Protein AF-0000000066670681 (afdb_homodimer)

Organism: Nocardia brasiliensis (strain ATCC 700358 / HUJEG-1) (NCBI:txid1133849)

Radius of gyration: 23.9 Å; Cα contacts (8 Å, |Δi|>4): 1570; chains: 2; bounding box: 66×61×56 Å

Solvent-accessible surface area (backbone atoms only — not comparable to full-atom values): 30985 Å² total; per-residue (Å²): 134,79,50,45,32,35,32,24,27,36,36,61,94,77,70,45,74,44,38,32,36,19,75,78,87,51,79,39,82,44,60,73,93,74,52,87,78,48,64,54,74,46,54,29,68,67,46,55,51,50,54,43,55,74,70,64,63,56,75,62,35,58,31,48,51,66,78,43,68,35,28,40,39,28,63,30,33,63,64,26,46,31,41,38,41,50,30,48,24,56,74,76,31,55,70,56,30,53,52,36,49,50,48,24,69,70,66,72,40,80,42,70,86,33,48,73,46,73,60,53,80,76,39,85,47,40,30,44,53,48,34,83,32,53,39,27,31,67,47,80,38,56,47,47,82,93,46,90,37,32,31,51,22,38,24,52,26,37,28,26,35,40,68,39,55,58,35,49,46,67,55,31,50,70,23,42,33,28,30,30,31,29,35,55,30,32,26,55,84,52,27,60,65,33,16,72,57,27,34,5,56,39,81,23,44,39,44,37,30,34,28,12,28,34,28,18,28,24,92,75,44,56,95,45,57,56,64,31,45,30,40,36,28,52,70,85,39,77,76,36,76,39,37,45,54,71,48,78,54,52,70,29,49,44,48,15,60,62,13,54,63,17,79,43,51,42,22,29,31,42,31,41,28,44,31,48,69,32,28,19,55,55,69,74,48,69,62,47,67,73,40,35,42,37,40,37,36,60,95,38,32,49,32,39,33,46,29,38,64,53,84,121,135,79,49,44,33,34,33,24,28,36,36,61,94,78,70,45,74,45,39,31,36,19,73,80,86,52,79,38,83,44,59,69,92,73,50,85,77,45,63,55,75,47,54,29,69,68,46,54,51,50,54,43,56,74,69,64,63,57,74,62,34,58,31,50,50,66,78,42,68,35,27,38,41,29,63,30,32,63,64,27,45,31,41,38,40,50,30,48,24,57,74,75,30,56,70,57,30,54,51,36,49,50,46,25,69,69,68,72,44,81,42,68,85,33,49,74,46,72,59,53,81,76,38,85,47,41,30,46,53,48,34,84,32,53,39,28,33,65,47,79,39,57,47,47,81,92,46,91,38,34,29,52,21,38,24,53,27,37,28,26,35,40,68,40,55,61,36,48,45,66,56,31,50,69,22,42,32,29,30,30,30,29,33,54,30,31,27,56,83,52,26,60,64,34,17,70,56,28,34,5,56,38,79,24,45,38,43,37,31,35,29,12,29,36,27,17,26,24,92,75,43,57,95,46,58,56,65,30,44,29,40,34,27,51,70,86,38,77,78,35,75,37,39,45,54,71,48,77,54,52,69,29,49,44,48,15,60,63,13,54,63,15,79,42,50,42,23,29,32,42,30,41,27,45,32,48,67,32,28,18,54,55,69,75,48,68,64,47,66,72,40,35,42,36,40,37,37,61,95,39,33,48,31,38,33,48,29,39,66,53,83,122

Secondary structure (DSSP, 8-state):
---SEEEEEEETTTTEEEEEEESSS-EEEE-TTT---S----B-HHHHHHHHHHTTPPTT-B--SS--S-EEEE---HHHHHHHHHHHHHHH-HHHHHHHHHHHHHH-S--GGGSPPHHHHHS--EEE--GGGEEETT--EE--TT-S-EE-EEEEEEEE-S-BSS--HHHHHHHEEEEEEEE--EEHHHHHHHHHTTS---HHHHT-EEE-SEEEEHHHHGGGTTS-EEEEEETTEEEEEEES---SS-HHHHHHHHHTTS-B-TT-EEEEEEEEEEEHHHHT----TT-EEEEEETTTEEEEEEEE----/---SEEEEEEETTTTEEEEEEESSS-EEEE-TTT---S----B-HHHHHHHHHHTTPPTT-B--SS--S-EEEE---HHHHHHHHHHHHHHH-HHHHHHHHHHHHHH-S--GGGSPPHHHHHS--EEE--GGGEEETT--EE--TT-S-EE-EEEEEEEE-S-BSS--HHHHHHHEEEEEEEE--EEHHHHHHHHHTTS--SHHHHS-EEE-SEEEEHHHHGGGTTS-EEEEEETTEEEEEEES---SS-HHHHHHHHHTTS-B-TT-EEEEEEEEEEEHHHHT----TT-EEEEEETTTEEEEEEEE----

Structure (mmCIF, N/CA/C/O backbone):
data_AF-0000000066670681-model_v1
#
loop_
_entity.id
_entity.type
_entity.pdbx_description
1 polymer 'Fumarylacetoacetate (FAA) hydrolase'
#
loop_
_atom_site.group_PDB
_atom_site.id
_atom_site.type_symbol
_atom_site.label_atom_id
_atom_site.label_alt_id
_atom_site.label_comp_id
_atom_site.label_asym_id
_atom_site.label_entity_id
_atom_site.label_seq_id
_atom_site.pdbx_PDB_ins_code
_atom_site.Cartn_x
_atom_site.Cartn_y
_atom_site.Cartn_z
_atom_site.occupancy
_atom_site.B_iso_or_equiv
_atom_site.auth_seq_id
_atom_site.auth_comp_id
_atom_site.auth_asym_id
_atom_site.auth_atom_id
_atom_site.pdbx_PDB_model_num
ATOM 1 N N . MET A 1 1 ? -26.547 22.703 -3.227 1 74.38 1 MET A N 1
ATOM 2 C CA . MET A 1 1 ? -25.453 23.406 -2.584 1 74.38 1 MET A CA 1
ATOM 3 C C . MET A 1 1 ? -24.391 22.422 -2.084 1 74.38 1 MET A C 1
ATOM 5 O O . MET A 1 1 ? -24.734 21.344 -1.601 1 74.38 1 MET A O 1
ATOM 9 N N . ILE A 1 2 ? -23.094 22.766 -2.42 1 82.62 2 ILE A N 1
ATOM 10 C CA . ILE A 1 2 ? -21.984 21.922 -2.002 1 82.62 2 ILE A CA 1
ATOM 11 C C . ILE A 1 2 ? -21.5 22.344 -0.617 1 82.62 2 ILE A C 1
ATOM 13 O O . ILE A 1 2 ? -21.25 23.531 -0.379 1 82.62 2 ILE A O 1
ATOM 17 N N . PRO A 1 3 ? -21.562 21.406 0.288 1 89.38 3 PRO A N 1
ATOM 18 C CA . PRO A 1 3 ? -21.047 21.781 1.606 1 89.38 3 PRO A CA 1
ATOM 19 C C . PRO A 1 3 ? -19.578 22.203 1.571 1 89.38 3 PRO A C 1
ATOM 21 O O . PRO A 1 3 ? -18.828 21.719 0.723 1 89.38 3 PRO A O 1
ATOM 24 N N . HIS A 1 4 ? -19.203 22.984 2.537 1 92.5 4 HIS A N 1
ATOM 25 C CA . HIS A 1 4 ? -17.828 23.438 2.664 1 92.5 4 HIS A CA 1
ATOM 26 C C . HIS A 1 4 ? -16.984 22.406 3.43 1 92.5 4 HIS A C 1
ATOM 28 O O . HIS A 1 4 ? -15.812 22.203 3.121 1 92.5 4 HIS A O 1
ATOM 34 N N . ARG A 1 5 ? -17.609 21.812 4.48 1 95.38 5 ARG A N 1
ATOM 35 C CA . ARG A 1 5 ? -16.906 20.875 5.344 1 95.38 5 ARG A CA 1
ATOM 36 C C . ARG A 1 5 ? -17.781 19.656 5.656 1 95.38 5 ARG A C 1
ATOM 38 O O . ARG A 1 5 ? -19.016 19.75 5.621 1 95.38 5 ARG A O 1
ATOM 45 N N . ILE A 1 6 ? -17.062 18.609 5.91 1 94.38 6 ILE A N 1
ATOM 46 C CA . ILE A 1 6 ? -17.703 17.328 6.203 1 94.38 6 ILE A CA 1
ATOM 47 C C . ILE A 1 6 ? -17.078 16.719 7.465 1 94.38 6 ILE A C 1
ATOM 49 O O . ILE A 1 6 ? -15.867 16.766 7.652 1 94.38 6 ILE A O 1
ATOM 53 N N . ARG A 1 7 ? -17.906 16.172 8.352 1 95.69 7 ARG A N 1
ATOM 54 C CA . ARG A 1 7 ? -17.422 15.352 9.453 1 95.69 7 ARG A CA 1
ATOM 55 C C . ARG A 1 7 ? -18.391 14.203 9.742 1 95.69 7 ARG A C 1
ATOM 57 O O . ARG A 1 7 ? -19.547 14.227 9.312 1 95.69 7 ARG A O 1
ATOM 64 N N . ARG A 1 8 ? -17.875 13.211 10.359 1 95.19 8 ARG A N 1
ATOM 65 C CA . ARG A 1 8 ? -18.656 12.039 10.758 1 95.19 8 ARG A CA 1
ATOM 66 C C . ARG A 1 8 ? -18.453 11.734 12.242 1 95.19 8 ARG A C 1
ATOM 68 O O . ARG A 1 8 ? -17.375 11.961 12.789 1 95.19 8 ARG A O 1
ATOM 75 N N . THR A 1 9 ? -19.531 11.289 12.852 1 96.12 9 THR A N 1
ATOM 76 C CA . THR A 1 9 ? -19.453 10.961 14.273 1 96.12 9 THR A CA 1
ATOM 77 C C . THR A 1 9 ? -20.016 9.57 14.531 1 96.12 9 THR A C 1
ATOM 79 O O . THR A 1 9 ? -20.891 9.102 13.805 1 96.12 9 THR A O 1
ATOM 82 N N . LEU A 1 10 ? -19.453 8.945 15.523 1 95.69 10 LEU A N 1
ATOM 83 C CA . LEU A 1 10 ? -19.891 7.617 15.922 1 95.69 10 LEU A CA 1
ATOM 84 C C . LEU A 1 10 ? -21.172 7.703 16.75 1 95.69 10 LEU A C 1
ATOM 86 O O . LEU A 1 10 ? -21.25 8.469 17.703 1 95.69 10 LEU A O 1
ATOM 90 N N . ASN A 1 11 ? -22.172 6.988 16.312 1 94.31 11 ASN A N 1
ATOM 91 C CA . ASN A 1 11 ? -23.391 6.785 17.062 1 94.31 11 ASN A CA 1
ATOM 92 C C . ASN A 1 11 ? -23.547 5.336 17.516 1 94.31 11 ASN A C 1
ATOM 94 O O . ASN A 1 11 ? -24.172 4.527 16.828 1 94.31 11 ASN A O 1
ATOM 98 N N . ARG A 1 12 ? -23.047 4.988 18.609 1 89.56 12 ARG A N 1
ATOM 99 C CA . ARG A 1 12 ? -22.969 3.609 19.078 1 89.56 12 ARG A CA 1
ATOM 100 C C . ARG A 1 12 ? -24.328 3.113 19.547 1 89.56 12 ARG A C 1
ATOM 102 O O . ARG A 1 12 ? -24.594 1.908 19.531 1 89.56 12 ARG A O 1
ATOM 109 N N . LYS A 1 13 ? -25.156 4.02 19.984 1 90.12 13 LYS A N 1
ATOM 110 C CA . LYS A 1 13 ? -26.469 3.648 20.484 1 90.12 13 LYS A CA 1
ATOM 111 C C . LYS A 1 13 ? -27.266 2.887 19.422 1 90.12 13 LYS A C 1
ATOM 113 O O . LYS A 1 13 ? -27.984 1.942 19.734 1 90.12 13 LYS A O 1
ATOM 118 N N . VAL A 1 14 ? -27.031 3.252 18.156 1 91.06 14 VAL A N 1
ATOM 119 C CA . VAL A 1 14 ? -27.781 2.6 17.078 1 91.06 14 VAL A CA 1
ATOM 120 C C . VAL A 1 14 ? -26.812 1.947 16.094 1 91.06 14 VAL A C 1
ATOM 122 O O . VAL A 1 14 ? -27.203 1.581 14.984 1 91.06 14 VAL A O 1
ATOM 125 N N . SER A 1 15 ? -25.453 1.886 16.406 1 90.44 15 SER A N 1
ATOM 126 C CA . SER A 1 15 ? -24.406 1.24 15.609 1 90.44 15 SER A CA 1
ATOM 127 C C . SER A 1 15 ? -24.344 1.815 14.195 1 90.44 15 SER A C 1
ATOM 129 O O . SER A 1 15 ? -24.406 1.073 13.219 1 90.44 15 SER A O 1
ATOM 131 N N . ARG A 1 16 ? -24.219 3.119 14.195 1 93.94 16 ARG A N 1
ATOM 132 C CA . ARG A 1 16 ? -24.109 3.795 12.906 1 93.94 16 ARG A CA 1
ATOM 133 C C . ARG A 1 16 ? -23.094 4.934 12.961 1 93.94 16 ARG A C 1
ATOM 135 O O . ARG A 1 16 ? -22.594 5.27 14.031 1 93.94 16 ARG A O 1
ATOM 142 N N . ILE A 1 17 ? -22.734 5.457 11.859 1 94.12 17 ILE A N 1
ATOM 143 C CA . ILE A 1 17 ? -21.906 6.641 11.703 1 94.12 17 ILE A CA 1
ATOM 144 C C . ILE A 1 17 ? -22.734 7.785 11.125 1 94.12 17 ILE A C 1
ATOM 146 O O . ILE A 1 17 ? -23.312 7.66 10.039 1 94.12 17 ILE A O 1
ATOM 150 N N . ASP A 1 18 ? -22.797 8.852 11.836 1 94 18 ASP A N 1
ATOM 151 C CA . ASP A 1 18 ? -23.609 9.992 11.422 1 94 18 ASP A CA 1
ATOM 152 C C . ASP A 1 18 ? -22.781 10.977 10.594 1 94 18 ASP A C 1
ATOM 154 O O . ASP A 1 18 ? -21.625 11.234 10.906 1 94 18 ASP A O 1
ATOM 158 N N . LEU A 1 19 ? -23.406 11.508 9.617 1 93.75 19 LEU A N 1
ATOM 159 C CA . LEU A 1 19 ? -22.797 12.5 8.734 1 93.75 19 LEU A CA 1
ATOM 160 C C . LEU A 1 19 ? -23.234 13.906 9.109 1 93.75 19 LEU A C 1
ATOM 162 O O . LEU A 1 19 ? -24.422 14.141 9.367 1 93.75 19 LEU A O 1
ATOM 166 N N . HIS A 1 20 ? -22.281 14.789 9.203 1 95.12 20 HIS A N 1
ATOM 167 C CA . HIS A 1 20 ? -22.562 16.203 9.414 1 95.12 20 HIS A CA 1
ATOM 168 C C . HIS A 1 20 ? -21.938 17.062 8.312 1 95.12 20 HIS A C 1
ATOM 170 O O . HIS A 1 20 ? -20.797 16.812 7.898 1 95.12 20 HIS A O 1
ATOM 176 N N . LEU A 1 21 ? -22.703 18.016 7.859 1 94.38 21 LEU A N 1
ATOM 177 C CA . LEU A 1 21 ? -22.25 18.922 6.812 1 94.38 21 LEU A CA 1
ATOM 178 C C . LEU A 1 21 ? -22.281 20.359 7.301 1 94.38 21 LEU A C 1
ATOM 180 O O . LEU A 1 21 ? -23.109 20.734 8.133 1 94.38 21 LEU A O 1
ATOM 184 N N . ASP A 1 22 ? -21.328 21.109 6.883 1 94.56 22 ASP A N 1
ATOM 185 C CA . ASP A 1 22 ? -21.266 22.547 7.152 1 94.56 22 ASP A CA 1
ATOM 186 C C . ASP A 1 22 ? -21.25 23.344 5.855 1 94.56 22 ASP A C 1
ATOM 188 O O . ASP A 1 22 ? -20.281 23.266 5.09 1 94.56 22 ASP A O 1
ATOM 192 N N . TYR A 1 23 ? -22.297 24.172 5.656 1 92.19 23 TYR A N 1
ATOM 193 C CA . TYR A 1 23 ? -22.406 25 4.461 1 92.19 23 TYR A CA 1
ATOM 194 C C . TYR A 1 23 ? -21.922 26.422 4.742 1 92.19 23 TYR A C 1
ATOM 196 O O . TYR A 1 23 ? -22.141 27.328 3.938 1 92.19 23 TYR A O 1
ATOM 204 N N . GLY A 1 24 ? -21.328 26.594 5.891 1 90.38 24 GLY A N 1
ATOM 205 C CA . GLY A 1 24 ? -20.859 27.906 6.273 1 90.38 24 GLY A CA 1
ATOM 206 C C . GLY A 1 24 ? -21.531 28.453 7.516 1 90.38 24 GLY A C 1
ATOM 207 O O . GLY A 1 24 ? -21.078 29.453 8.086 1 90.38 24 GLY A O 1
ATOM 208 N N . ALA A 1 25 ? -22.625 27.891 7.984 1 92.19 25 ALA A N 1
ATOM 209 C CA . ALA A 1 25 ? -23.406 28.406 9.109 1 92.19 25 ALA A CA 1
ATOM 210 C C . ALA A 1 25 ? -23.422 27.422 10.273 1 92.19 25 ALA A C 1
ATOM 212 O O . ALA A 1 25 ? -24.297 27.484 11.133 1 92.19 25 ALA A O 1
ATOM 213 N N . GLY A 1 26 ? -22.531 26.484 10.148 1 93.31 26 GLY A N 1
ATOM 214 C CA . GLY A 1 26 ? -22.484 25.5 11.219 1 93.31 26 GLY A CA 1
ATOM 215 C C . GLY A 1 26 ? -22.828 24.094 10.758 1 93.31 26 GLY A C 1
ATOM 216 O O . GLY A 1 26 ? -23.281 23.906 9.625 1 93.31 26 GLY A O 1
ATOM 217 N N . TRP A 1 27 ? -22.609 23.141 11.641 1 95 27 TRP A N 1
ATOM 218 C CA . TRP A 1 27 ? -22.797 21.719 11.32 1 95 27 TRP A CA 1
ATOM 219 C C . TRP A 1 27 ? -24.281 21.359 11.312 1 95 27 TRP A C 1
ATOM 221 O O . TRP A 1 27 ? -25.016 21.719 12.242 1 95 27 TRP A O 1
ATOM 231 N N . VAL A 1 28 ? -24.766 20.625 10.305 1 93.75 28 VAL A N 1
ATOM 232 C CA . VAL A 1 28 ? -26.125 20.109 10.234 1 93.75 28 VAL A CA 1
ATOM 233 C C . VAL A 1 28 ? -26.094 18.609 9.922 1 93.75 28 VAL A C 1
ATOM 235 O O . VAL A 1 28 ? -25.281 18.156 9.117 1 93.75 28 VAL A O 1
ATOM 238 N N . PRO A 1 29 ? -26.938 17.906 10.656 1 91.94 29 PRO A N 1
ATOM 239 C CA . PRO A 1 29 ? -27 16.469 10.336 1 91.94 29 PRO A CA 1
ATOM 240 C C . PRO A 1 29 ? -27.484 16.203 8.914 1 91.94 29 PRO A C 1
ATOM 242 O O . PRO A 1 29 ? -28.328 16.938 8.391 1 91.94 29 PRO A O 1
ATOM 245 N N . ALA A 1 30 ? -26.828 15.289 8.328 1 88.06 30 ALA A N 1
ATOM 246 C CA . ALA A 1 30 ? -27.234 14.898 6.98 1 88.06 30 ALA A CA 1
ATOM 247 C C . ALA A 1 30 ? -27.531 13.406 6.91 1 88.06 30 ALA A C 1
ATOM 249 O O . ALA A 1 30 ? -26.938 12.609 7.637 1 88.06 30 ALA A O 1
ATOM 250 N N . ASP A 1 31 ? -28.547 13.047 6.223 1 73.06 31 ASP A N 1
ATOM 251 C CA . ASP A 1 31 ? -28.812 11.641 5.957 1 73.06 31 ASP A CA 1
ATOM 252 C C . ASP A 1 31 ? -27.969 11.125 4.797 1 73.06 31 ASP A C 1
ATOM 254 O O . ASP A 1 31 ? -28.016 11.672 3.691 1 73.06 31 ASP A O 1
ATOM 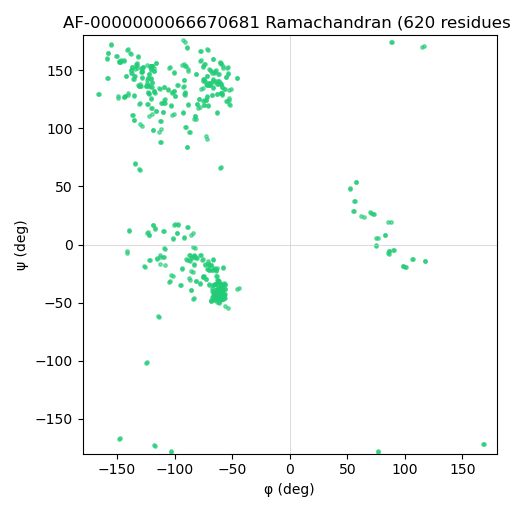258 N N . ASP A 1 32 ? -26.922 10.25 5.113 1 60.66 32 ASP A N 1
ATOM 259 C CA . ASP A 1 32 ? -25.938 9.734 4.168 1 60.66 32 ASP A CA 1
ATOM 260 C C . ASP A 1 32 ? -26.609 9.297 2.867 1 60.66 32 ASP A C 1
ATOM 262 O O . ASP A 1 32 ? -26.062 9.523 1.78 1 60.66 32 ASP A O 1
ATOM 266 N N . THR A 1 33 ? -27.812 8.703 2.982 1 56.53 33 THR A N 1
ATOM 267 C CA . THR A 1 33 ? -28.484 8.125 1.827 1 56.53 33 THR A CA 1
ATOM 268 C C . THR A 1 33 ? -28.984 9.211 0.885 1 56.53 33 THR A C 1
ATOM 270 O O . THR A 1 33 ? -29.234 8.953 -0.294 1 56.53 33 THR A O 1
ATOM 273 N N . ALA A 1 34 ? -28.984 10.422 1.417 1 47 34 ALA A N 1
ATOM 274 C CA . ALA A 1 34 ? -29.703 11.438 0.651 1 47 34 ALA A CA 1
ATOM 275 C C . ALA A 1 34 ? -28.75 12.484 0.095 1 47 34 ALA A C 1
ATOM 277 O O . ALA A 1 34 ? -29.109 13.242 -0.809 1 47 34 ALA A O 1
ATOM 278 N N . VAL A 1 35 ? -27.594 12.57 0.584 1 51.91 35 VAL A N 1
ATOM 279 C CA . VAL A 1 35 ? -26.75 13.672 0.156 1 51.91 35 VAL A CA 1
ATOM 280 C C . VAL A 1 35 ? -25.484 13.117 -0.512 1 51.91 35 VAL A C 1
ATOM 282 O O . VAL A 1 35 ? -24.75 12.336 0.091 1 51.91 35 VAL A O 1
ATOM 285 N N . ASP A 1 36 ? -25.453 13.391 -1.8 1 63.91 36 ASP A N 1
ATOM 286 C CA . ASP A 1 36 ? -24.219 13.062 -2.516 1 63.91 36 ASP A CA 1
ATOM 287 C C . ASP A 1 36 ? -23.094 14.031 -2.15 1 63.91 36 ASP A C 1
ATOM 289 O O . ASP A 1 36 ? -23.109 15.188 -2.562 1 63.91 36 ASP A O 1
ATOM 293 N N . VAL A 1 37 ? -22.312 13.719 -1.216 1 71.25 37 VAL A N 1
ATOM 294 C CA . VAL A 1 37 ? -21.234 14.617 -0.819 1 71.25 37 VAL A CA 1
ATOM 295 C C . VAL A 1 37 ? -20 14.367 -1.69 1 71.25 37 VAL A C 1
ATOM 297 O O . VAL A 1 37 ? -18.938 14.961 -1.461 1 71.25 37 VAL A O 1
ATOM 300 N N . GLY A 1 38 ? -20.203 13.562 -2.67 1 74.25 38 GLY A N 1
ATOM 301 C CA . GLY A 1 38 ? -19.125 13.336 -3.617 1 74.25 38 GLY A CA 1
ATOM 302 C C . GLY A 1 38 ? -18.016 12.438 -3.072 1 74.25 38 GLY A C 1
ATOM 303 O O . GLY A 1 38 ? -16.906 12.414 -3.604 1 74.25 38 GLY A O 1
ATOM 304 N N . LEU A 1 39 ? -18.266 11.938 -1.905 1 78.38 39 LEU A N 1
ATOM 305 C CA . LEU A 1 39 ? -17.281 11.016 -1.35 1 78.38 39 LEU A CA 1
ATOM 306 C C . LEU A 1 39 ? -17.844 9.602 -1.277 1 78.38 39 LEU A C 1
ATOM 308 O O . LEU A 1 39 ? -18.672 9.305 -0.421 1 78.38 39 LEU A O 1
ATOM 312 N N . PRO A 1 40 ? -17.453 8.82 -2.266 1 71.06 40 PRO A N 1
ATOM 313 C CA . PRO A 1 40 ? -18.016 7.469 -2.268 1 71.06 40 PRO A CA 1
ATOM 314 C C . PRO A 1 40 ? -17.562 6.645 -1.067 1 71.06 40 PRO A C 1
ATOM 316 O O . PRO A 1 40 ? -16.516 6.938 -0.469 1 71.06 40 PRO A O 1
ATOM 319 N N . ARG A 1 41 ? -18.531 5.754 -0.724 1 81.88 41 ARG A N 1
ATOM 320 C CA . ARG A 1 41 ? -18.219 4.777 0.316 1 81.88 41 ARG A CA 1
ATOM 321 C C . ARG A 1 41 ? -17.922 3.41 -0.289 1 81.88 41 ARG A C 1
ATOM 323 O O . ARG A 1 41 ? -18.797 2.805 -0.925 1 81.88 41 ARG A O 1
ATOM 330 N N . GLY A 1 42 ? -16.641 3.062 -0.145 1 88.94 42 GLY A N 1
ATOM 331 C CA . GLY A 1 42 ? -16.281 1.748 -0.646 1 88.94 42 GLY A CA 1
ATOM 332 C C . GLY A 1 42 ? -16.5 0.642 0.37 1 88.94 42 GLY A C 1
ATOM 333 O O . GLY A 1 42 ? -16.922 -0.457 0.017 1 88.94 42 GLY A O 1
ATOM 334 N N . TYR A 1 43 ? -16.375 0.958 1.644 1 94.56 43 TYR A N 1
ATOM 335 C CA . TYR A 1 43 ? -16.484 -0.035 2.707 1 94.56 43 TYR A CA 1
ATOM 336 C C . TYR A 1 43 ? -17.922 -0.136 3.215 1 94.56 43 TYR A C 1
ATOM 338 O O . TYR A 1 43 ? -18.688 0.831 3.141 1 94.56 43 TYR A O 1
ATOM 346 N N . THR A 1 44 ? -18.234 -1.287 3.758 1 92.88 44 THR A N 1
ATOM 347 C CA . THR A 1 44 ? -19.484 -1.422 4.508 1 92.88 44 THR A CA 1
ATOM 348 C C . THR A 1 44 ? -19.406 -0.645 5.82 1 92.88 44 THR A C 1
ATOM 350 O O . THR A 1 44 ? -18.328 -0.431 6.363 1 92.88 44 THR A O 1
ATOM 353 N N . GLU A 1 45 ? -20.594 -0.185 6.258 1 91.75 45 GLU A N 1
ATOM 354 C CA . GLU A 1 45 ? -20.641 0.49 7.551 1 91.75 45 GLU A CA 1
ATOM 355 C C . GLU A 1 45 ? -20.172 -0.434 8.672 1 91.75 45 GLU A C 1
ATOM 357 O O . GLU A 1 45 ? -19.516 0.01 9.609 1 91.75 45 GLU A O 1
ATOM 362 N N . GLU A 1 46 ? -20.516 -1.693 8.539 1 90.81 46 GLU A N 1
ATOM 363 C CA . GLU A 1 46 ? -20.094 -2.688 9.523 1 90.81 46 GLU A CA 1
ATOM 364 C C . GLU A 1 46 ? -18.578 -2.746 9.625 1 90.81 46 GLU A C 1
ATOM 366 O O . GLU A 1 46 ? -18.031 -2.818 10.734 1 90.81 46 GLU A O 1
ATOM 371 N N . PHE A 1 47 ? -17.938 -2.748 8.508 1 93.69 47 PHE A N 1
ATOM 372 C CA . PHE A 1 47 ? -16.484 -2.783 8.508 1 93.69 47 PHE A CA 1
ATOM 373 C C . PHE A 1 47 ? -15.914 -1.541 9.18 1 93.69 47 PHE A C 1
ATOM 375 O O . PHE A 1 47 ? -15.008 -1.64 10.016 1 93.69 47 PHE A O 1
ATOM 382 N N . GLU A 1 48 ? -16.422 -0.345 8.852 1 94.62 48 GLU A N 1
ATOM 383 C CA . GLU A 1 48 ? -15.914 0.893 9.438 1 94.62 48 GLU A CA 1
ATOM 384 C C . GLU A 1 48 ? -16.141 0.917 10.953 1 94.62 48 GLU A C 1
ATOM 386 O O . GLU A 1 48 ? -15.25 1.321 11.711 1 94.62 48 GLU A O 1
ATOM 391 N N . LEU A 1 49 ? -17.312 0.482 11.359 1 94.62 49 LEU A N 1
ATOM 392 C CA . LEU A 1 49 ? -17.625 0.458 12.781 1 94.62 49 LEU A CA 1
ATOM 393 C C . LEU A 1 49 ? -16.672 -0.459 13.539 1 94.62 49 LEU A C 1
ATOM 395 O O . LEU A 1 49 ? -16.234 -0.13 14.641 1 94.62 49 LEU A O 1
ATOM 399 N N . ALA A 1 50 ? -16.344 -1.565 12.914 1 92.25 50 ALA A N 1
ATOM 400 C CA . ALA A 1 50 ? -15.414 -2.504 13.547 1 92.25 50 ALA A CA 1
ATOM 401 C C . ALA A 1 50 ? -14.039 -1.873 13.734 1 92.25 50 ALA A C 1
ATOM 403 O O . ALA A 1 50 ? -13.375 -2.111 14.742 1 92.25 50 ALA A O 1
ATOM 404 N N . ARG A 1 51 ? -13.617 -1.132 12.789 1 94 51 ARG A N 1
ATOM 405 C CA . ARG A 1 51 ? -12.336 -0.434 12.883 1 94 51 ARG A CA 1
ATOM 406 C C . ARG A 1 51 ? -12.328 0.534 14.062 1 94 51 ARG A C 1
ATOM 408 O O . ARG A 1 51 ? -11.359 0.581 14.82 1 94 51 ARG A O 1
ATOM 415 N N . TYR A 1 52 ? -13.406 1.305 14.227 1 95.25 52 TYR A N 1
ATOM 416 C CA . TYR A 1 52 ? -13.461 2.303 15.289 1 95.25 52 TYR A CA 1
ATOM 417 C C . TYR A 1 52 ? -13.625 1.64 16.656 1 95.25 52 TYR A C 1
ATOM 419 O O . TYR A 1 52 ? -13.141 2.156 17.672 1 95.25 52 TYR A O 1
ATOM 427 N N . GLU A 1 53 ? -14.289 0.484 16.641 1 92.25 53 GLU A N 1
ATOM 428 C CA . GLU A 1 53 ? -14.375 -0.297 17.875 1 92.25 53 GLU A CA 1
ATOM 429 C C . GLU A 1 53 ? -12.992 -0.777 18.312 1 92.25 53 GLU A C 1
ATOM 431 O O . GLU A 1 53 ? -12.672 -0.74 19.5 1 92.25 53 GLU A O 1
ATOM 436 N N . GLN A 1 54 ? -12.25 -1.193 17.344 1 91.94 54 GLN A N 1
ATOM 437 C CA . GLN A 1 54 ? -10.891 -1.65 17.625 1 91.94 54 GLN A CA 1
ATOM 438 C C . GLN A 1 54 ? -10.039 -0.524 18.219 1 91.94 54 GLN A C 1
ATOM 440 O O . GLN A 1 54 ? -9.156 -0.769 19.031 1 91.94 54 GLN A O 1
ATOM 445 N N . LEU A 1 55 ? -10.297 0.713 17.844 1 93.88 55 LEU A N 1
ATOM 446 C CA . LEU A 1 55 ? -9.562 1.875 18.328 1 93.88 55 LEU A CA 1
ATOM 447 C C . LEU A 1 55 ? -10.055 2.301 19.703 1 93.88 55 LEU A C 1
ATOM 449 O O . LEU A 1 55 ? -9.445 3.146 20.359 1 93.88 55 LEU A O 1
ATOM 453 N N . GLY A 1 56 ? -11.203 1.744 20.156 1 93.31 56 GLY A N 1
ATOM 454 C CA . GLY A 1 56 ? -11.766 2.105 21.453 1 93.31 56 GLY A CA 1
ATOM 455 C C . GLY A 1 56 ? -12.336 3.512 21.469 1 93.31 56 GLY A C 1
ATOM 456 O O . GLY A 1 56 ? -12.312 4.172 22.516 1 93.31 56 GLY A O 1
ATOM 457 N N . LEU A 1 57 ? -12.773 4.027 20.344 1 95.12 57 LEU A N 1
ATOM 458 C CA . LEU A 1 57 ? -13.328 5.379 20.297 1 95.12 57 LEU A CA 1
ATOM 459 C C . LEU A 1 57 ? -14.664 5.445 21.031 1 95.12 57 LEU A C 1
ATOM 461 O O . LEU A 1 57 ? -15.484 4.527 20.922 1 95.12 57 LEU A O 1
ATOM 465 N N . PRO A 1 58 ? -14.945 6.422 21.781 1 94.75 58 PRO A N 1
ATOM 466 C CA . PRO A 1 58 ? -16.203 6.535 22.531 1 94.75 58 PRO A CA 1
ATOM 467 C C . PRO A 1 58 ? -17.375 6.977 21.656 1 94.75 58 PRO A C 1
ATOM 469 O O . PRO A 1 58 ? -17.156 7.438 20.531 1 94.75 58 PRO A O 1
ATOM 472 N N . ASP A 1 59 ? -18.516 6.816 22.203 1 96 59 ASP A N 1
ATOM 473 C CA . ASP A 1 59 ? -19.719 7.332 21.531 1 96 59 ASP A CA 1
ATOM 474 C C . ASP A 1 59 ? -19.625 8.844 21.328 1 96 59 ASP A C 1
ATOM 476 O O . ASP A 1 59 ? -19.156 9.562 22.219 1 96 59 ASP A O 1
ATOM 480 N N . GLY A 1 60 ? -20.062 9.242 20.141 1 95.94 60 GLY A N 1
ATOM 481 C CA . GLY A 1 60 ? -20.047 10.664 19.828 1 95.94 60 GLY A CA 1
ATOM 482 C C . GLY A 1 60 ? -18.719 11.148 19.297 1 95.94 60 GLY A C 1
ATOM 483 O O . GLY A 1 60 ? -18.609 12.297 18.844 1 95.94 60 GLY A O 1
ATOM 484 N N . ALA A 1 61 ? -17.719 10.297 19.328 1 96.38 61 ALA A N 1
ATOM 485 C CA . ALA A 1 61 ? -16.406 10.688 18.812 1 96.38 61 ALA A CA 1
ATOM 486 C C . ALA A 1 61 ? -16.484 11.023 17.328 1 96.38 61 ALA A C 1
ATOM 488 O O . ALA A 1 61 ? -17.203 10.367 16.578 1 96.38 61 ALA A O 1
ATOM 489 N N . THR A 1 62 ? -15.75 12.07 16.969 1 96.88 62 THR A N 1
ATOM 490 C CA . THR A 1 62 ? -15.531 12.281 15.539 1 96.88 62 THR A CA 1
ATOM 491 C C . THR A 1 62 ? -14.617 11.203 14.961 1 96.88 62 THR A C 1
ATOM 493 O O . THR A 1 62 ? -13.633 10.812 15.594 1 96.88 62 THR A O 1
ATOM 496 N N . VAL A 1 63 ? -14.953 10.703 13.797 1 96.88 63 VAL A N 1
ATOM 497 C CA . VAL A 1 63 ? -14.172 9.664 13.133 1 96.88 63 VAL A CA 1
ATOM 498 C C . VAL A 1 63 ? -13.641 10.195 11.797 1 96.88 63 VAL A C 1
ATOM 500 O O . VAL A 1 63 ? -13.648 11.406 11.555 1 96.88 63 VAL A O 1
ATOM 503 N N . LEU A 1 64 ? -13.039 9.359 10.992 1 97.06 64 LEU A N 1
ATOM 504 C CA . LEU A 1 64 ? -12.516 9.789 9.703 1 97.06 64 LEU A CA 1
ATOM 505 C C . LEU A 1 64 ? -13.633 10.359 8.828 1 97.06 64 LEU A C 1
ATOM 507 O O . LEU A 1 64 ? -14.688 9.734 8.68 1 97.06 64 LEU A O 1
ATOM 511 N N . PRO A 1 65 ? -13.445 11.523 8.25 1 95.62 65 PRO A N 1
ATOM 512 C CA . PRO A 1 65 ? -14.461 12.039 7.324 1 95.62 65 PRO A CA 1
ATOM 513 C C . PRO A 1 65 ? -14.617 11.164 6.082 1 95.62 65 PRO A C 1
ATOM 515 O O . PRO A 1 65 ? -15.664 11.195 5.43 1 95.62 65 PRO A O 1
ATOM 518 N N . VAL A 1 66 ? -13.539 10.477 5.75 1 93.62 66 VAL A N 1
ATOM 519 C CA . VAL A 1 66 ? -13.508 9.477 4.691 1 93.62 66 VAL A CA 1
ATOM 520 C C . VAL A 1 66 ? -12.586 8.328 5.094 1 93.62 66 VAL A C 1
ATOM 522 O O . VAL A 1 66 ? -11.453 8.547 5.512 1 93.62 66 VAL A O 1
ATOM 525 N N . CYS A 1 67 ? -13.094 7.133 5.039 1 94.5 67 CYS A N 1
ATOM 526 C CA . CYS A 1 67 ? -12.227 5.973 5.199 1 94.5 67 CYS A CA 1
ATOM 527 C C . CYS A 1 67 ? -11.531 5.625 3.889 1 94.5 67 CYS A C 1
ATOM 529 O O . CYS A 1 67 ? -12.172 5.145 2.951 1 94.5 67 CYS A O 1
ATOM 531 N N . PRO A 1 68 ? -10.266 5.828 3.818 1 96.69 68 PRO A N 1
ATOM 532 C CA . PRO A 1 68 ? -9.617 5.734 2.51 1 96.69 68 PRO A CA 1
ATOM 533 C C . PRO A 1 68 ? -9.523 4.297 2.002 1 96.69 68 PRO A C 1
ATOM 535 O O . PRO A 1 68 ? -9.258 3.379 2.783 1 96.69 68 PRO A O 1
ATOM 538 N N . LEU A 1 69 ? -9.648 4.086 0.683 1 96.81 69 LEU A N 1
ATOM 539 C CA . LEU A 1 69 ? -9.555 2.775 0.05 1 96.81 69 LEU A CA 1
ATOM 540 C C . LEU A 1 69 ? -8.102 2.371 -0.155 1 96.81 69 LEU A C 1
ATOM 542 O O . LEU A 1 69 ? -7.785 1.181 -0.212 1 96.81 69 LEU A O 1
ATOM 546 N N . SER A 1 70 ? -7.316 3.271 -0.362 1 97.81 70 SER A N 1
ATOM 547 C CA . SER A 1 70 ? -5.867 3.156 -0.494 1 97.81 70 SER A CA 1
ATOM 548 C C . SER A 1 70 ? -5.168 4.43 -0.03 1 97.81 70 SER A C 1
ATOM 550 O O . SER A 1 70 ? -5.82 5.441 0.232 1 97.81 70 SER A O 1
ATOM 552 N N . PHE A 1 71 ? -3.98 4.328 0.223 1 98.69 71 PHE A N 1
ATOM 553 C CA . PHE A 1 71 ? -3.184 5.473 0.656 1 98.69 71 PHE A CA 1
ATOM 554 C C . PHE A 1 71 ? -1.848 5.508 -0.075 1 98.69 71 PHE A C 1
ATOM 556 O O . PHE A 1 71 ? -1.005 4.629 0.117 1 98.69 71 PHE A O 1
ATOM 563 N N . ARG A 1 72 ? -1.718 6.453 -1.008 1 98.69 72 ARG A N 1
ATOM 564 C CA . ARG A 1 72 ? -0.474 6.742 -1.714 1 98.69 72 ARG A CA 1
ATOM 565 C C . ARG A 1 72 ? 0.182 8.008 -1.17 1 98.69 72 ARG A C 1
ATOM 567 O O . ARG A 1 72 ? -0.411 9.086 -1.21 1 98.69 72 ARG A O 1
ATOM 574 N N . ASP A 1 73 ? 1.383 7.891 -0.668 1 98.81 73 ASP A N 1
ATOM 575 C CA . ASP A 1 73 ? 2.086 9.023 -0.072 1 98.81 73 ASP A CA 1
ATOM 576 C C . ASP A 1 73 ? 3.266 9.453 -0.939 1 98.81 73 ASP A C 1
ATOM 578 O O . ASP A 1 73 ? 4.246 8.719 -1.073 1 98.81 73 ASP A O 1
ATOM 582 N N . PHE A 1 74 ? 3.189 10.656 -1.499 1 98.81 74 PHE A N 1
ATOM 583 C CA . PHE A 1 74 ? 4.199 11.172 -2.414 1 98.81 74 PHE A CA 1
ATOM 584 C C . PHE A 1 74 ? 5.297 11.906 -1.65 1 98.81 74 PHE A C 1
ATOM 586 O O . PHE A 1 74 ? 5.242 12.008 -0.424 1 98.81 74 PHE A O 1
ATOM 593 N N . MET A 1 75 ? 6.348 12.234 -2.281 1 98.38 75 MET A N 1
ATOM 594 C CA . MET A 1 75 ? 7.383 13.188 -1.884 1 98.38 75 MET A CA 1
ATOM 595 C C . MET A 1 75 ? 7.477 14.336 -2.881 1 98.38 75 MET A C 1
ATOM 597 O O . MET A 1 75 ? 8.156 14.219 -3.902 1 98.38 75 MET A O 1
ATOM 601 N N . LEU A 1 76 ? 6.82 15.445 -2.51 1 98.5 76 LEU A N 1
ATOM 602 C CA . LEU A 1 76 ? 6.691 16.484 -3.525 1 98.5 76 LEU A CA 1
ATOM 603 C C . LEU A 1 76 ? 7.578 17.672 -3.193 1 98.5 76 LEU A C 1
ATOM 605 O O . LEU A 1 76 ? 7.672 18.625 -3.979 1 98.5 76 LEU A O 1
ATOM 609 N N . TYR A 1 77 ? 8.281 17.656 -2.025 1 98.31 77 TYR A N 1
ATOM 610 C CA . TYR A 1 77 ? 9.031 18.812 -1.566 1 98.31 77 TYR A CA 1
ATOM 611 C C . TYR A 1 77 ? 10.523 18.5 -1.505 1 98.31 77 TYR A C 1
ATOM 613 O O . TYR A 1 77 ? 10.969 17.719 -0.665 1 98.31 77 TYR A O 1
ATOM 621 N N . GLU A 1 78 ? 11.312 19.156 -2.33 1 96.5 78 GLU A N 1
ATOM 622 C CA . GLU A 1 78 ? 12.758 18.969 -2.354 1 96.5 78 GLU A CA 1
ATOM 623 C C . GLU A 1 78 ? 13.391 19.359 -1.021 1 96.5 78 GLU A C 1
ATOM 625 O O . GLU A 1 78 ? 14.25 18.641 -0.498 1 96.5 78 GLU A O 1
ATOM 630 N N . THR A 1 79 ? 12.922 20.484 -0.549 1 94.88 79 THR A N 1
ATOM 631 C CA . THR A 1 79 ? 13.469 21 0.7 1 94.88 79 THR A CA 1
ATOM 632 C C . THR A 1 79 ? 13.281 19.984 1.83 1 94.88 79 THR A C 1
ATOM 634 O O . THR A 1 79 ? 14.195 19.75 2.615 1 94.88 79 THR A O 1
ATOM 637 N N . HIS A 1 80 ? 12.133 19.406 1.92 1 93.88 80 HIS A N 1
ATOM 638 C CA . HIS A 1 80 ? 11.906 18.375 2.928 1 93.88 80 HIS A CA 1
ATOM 639 C C . HIS A 1 80 ? 12.859 17.203 2.736 1 93.88 80 HIS A C 1
ATOM 641 O O . HIS A 1 80 ? 13.445 16.719 3.701 1 93.88 80 HIS A O 1
ATOM 647 N N . ALA A 1 81 ? 13 16.75 1.536 1 93.19 81 ALA A N 1
ATOM 648 C CA . ALA A 1 81 ? 13.875 15.617 1.259 1 93.19 81 ALA A CA 1
ATOM 649 C C . ALA A 1 81 ? 15.297 15.883 1.751 1 93.19 81 ALA A C 1
ATOM 651 O O . ALA A 1 81 ? 15.891 15.031 2.418 1 93.19 81 ALA A O 1
ATOM 652 N N . ILE A 1 82 ? 15.812 17.031 1.463 1 93.69 82 ILE A N 1
ATOM 653 C CA . ILE A 1 82 ? 17.172 17.406 1.815 1 93.69 82 ILE A CA 1
ATOM 654 C C . ILE A 1 82 ? 17.297 17.547 3.33 1 93.69 82 ILE A C 1
ATOM 656 O O . ILE A 1 82 ? 18.219 17 3.939 1 93.69 82 ILE A O 1
ATOM 660 N N . ASP A 1 83 ? 16.359 18.281 3.902 1 92.62 83 ASP A N 1
ATOM 661 C CA . ASP A 1 83 ? 16.422 18.531 5.336 1 92.62 83 ASP A CA 1
ATOM 662 C C . ASP A 1 83 ? 16.219 17.25 6.133 1 92.62 83 ASP A C 1
ATOM 664 O O . ASP A 1 83 ? 16.812 17.062 7.195 1 92.62 83 ASP A O 1
ATOM 668 N N . ALA A 1 84 ? 15.344 16.438 5.672 1 90.56 84 ALA A N 1
ATOM 669 C CA . ALA A 1 84 ? 15.141 15.141 6.316 1 90.56 84 ALA A CA 1
ATOM 670 C C . ALA A 1 84 ? 16.406 14.289 6.262 1 90.56 84 ALA A C 1
ATOM 672 O O . ALA A 1 84 ? 16.766 13.633 7.242 1 90.56 84 ALA A O 1
ATOM 673 N N . ALA A 1 85 ? 17.031 14.281 5.109 1 90.94 85 ALA A N 1
ATOM 674 C CA . ALA A 1 85 ? 18.297 13.539 4.969 1 90.94 85 ALA A CA 1
ATOM 675 C C . ALA A 1 85 ? 19.344 14.062 5.938 1 90.94 85 ALA A C 1
ATOM 677 O O . ALA A 1 85 ? 20.078 13.281 6.559 1 90.94 85 ALA A O 1
ATOM 678 N N . ARG A 1 86 ? 19.438 15.367 6.086 1 91.31 86 ARG A N 1
ATOM 679 C CA . ARG A 1 86 ? 20.344 16 7.039 1 91.31 86 ARG A CA 1
ATOM 680 C C . ARG A 1 86 ? 20.047 15.555 8.461 1 91.31 86 ARG A C 1
ATOM 682 O O . ARG A 1 86 ? 20.969 15.203 9.211 1 91.31 86 ARG A O 1
ATOM 689 N N . GLY A 1 87 ? 18.797 15.617 8.727 1 90.25 87 GLY A N 1
ATOM 690 C CA . GLY A 1 87 ? 18.391 15.195 10.062 1 90.25 87 GLY A CA 1
ATOM 691 C C . GLY A 1 87 ? 18.688 13.727 10.336 1 90.25 87 GLY A C 1
ATOM 692 O O . GLY A 1 87 ? 19.141 13.375 11.422 1 90.25 87 GLY A O 1
ATOM 693 N N . MET A 1 88 ? 18.406 12.938 9.375 1 89.19 88 MET A N 1
ATOM 694 C CA . MET A 1 88 ? 18.672 11.508 9.492 1 89.19 88 MET A CA 1
ATOM 695 C C . MET A 1 88 ? 20.156 11.25 9.719 1 89.19 88 MET A C 1
ATOM 697 O O . MET A 1 88 ? 20.516 10.461 10.594 1 89.19 88 MET A O 1
ATOM 701 N N . ALA A 1 89 ? 20.969 11.898 8.93 1 89.62 89 ALA A N 1
ATOM 702 C CA . ALA A 1 89 ? 22.422 11.734 9.055 1 89.62 89 ALA A CA 1
ATOM 703 C C . ALA A 1 89 ? 22.906 12.211 10.422 1 89.62 89 ALA A C 1
ATOM 705 O O . ALA A 1 89 ? 23.719 11.547 11.062 1 89.62 89 ALA A O 1
ATOM 706 N N . SER A 1 90 ? 22.422 13.312 10.797 1 89.31 90 SER A N 1
ATOM 707 C CA . SER A 1 90 ? 22.828 13.891 12.07 1 89.31 90 SER A CA 1
ATOM 708 C C . SER A 1 90 ? 22.547 12.945 13.234 1 89.31 90 SER A C 1
ATOM 710 O O . SER A 1 90 ? 23.375 12.805 14.141 1 89.31 90 SER A O 1
ATOM 712 N N . ARG A 1 91 ? 21.531 12.25 13.117 1 88.06 91 ARG A N 1
ATOM 713 C CA . ARG A 1 91 ? 21.078 11.453 14.258 1 88.06 91 ARG A CA 1
ATOM 714 C C . ARG A 1 91 ? 21.609 10.023 14.164 1 88.06 91 ARG A C 1
ATOM 716 O O . ARG A 1 91 ? 21.938 9.414 15.18 1 88.06 91 ARG A O 1
ATOM 723 N N . PHE A 1 92 ? 21.719 9.492 12.953 1 87.81 92 PHE A N 1
ATOM 724 C CA . PHE A 1 92 ? 21.906 8.047 12.852 1 87.81 92 PHE A CA 1
ATOM 725 C C . PHE A 1 92 ? 23.188 7.715 12.102 1 87.81 92 PHE A C 1
ATOM 727 O O . PHE A 1 92 ? 23.656 6.574 12.125 1 87.81 92 PHE A O 1
ATOM 734 N N . LEU A 1 93 ? 23.75 8.758 11.438 1 89.44 93 LEU A N 1
ATOM 735 C CA . LEU A 1 93 ? 24.969 8.562 10.664 1 89.44 93 LEU A CA 1
ATOM 736 C C . LEU A 1 93 ? 25.969 9.68 10.938 1 89.44 93 LEU A C 1
ATOM 738 O O . LEU A 1 93 ? 26.297 10.461 10.039 1 89.44 93 LEU A O 1
ATOM 742 N N . PRO A 1 94 ? 26.531 9.742 12.07 1 88.94 94 PRO A N 1
ATOM 743 C CA . PRO A 1 94 ? 27.359 10.883 12.484 1 88.94 94 PRO A CA 1
ATOM 744 C C . PRO A 1 94 ? 28.578 11.086 11.578 1 88.94 94 PRO A C 1
ATOM 746 O O . PRO A 1 94 ? 29 12.219 11.344 1 88.94 94 PRO A O 1
ATOM 749 N N . ALA A 1 95 ? 29.125 9.984 11.062 1 91.62 95 ALA A N 1
ATOM 750 C CA . ALA A 1 95 ? 30.266 10.117 10.156 1 91.62 95 ALA A CA 1
ATOM 751 C C . ALA A 1 95 ? 29.859 10.812 8.859 1 91.62 95 ALA A C 1
ATOM 753 O O . ALA A 1 95 ? 30.562 11.703 8.383 1 91.62 95 ALA A O 1
ATOM 754 N N . VAL A 1 96 ? 28.734 10.398 8.438 1 89.81 96 VAL A N 1
ATOM 755 C CA . VAL A 1 96 ? 28.234 11.016 7.219 1 89.81 96 VAL A CA 1
ATOM 756 C C . VAL A 1 96 ? 27.891 12.477 7.484 1 89.81 96 VAL A C 1
ATOM 758 O O . VAL A 1 96 ? 28.156 13.344 6.648 1 89.81 96 VAL A O 1
ATOM 761 N N . HIS A 1 97 ? 27.328 12.742 8.586 1 91.5 97 HIS A N 1
ATOM 762 C CA . HIS A 1 97 ? 26.938 14.102 8.945 1 91.5 97 HIS A CA 1
ATOM 763 C C . HIS A 1 97 ? 28.156 15.023 8.961 1 91.5 97 HIS A C 1
ATOM 765 O O . HIS A 1 97 ? 28.078 16.156 8.484 1 91.5 97 HIS A O 1
ATOM 771 N N . ARG A 1 98 ? 29.219 14.555 9.477 1 91.88 98 ARG A N 1
ATOM 772 C CA . ARG A 1 98 ? 30.438 15.352 9.562 1 91.88 98 ARG A CA 1
ATOM 773 C C . ARG A 1 98 ? 30.984 15.672 8.18 1 91.88 98 ARG A C 1
ATOM 775 O O . ARG A 1 98 ? 31.344 16.828 7.898 1 91.88 98 ARG A O 1
ATOM 782 N N . VAL A 1 99 ? 30.984 14.633 7.387 1 93.31 99 VAL A N 1
ATOM 783 C CA . VAL A 1 99 ? 31.469 14.805 6.023 1 93.31 99 VAL A CA 1
ATOM 784 C C . VAL A 1 99 ? 30.562 15.766 5.262 1 93.31 99 VAL A C 1
ATOM 786 O O . VAL A 1 99 ? 31.047 16.641 4.547 1 93.31 99 VAL A O 1
ATOM 789 N N . ALA A 1 100 ? 29.312 15.562 5.43 1 91.81 100 ALA A N 1
ATOM 790 C CA . ALA A 1 100 ? 28.328 16.406 4.738 1 91.81 100 ALA A CA 1
ATOM 791 C C . ALA A 1 100 ? 28.438 17.859 5.191 1 91.81 100 ALA A C 1
ATOM 793 O O . ALA A 1 100 ? 28.406 18.766 4.367 1 91.81 100 ALA A O 1
ATOM 794 N N . SER A 1 101 ? 28.594 18.016 6.445 1 91.69 101 SER A N 1
ATOM 795 C CA . SER A 1 101 ? 28.703 19.359 7 1 91.69 101 SER A CA 1
ATOM 796 C C . SER A 1 101 ? 29.953 20.062 6.477 1 91.69 101 SER A C 1
ATOM 798 O O . SER A 1 101 ? 29.906 21.25 6.125 1 91.69 101 SER A O 1
ATOM 800 N N . ALA A 1 102 ? 31.031 19.375 6.445 1 92.19 102 ALA A N 1
ATOM 801 C CA . ALA A 1 102 ? 32.281 19.922 5.902 1 92.19 102 ALA A CA 1
ATOM 802 C C . ALA A 1 102 ? 32.125 20.281 4.426 1 92.19 102 ALA A C 1
ATOM 804 O O . ALA A 1 102 ? 32.5 21.375 4.004 1 92.19 102 ALA A O 1
ATOM 805 N N . PHE A 1 103 ? 31.641 19.375 3.76 1 92.75 103 PHE A N 1
ATOM 806 C CA . PHE A 1 103 ? 31.391 19.594 2.338 1 92.75 103 PHE A CA 1
ATOM 807 C C . PHE A 1 103 ? 30.547 20.828 2.119 1 92.75 103 PHE A C 1
ATOM 809 O O . PHE A 1 103 ? 30.906 21.703 1.321 1 92.75 103 PHE A O 1
ATOM 816 N N . GLU A 1 104 ? 29.359 20.859 2.807 1 92.44 104 GLU A N 1
ATOM 817 C CA . GLU A 1 104 ? 28.406 21.953 2.604 1 92.44 104 GLU A CA 1
ATOM 818 C C . GLU A 1 104 ? 29 23.297 3.066 1 92.44 104 GLU A C 1
ATOM 820 O O . GLU A 1 104 ? 28.719 24.328 2.479 1 92.44 104 GLU A O 1
ATOM 825 N N . SER A 1 105 ? 29.797 23.25 4.102 1 92.06 105 SER A N 1
ATOM 826 C CA . SER A 1 105 ? 30.453 24.469 4.594 1 92.06 105 SER A CA 1
ATOM 827 C C . SER A 1 105 ? 31.469 25 3.588 1 92.06 105 SER A C 1
ATOM 829 O O . SER A 1 105 ? 31.594 26.203 3.402 1 92.06 105 SER A O 1
ATOM 831 N N . ILE A 1 106 ? 32.094 24.125 2.932 1 93.56 106 ILE A N 1
ATOM 832 C CA . ILE A 1 106 ? 33.156 24.484 2.029 1 93.56 106 ILE A CA 1
ATOM 833 C C . ILE A 1 106 ? 32.594 24.906 0.677 1 93.56 106 ILE A C 1
ATOM 835 O O . ILE A 1 106 ? 33 25.938 0.118 1 93.56 106 ILE A O 1
ATOM 839 N N . THR A 1 107 ? 31.734 24.188 0.21 1 93.25 107 THR A N 1
ATOM 840 C CA . THR A 1 107 ? 31.266 24.391 -1.161 1 93.25 107 THR A CA 1
ATOM 841 C C . THR A 1 107 ? 30.047 25.281 -1.198 1 93.25 107 THR A C 1
ATOM 843 O O . THR A 1 107 ? 29.672 25.781 -2.26 1 93.25 107 THR A O 1
ATOM 846 N N . ARG A 1 108 ? 29.375 25.391 -0.103 1 90.5 108 ARG A N 1
ATOM 847 C CA . ARG A 1 108 ? 28.109 26.109 0.018 1 90.5 108 ARG A CA 1
ATOM 848 C C . ARG A 1 108 ? 27.031 25.484 -0.862 1 90.5 108 ARG A C 1
ATOM 850 O O . ARG A 1 108 ? 26.172 26.203 -1.382 1 90.5 108 ARG A O 1
ATOM 857 N N . ARG A 1 109 ? 27.219 24.281 -1.125 1 91.19 109 ARG A N 1
ATOM 858 C CA . ARG A 1 109 ? 26.25 23.484 -1.888 1 91.19 109 ARG A CA 1
ATOM 859 C C . ARG A 1 109 ? 25.75 22.297 -1.07 1 91.19 109 ARG A C 1
ATOM 861 O O . ARG A 1 109 ? 26.438 21.828 -0.158 1 91.19 109 ARG A O 1
ATOM 868 N N . THR A 1 110 ? 24.516 21.938 -1.412 1 91.56 110 THR A N 1
ATOM 869 C CA . THR A 1 110 ? 23.953 20.766 -0.739 1 91.56 110 THR A CA 1
ATOM 870 C C . THR A 1 110 ? 24.812 19.531 -0.996 1 91.56 110 THR A C 1
ATOM 872 O O . THR A 1 110 ? 25.219 19.281 -2.129 1 91.56 110 THR A O 1
ATOM 875 N N . PHE A 1 111 ? 25.141 18.828 0.157 1 92 111 PHE A N 1
ATOM 876 C CA . PHE A 1 111 ? 25.812 17.531 0.022 1 92 111 PHE A CA 1
ATOM 877 C C . PHE A 1 111 ? 25.062 16.625 -0.93 1 92 111 PHE A C 1
ATOM 879 O O . PHE A 1 111 ? 23.875 16.312 -0.706 1 92 111 PHE A O 1
ATOM 886 N N . PRO A 1 112 ? 25.625 16.156 -2.018 1 89.44 112 PRO A N 1
ATOM 887 C CA . PRO A 1 112 ? 24.891 15.508 -3.107 1 89.44 112 PRO A CA 1
ATOM 888 C C . PRO A 1 112 ? 24.062 14.305 -2.635 1 89.44 112 PRO A C 1
ATOM 890 O O . PRO A 1 112 ? 22.922 14.141 -3.045 1 89.44 112 PRO A O 1
ATOM 893 N N . PRO A 1 113 ? 24.578 13.609 -1.772 1 89.5 113 PRO A N 1
ATOM 894 C CA . PRO A 1 113 ? 23.812 12.445 -1.323 1 89.5 113 PRO A CA 1
ATOM 895 C C . PRO A 1 113 ? 22.531 12.828 -0.585 1 89.5 113 PRO A C 1
ATOM 897 O O . PRO A 1 113 ? 21.672 11.977 -0.336 1 89.5 113 PRO A O 1
ATOM 900 N N . PHE A 1 114 ? 22.344 14.016 -0.201 1 92.19 114 PHE A N 1
ATOM 901 C CA . PHE A 1 114 ? 21.141 14.461 0.502 1 92.19 114 PHE A CA 1
ATOM 902 C C . PHE A 1 114 ? 20.047 14.852 -0.485 1 92.19 114 PHE A C 1
ATOM 904 O O . PHE A 1 114 ? 18.891 15.016 -0.102 1 92.19 114 PHE A O 1
ATOM 911 N N . ARG A 1 115 ? 20.438 15 -1.715 1 93.25 115 ARG A N 1
ATOM 912 C CA . ARG A 1 115 ? 19.453 15.352 -2.725 1 93.25 115 ARG A CA 1
ATOM 913 C C . ARG A 1 115 ? 18.594 14.148 -3.086 1 93.25 115 ARG A C 1
ATOM 915 O O . ARG A 1 115 ? 19.016 13.008 -2.941 1 93.25 115 ARG A O 1
ATOM 922 N N . PRO A 1 116 ? 17.344 14.43 -3.539 1 93.19 116 PRO A N 1
ATOM 923 C CA . PRO A 1 116 ? 16.5 13.312 -3.975 1 93.19 116 PRO A CA 1
ATOM 924 C C . PRO A 1 116 ? 17.141 12.492 -5.094 1 93.19 116 PRO A C 1
ATOM 926 O O . PRO A 1 116 ? 17.984 13 -5.836 1 93.19 116 PRO A O 1
ATOM 929 N N . ASN A 1 117 ? 16.75 11.266 -5.141 1 94.56 117 ASN A N 1
ATOM 930 C CA . ASN A 1 117 ? 17.172 10.391 -6.234 1 94.56 117 ASN A CA 1
ATOM 931 C C . ASN A 1 117 ? 16.828 11 -7.594 1 94.56 117 ASN A C 1
ATOM 933 O O . ASN A 1 117 ? 15.875 11.773 -7.715 1 94.56 117 ASN A O 1
ATOM 937 N N . ARG A 1 118 ? 17.625 10.641 -8.625 1 95.56 118 ARG A N 1
ATOM 938 C CA . ARG A 1 118 ? 17.453 11.18 -9.969 1 95.56 118 ARG A CA 1
ATOM 939 C C . ARG A 1 118 ? 16.031 10.93 -10.484 1 95.56 118 ARG A C 1
ATOM 941 O O . ARG A 1 118 ? 15.484 11.75 -11.219 1 95.56 118 ARG A O 1
ATOM 948 N N . LEU A 1 119 ? 15.477 9.859 -10.109 1 98 119 LEU A N 1
ATOM 949 C CA . LEU A 1 119 ? 14.133 9.539 -10.562 1 98 119 LEU A CA 1
ATOM 950 C C . LEU A 1 119 ? 13.148 10.625 -10.148 1 98 119 LEU A C 1
ATOM 952 O O . LEU A 1 119 ? 12.234 10.969 -10.906 1 98 119 LEU A O 1
ATOM 956 N N . TRP A 1 120 ? 13.328 11.148 -8.969 1 97.94 120 TRP A N 1
ATOM 957 C CA . TRP A 1 120 ? 12.438 12.164 -8.422 1 97.94 120 TRP A CA 1
ATOM 958 C C . TRP A 1 120 ? 12.414 13.406 -9.312 1 97.94 120 TRP A C 1
ATOM 960 O O . TRP A 1 120 ? 11.383 14.07 -9.445 1 97.94 120 TRP A O 1
ATOM 970 N N . TYR A 1 121 ? 13.516 13.734 -9.922 1 97.44 121 TYR A N 1
ATOM 971 C CA . TYR A 1 121 ? 13.586 14.914 -10.773 1 97.44 121 TYR A CA 1
ATOM 972 C C . TYR A 1 121 ? 12.914 14.656 -12.117 1 97.44 121 TYR A C 1
ATOM 974 O O . TYR A 1 121 ? 12.625 15.594 -12.867 1 97.44 121 TYR A O 1
ATOM 982 N N . ARG A 1 122 ? 12.633 13.375 -12.406 1 97.81 122 ARG A N 1
ATOM 983 C CA . ARG A 1 122 ? 12.055 13.023 -13.695 1 97.81 122 ARG A CA 1
ATOM 984 C C . ARG A 1 122 ? 10.555 12.773 -13.578 1 97.81 122 ARG A C 1
ATOM 986 O O . ARG A 1 122 ? 9.82 12.914 -14.562 1 97.81 122 ARG A O 1
ATOM 993 N N . GLN A 1 123 ? 10.133 12.367 -12.414 1 98.5 123 GLN A N 1
ATOM 994 C CA . GLN A 1 123 ? 8.727 12.047 -12.195 1 98.5 123 GLN A CA 1
ATOM 995 C C . GLN A 1 123 ? 8.367 12.102 -10.719 1 98.5 123 GLN A C 1
ATOM 997 O O . GLN A 1 123 ? 9.242 11.984 -9.859 1 98.5 123 GLN A O 1
ATOM 1002 N N . PRO A 1 124 ? 7.016 12.25 -10.422 1 98.56 124 PRO A N 1
ATOM 1003 C CA . PRO A 1 124 ? 6.609 12.055 -9.023 1 98.56 124 PRO A CA 1
ATOM 1004 C C . PRO A 1 124 ? 6.934 10.648 -8.516 1 98.56 124 PRO A C 1
ATOM 1006 O O . PRO A 1 124 ? 6.801 9.672 -9.25 1 98.56 124 PRO A O 1
ATOM 1009 N N . ILE A 1 125 ? 7.418 10.586 -7.254 1 98.62 125 ILE A N 1
ATOM 1010 C CA . ILE A 1 125 ? 7.629 9.281 -6.641 1 98.62 125 ILE A CA 1
ATOM 1011 C C . ILE A 1 125 ? 6.785 9.164 -5.375 1 98.62 125 ILE A C 1
ATOM 1013 O O . ILE A 1 125 ? 6.398 10.172 -4.781 1 98.62 125 ILE A O 1
ATOM 1017 N N . TYR A 1 126 ? 6.438 7.938 -5.027 1 98.81 126 TYR A N 1
ATOM 1018 C CA . TYR A 1 126 ? 5.551 7.668 -3.9 1 98.81 126 TYR A CA 1
ATOM 1019 C C . TYR A 1 126 ? 5.75 6.25 -3.381 1 98.81 126 TYR A C 1
ATOM 1021 O O . TYR A 1 126 ? 6.465 5.449 -3.992 1 98.81 126 TYR A O 1
ATOM 1029 N N . TYR A 1 127 ? 5.27 5.988 -2.246 1 98.62 127 TYR A N 1
ATOM 1030 C CA . TYR A 1 127 ? 5.043 4.617 -1.802 1 98.62 127 TYR A CA 1
ATOM 1031 C C . TYR A 1 127 ? 3.58 4.395 -1.435 1 98.62 127 TYR A C 1
ATOM 1033 O O . TYR A 1 127 ? 2.879 5.34 -1.062 1 98.62 127 TYR A O 1
ATOM 1041 N N . MET A 1 128 ? 3.1 3.182 -1.675 1 98 128 MET A N 1
ATOM 1042 C CA . MET A 1 128 ? 1.811 2.775 -1.123 1 98 128 MET A CA 1
ATOM 1043 C C . MET A 1 128 ? 1.924 2.49 0.371 1 98 128 MET A C 1
ATOM 1045 O O . MET A 1 128 ? 2.77 1.701 0.794 1 98 128 MET A O 1
ATOM 1049 N N . SER A 1 129 ? 1.185 3.215 1.136 1 97.88 129 SER A N 1
ATOM 1050 C CA . SER A 1 129 ? 1.181 2.992 2.578 1 97.88 129 SER A CA 1
ATOM 1051 C C . SER A 1 129 ? -0.069 2.236 3.018 1 97.88 129 SER A C 1
ATOM 1053 O O . SER A 1 129 ? -0.805 1.704 2.184 1 97.88 129 SER A O 1
ATOM 1055 N N . ASN A 1 130 ? -0.218 2.016 4.336 1 98.31 130 ASN A N 1
ATOM 1056 C CA . ASN A 1 130 ? -1.304 1.203 4.875 1 98.31 130 ASN A CA 1
ATOM 1057 C C . ASN A 1 130 ? -2.529 2.053 5.199 1 98.31 130 ASN A C 1
ATOM 1059 O O . ASN A 1 130 ? -2.625 2.623 6.289 1 98.31 130 ASN A O 1
ATOM 1063 N N . ALA A 1 131 ? -3.512 2.025 4.312 1 98 131 ALA A N 1
ATOM 1064 C CA . ALA A 1 131 ? -4.73 2.814 4.477 1 98 131 ALA A CA 1
ATOM 1065 C C . ALA A 1 131 ? -5.527 2.34 5.688 1 98 131 ALA A C 1
ATOM 1067 O O . ALA A 1 131 ? -6.281 3.113 6.285 1 98 131 ALA A O 1
ATOM 1068 N N . LEU A 1 132 ? -5.297 1.149 6.125 1 97.5 132 LEU A N 1
ATOM 1069 C CA . LEU A 1 132 ? -6.141 0.525 7.137 1 97.5 132 LEU A CA 1
ATOM 1070 C C . LEU A 1 132 ? -5.727 0.966 8.539 1 97.5 132 LEU A C 1
ATOM 1072 O O . LEU A 1 132 ? -6.453 0.739 9.508 1 97.5 132 LEU A O 1
ATOM 1076 N N . THR A 1 133 ? -4.613 1.646 8.617 1 97.62 133 THR A N 1
ATOM 1077 C CA . THR A 1 133 ? -4.148 2.068 9.938 1 97.62 133 THR A CA 1
ATOM 1078 C C . THR A 1 133 ? -4.285 3.58 10.094 1 97.62 133 THR A C 1
ATOM 1080 O O . THR A 1 133 ? -3.734 4.164 11.031 1 97.62 133 THR A O 1
ATOM 1083 N N . VAL A 1 134 ? -4.98 4.238 9.195 1 98.38 134 VAL A N 1
ATOM 1084 C CA . VAL A 1 134 ? -5.273 5.66 9.336 1 98.38 134 VAL A CA 1
ATOM 1085 C C . VAL A 1 134 ? -6.305 5.871 10.445 1 98.38 134 VAL A C 1
ATOM 1087 O O . VAL A 1 134 ? -7.355 5.23 10.445 1 98.38 134 VAL A O 1
ATOM 1090 N N . VAL A 1 135 ? -6.004 6.727 11.383 1 98.31 135 VAL A N 1
ATOM 1091 C CA . VAL A 1 135 ? -6.906 6.988 12.5 1 98.31 135 VAL A CA 1
ATOM 1092 C C . VAL A 1 135 ? -7.305 8.461 12.508 1 98.31 135 VAL A C 1
ATOM 1094 O O . VAL A 1 135 ? -6.598 9.305 11.961 1 98.31 135 VAL A O 1
ATOM 1097 N N . PRO A 1 136 ? -8.461 8.766 13.055 1 98.19 136 PRO A N 1
ATOM 1098 C CA . PRO A 1 136 ? -8.859 10.172 13.141 1 98.19 136 PRO A CA 1
ATOM 1099 C C . PRO A 1 136 ? -8.078 10.945 14.203 1 98.19 136 PRO A C 1
ATOM 1101 O O . PRO A 1 136 ? -7.559 10.352 15.148 1 98.19 136 PRO A O 1
ATOM 1104 N N . SER A 1 137 ? -8.008 12.25 13.984 1 98.31 137 SER A N 1
ATOM 1105 C CA . SER A 1 137 ? -7.543 13.148 15.031 1 98.31 137 SER A CA 1
ATOM 1106 C C . SER A 1 137 ? -8.195 12.82 16.375 1 98.31 137 SER A C 1
ATOM 1108 O O . SER A 1 137 ? -9.359 12.414 16.422 1 98.31 137 SER A O 1
ATOM 1110 N N . GLY A 1 138 ? -7.422 12.961 17.422 1 96.5 138 GLY A N 1
ATOM 1111 C CA . GLY A 1 138 ? -7.957 12.734 18.75 1 96.5 138 GLY A CA 1
ATOM 1112 C C . GLY A 1 138 ? -7.641 11.352 19.297 1 96.5 138 GLY A C 1
ATOM 1113 O O . GLY A 1 138 ? -7.781 11.102 20.5 1 96.5 138 GLY A O 1
ATOM 1114 N N . THR A 1 139 ? -7.277 10.383 18.406 1 96.06 139 THR A N 1
ATOM 1115 C CA . THR A 1 139 ? -6.926 9.023 18.812 1 96.06 139 THR A CA 1
ATOM 1116 C C . THR A 1 139 ? -5.621 9.016 19.609 1 96.06 139 THR A C 1
ATOM 1118 O O . THR A 1 139 ? -4.676 9.727 19.266 1 96.06 139 THR A O 1
ATOM 1121 N N . ASP A 1 140 ? -5.582 8.227 20.625 1 93.19 140 ASP A N 1
ATOM 1122 C CA . ASP A 1 140 ? -4.316 8.047 21.328 1 93.19 140 ASP A CA 1
ATOM 1123 C C . ASP A 1 140 ? -3.299 7.324 20.438 1 93.19 140 ASP A C 1
ATOM 1125 O O . ASP A 1 140 ? -3.643 6.363 19.75 1 93.19 140 ASP A O 1
ATOM 1129 N N . VAL A 1 141 ? -2.119 7.883 20.484 1 95.88 141 VAL A N 1
ATOM 1130 C CA . VAL A 1 141 ? -1.061 7.297 19.672 1 95.88 141 VAL A CA 1
ATOM 1131 C C . VAL A 1 141 ? 0.121 6.91 20.547 1 95.88 141 VAL A C 1
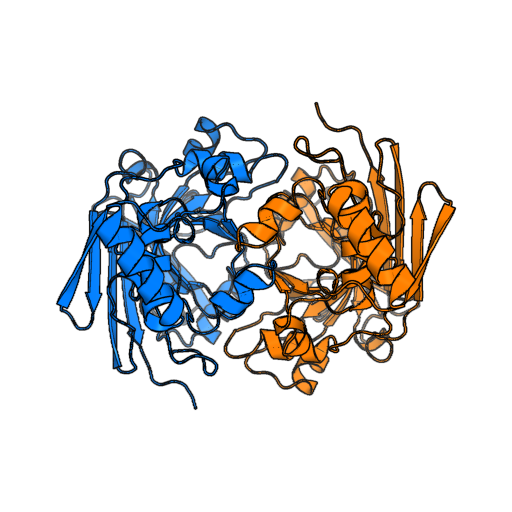ATOM 1133 O O . VAL A 1 141 ? 0.438 7.609 21.516 1 95.88 141 VAL A O 1
ATOM 1136 N N . GLN A 1 142 ? 0.755 5.836 20.25 1 94.62 142 GLN A N 1
ATOM 1137 C CA . GLN A 1 142 ? 1.953 5.379 20.953 1 94.62 142 GLN A CA 1
ATOM 1138 C C . GLN A 1 142 ? 3.078 5.07 19.969 1 94.62 142 GLN A C 1
ATOM 1140 O O . GLN A 1 142 ? 2.824 4.688 18.828 1 94.62 142 GLN A O 1
ATOM 1145 N N . CYS A 1 143 ? 4.293 5.27 20.453 1 96.19 143 CYS A N 1
ATOM 1146 C CA . CYS A 1 143 ? 5.441 4.773 19.719 1 96.19 143 CYS A CA 1
ATOM 1147 C C . CYS A 1 143 ? 5.418 3.254 19.625 1 96.19 143 CYS A C 1
ATOM 1149 O O . CYS A 1 143 ? 5.184 2.572 20.625 1 96.19 143 CYS A O 1
ATOM 1151 N N . PRO A 1 144 ? 5.586 2.764 18.391 1 97.06 144 PRO A N 1
ATOM 1152 C CA . PRO A 1 144 ? 5.598 1.301 18.344 1 97.06 144 PRO A CA 1
ATOM 1153 C C . PRO A 1 144 ? 6.727 0.688 19.172 1 97.06 144 PRO A C 1
ATOM 1155 O O . PRO A 1 144 ? 7.773 1.315 19.344 1 97.06 144 PRO A O 1
ATOM 1158 N N . SER A 1 145 ? 6.602 -0.541 19.594 1 96.81 145 SER A N 1
ATOM 1159 C CA . SER A 1 145 ? 7.5 -1.19 20.547 1 96.81 145 SER A CA 1
ATOM 1160 C C . SER A 1 145 ? 8.883 -1.404 19.938 1 96.81 145 SER A C 1
ATOM 1162 O O . SER A 1 145 ? 9.867 -1.569 20.672 1 96.81 145 SER A O 1
ATOM 1164 N N . TYR A 1 146 ? 8.977 -1.431 18.641 1 96.81 146 TYR A N 1
ATOM 1165 C CA . TYR A 1 146 ? 10.242 -1.715 17.984 1 96.81 146 TYR A CA 1
ATOM 1166 C C . TYR A 1 146 ? 11.008 -0.428 17.688 1 96.81 146 TYR A C 1
ATOM 1168 O O . TYR A 1 146 ? 12.055 -0.455 17.047 1 96.81 146 TYR A O 1
ATOM 1176 N N . SER A 1 147 ? 10.484 0.725 18.188 1 95.88 147 SER A N 1
ATOM 1177 C CA . SER A 1 147 ? 11.086 2.014 17.859 1 95.88 147 SER A CA 1
ATOM 1178 C C . SER A 1 147 ? 11.242 2.881 19.094 1 95.88 147 SER A C 1
ATOM 1180 O O . SER A 1 147 ? 10.453 2.77 20.047 1 95.88 147 SER A O 1
ATOM 1182 N N . ALA A 1 148 ? 12.266 3.766 19.062 1 93.94 148 ALA A N 1
ATOM 1183 C CA . ALA A 1 148 ? 12.461 4.816 20.047 1 93.94 148 ALA A CA 1
ATOM 1184 C C . ALA A 1 148 ? 12.523 6.191 19.391 1 93.94 148 ALA A C 1
ATOM 1186 O O . ALA A 1 148 ? 12.906 7.176 20.031 1 93.94 148 ALA A O 1
ATOM 1187 N N . ALA A 1 149 ? 12.195 6.254 18.141 1 95.5 149 ALA A N 1
ATOM 1188 C CA . ALA A 1 149 ? 12.336 7.484 17.359 1 95.5 149 ALA A CA 1
ATOM 1189 C C . ALA A 1 149 ? 11.047 7.801 16.609 1 95.5 149 ALA A C 1
ATOM 1191 O O . ALA A 1 149 ? 11.047 7.867 15.375 1 95.5 149 ALA A O 1
ATOM 1192 N N . LEU A 1 150 ? 9.977 8.062 17.406 1 97.44 150 LEU A N 1
ATOM 1193 C CA . LEU A 1 150 ? 8.688 8.406 16.812 1 97.44 150 LEU A CA 1
ATOM 1194 C C . LEU A 1 150 ? 8.695 9.836 16.281 1 97.44 150 LEU A C 1
ATOM 1196 O O . LEU A 1 150 ? 9.016 10.773 17.016 1 97.44 150 LEU A O 1
ATOM 1200 N N . ASP A 1 151 ? 8.406 9.992 15.023 1 97.94 151 ASP A N 1
ATOM 1201 C CA . ASP A 1 151 ? 8.359 11.289 14.352 1 97.94 151 ASP A CA 1
ATOM 1202 C C . ASP A 1 151 ? 6.957 11.586 13.82 1 97.94 151 ASP A C 1
ATOM 1204 O O . ASP A 1 151 ? 6.137 10.672 13.68 1 97.94 151 ASP A O 1
ATOM 1208 N N . PHE A 1 152 ? 6.602 12.867 13.711 1 98.56 152 PHE A N 1
ATOM 1209 C CA . PHE A 1 152 ? 5.402 13.32 13.016 1 98.56 152 PHE A CA 1
ATOM 1210 C C . PHE A 1 152 ? 5.758 13.914 11.656 1 98.56 152 PHE A C 1
ATOM 1212 O O . PHE A 1 152 ? 6.891 14.344 11.438 1 98.56 152 PHE A O 1
ATOM 1219 N N . GLU A 1 153 ? 4.859 13.844 10.758 1 98.75 153 GLU A N 1
ATOM 1220 C CA . GLU A 1 153 ? 5 14.453 9.438 1 98.75 153 GLU A CA 1
ATOM 1221 C C . GLU A 1 153 ? 3.717 15.164 9.023 1 98.75 153 GLU A C 1
ATOM 1223 O O . GLU A 1 153 ? 2.703 14.516 8.75 1 98.75 153 GLU A O 1
ATOM 1228 N N . LEU A 1 154 ? 3.729 16.469 8.953 1 98.88 154 LEU A N 1
ATOM 1229 C CA . LEU A 1 154 ? 2.6 17.281 8.5 1 98.88 154 LEU A CA 1
ATOM 1230 C C . LEU A 1 154 ? 2.496 17.266 6.98 1 98.88 154 LEU A C 1
ATOM 1232 O O . LEU A 1 154 ? 3.422 17.703 6.289 1 98.88 154 LEU A O 1
ATOM 1236 N N . GLU A 1 155 ? 1.397 16.766 6.496 1 98.94 155 GLU A N 1
ATOM 1237 C CA . GLU A 1 155 ? 1.184 16.656 5.055 1 98.94 155 GLU A CA 1
ATOM 1238 C C . GLU A 1 155 ? -0.206 17.156 4.668 1 98.94 155 GLU A C 1
ATOM 1240 O O . GLU A 1 155 ? -1.111 17.203 5.5 1 98.94 155 GLU A O 1
ATOM 1245 N N . LEU A 1 156 ? -0.343 17.578 3.41 1 98.88 156 LEU A N 1
ATOM 1246 C CA . LEU A 1 156 ? -1.637 17.797 2.771 1 98.88 156 LEU A CA 1
ATOM 1247 C C . LEU A 1 156 ? -2.113 16.531 2.066 1 98.88 156 LEU A C 1
ATOM 1249 O O . LEU A 1 156 ? -1.328 15.852 1.396 1 98.88 156 LEU A O 1
ATOM 1253 N N . GLY A 1 157 ? -3.355 16.141 2.312 1 98.69 157 GLY A N 1
ATOM 1254 C CA . GLY A 1 157 ? -3.967 15.016 1.63 1 98.69 157 GLY A CA 1
ATOM 1255 C C . GLY A 1 157 ? -5.184 15.398 0.812 1 98.69 157 GLY A C 1
ATOM 1256 O O . GLY A 1 157 ? -5.902 16.328 1.163 1 98.69 157 GLY A O 1
ATOM 1257 N N . VAL A 1 158 ? -5.434 14.695 -0.273 1 98.38 158 VAL A N 1
ATOM 1258 C CA . VAL A 1 158 ? -6.664 14.852 -1.045 1 98.38 158 VAL A CA 1
ATOM 1259 C C . VAL A 1 158 ? -7.328 13.484 -1.237 1 98.38 158 VAL A C 1
ATOM 1261 O O . VAL A 1 158 ? -6.652 12.453 -1.239 1 98.38 158 VAL A O 1
ATOM 1264 N N . VAL A 1 159 ? -8.633 13.492 -1.394 1 97.5 159 VAL A N 1
ATOM 1265 C CA . VAL A 1 159 ? -9.43 12.297 -1.633 1 97.5 159 VAL A CA 1
ATOM 1266 C C . VAL A 1 159 ? -10.109 12.391 -2.996 1 97.5 159 VAL A C 1
ATOM 1268 O O . VAL A 1 159 ? -10.711 13.414 -3.326 1 97.5 159 VAL A O 1
ATOM 1271 N N . LEU A 1 160 ? -9.969 11.32 -3.775 1 97.12 160 LEU A N 1
ATOM 1272 C CA . LEU A 1 160 ? -10.609 11.289 -5.086 1 97.12 160 LEU A CA 1
ATOM 1273 C C . LEU A 1 160 ? -12.109 11.062 -4.949 1 97.12 160 LEU A C 1
ATOM 1275 O O . LEU A 1 160 ? -12.547 10.258 -4.125 1 97.12 160 LEU A O 1
ATOM 1279 N N . GLY A 1 161 ? -12.875 11.781 -5.824 1 95.62 161 GLY A N 1
ATOM 1280 C CA . GLY A 1 161 ? -14.32 11.648 -5.84 1 95.62 161 GLY A CA 1
ATOM 1281 C C . GLY A 1 161 ? -14.852 11 -7.105 1 95.62 161 GLY A C 1
ATOM 1282 O O . GLY A 1 161 ? -16.031 10.695 -7.203 1 95.62 161 GLY A O 1
ATOM 1283 N N . SER A 1 162 ? -14.008 10.852 -8.062 1 94.94 162 SER A N 1
ATOM 1284 C CA . SER A 1 162 ? -14.344 10.219 -9.336 1 94.94 162 SER A CA 1
ATOM 1285 C C . SER A 1 162 ? -13.234 9.281 -9.797 1 94.94 162 SER A C 1
ATOM 1287 O O . SER A 1 162 ? -12.07 9.469 -9.445 1 94.94 162 SER A O 1
ATOM 1289 N N . PRO A 1 163 ? -13.617 8.227 -10.531 1 95.69 163 PRO A N 1
ATOM 1290 C CA . PRO A 1 163 ? -12.594 7.309 -11.047 1 95.69 163 PRO A CA 1
ATOM 1291 C C . PRO A 1 163 ? -11.703 7.949 -12.109 1 95.69 163 PRO A C 1
ATOM 1293 O O . PRO A 1 163 ? -12.133 8.875 -12.805 1 95.69 163 PRO A O 1
ATOM 1296 N N . LEU A 1 164 ? -10.477 7.52 -12.141 1 97.62 164 LEU A N 1
ATOM 1297 C CA . LEU A 1 164 ? -9.523 8.016 -13.125 1 97.62 164 LEU A CA 1
ATOM 1298 C C . LEU A 1 164 ? -8.727 6.867 -13.742 1 97.62 164 LEU A C 1
ATOM 1300 O O . LEU A 1 164 ? -8.375 5.91 -13.047 1 97.62 164 LEU A O 1
ATOM 1304 N N . ARG A 1 165 ? -8.445 6.93 -14.961 1 97.81 165 ARG A N 1
ATOM 1305 C CA . ARG A 1 165 ? -7.457 6.137 -15.695 1 97.81 165 ARG A CA 1
ATOM 1306 C C . ARG A 1 165 ? -6.867 6.93 -16.859 1 97.81 165 ARG A C 1
ATOM 1308 O O . ARG A 1 165 ? -7.609 7.473 -17.688 1 97.81 165 ARG A O 1
ATOM 1315 N N . ASP A 1 166 ? -5.547 7 -16.875 1 98.19 166 ASP A N 1
ATOM 1316 C CA . ASP A 1 166 ? -4.871 7.758 -17.922 1 98.19 166 ASP A CA 1
ATOM 1317 C C . ASP A 1 166 ? -5.422 9.18 -18.016 1 98.19 166 ASP A C 1
ATOM 1319 O O . ASP A 1 166 ? -5.793 9.641 -19.094 1 98.19 166 ASP A O 1
ATOM 1323 N N . ALA A 1 167 ? -5.508 9.797 -16.891 1 98.69 167 ALA A N 1
ATOM 1324 C CA . ALA A 1 167 ? -6.121 11.117 -16.797 1 98.69 167 ALA A CA 1
ATOM 1325 C C . ALA A 1 167 ? -5.141 12.211 -17.203 1 98.69 167 ALA A C 1
ATOM 1327 O O . ALA A 1 167 ? -3.938 12.102 -16.953 1 98.69 167 ALA A O 1
ATOM 1328 N N . THR A 1 168 ? -5.633 13.242 -17.797 1 98.69 168 THR A N 1
ATOM 1329 C CA . THR A 1 168 ? -4.891 14.492 -17.906 1 98.69 168 THR A CA 1
ATOM 1330 C C . THR A 1 168 ? -4.793 15.18 -16.547 1 98.69 168 THR A C 1
ATOM 1332 O O . THR A 1 168 ? -5.504 14.812 -15.602 1 98.69 168 THR A O 1
ATOM 1335 N N . VAL A 1 169 ? -3.941 16.156 -16.5 1 98.56 169 VAL A N 1
ATOM 1336 C CA . VAL A 1 169 ? -3.791 16.922 -15.266 1 98.56 169 VAL A CA 1
ATOM 1337 C C . VAL A 1 169 ? -5.113 17.609 -14.914 1 98.56 169 VAL A C 1
ATOM 1339 O O . VAL A 1 169 ? -5.504 17.656 -13.75 1 98.56 169 VAL A O 1
ATOM 1342 N N . ARG A 1 170 ? -5.809 18.078 -15.914 1 98.38 170 ARG A N 1
ATOM 1343 C CA . ARG A 1 170 ? -7.09 18.75 -15.703 1 98.38 170 ARG A CA 1
ATOM 1344 C C . ARG A 1 170 ? -8.133 17.781 -15.148 1 98.38 170 ARG A C 1
ATOM 1346 O O . ARG A 1 170 ? -8.859 18.125 -14.211 1 98.38 170 ARG A O 1
ATOM 1353 N N . GLU A 1 171 ? -8.234 16.609 -15.727 1 98.69 171 GLU A N 1
ATOM 1354 C CA . GLU A 1 171 ? -9.148 15.594 -15.227 1 98.69 171 GLU A CA 1
ATOM 1355 C C . GLU A 1 171 ? -8.82 15.195 -13.789 1 98.69 171 GLU A C 1
ATOM 1357 O O . GLU A 1 171 ? -9.719 14.984 -12.977 1 98.69 171 GLU A O 1
ATOM 1362 N N . ALA A 1 172 ? -7.52 15.094 -13.523 1 98.69 172 ALA A N 1
ATOM 1363 C CA . ALA A 1 172 ? -7.062 14.773 -12.18 1 98.69 172 ALA A CA 1
ATOM 1364 C C . ALA A 1 172 ? -7.516 15.828 -11.172 1 98.69 172 ALA A C 1
ATOM 1366 O O . ALA A 1 172 ? -8.023 15.5 -10.102 1 98.69 172 ALA A O 1
ATOM 1367 N N . ALA A 1 173 ? -7.367 17.062 -11.531 1 98 173 ALA A N 1
ATOM 1368 C CA . ALA A 1 173 ? -7.801 18.156 -10.656 1 98 173 ALA A CA 1
ATOM 1369 C C . ALA A 1 173 ? -9.305 18.078 -10.398 1 98 173 ALA A C 1
ATOM 1371 O O . ALA A 1 173 ? -9.75 18.234 -9.258 1 98 173 ALA A O 1
ATOM 1372 N N . ALA A 1 174 ? -10.039 17.781 -11.414 1 97.19 174 ALA A N 1
ATOM 1373 C CA . ALA A 1 174 ? -11.492 17.766 -11.336 1 97.19 174 ALA A CA 1
ATOM 1374 C C . ALA A 1 174 ? -11.977 16.594 -10.484 1 97.19 174 ALA A C 1
ATOM 1376 O O . ALA A 1 174 ? -13.102 16.609 -9.969 1 97.19 174 ALA A O 1
ATOM 1377 N N . ALA A 1 175 ? -11.164 15.57 -10.328 1 97.06 175 ALA A N 1
ATOM 1378 C CA . ALA A 1 175 ? -11.57 14.359 -9.625 1 97.06 175 ALA A CA 1
ATOM 1379 C C . ALA A 1 175 ? -11.352 14.5 -8.117 1 97.06 175 ALA A C 1
ATOM 1381 O O . ALA A 1 175 ? -11.789 13.648 -7.344 1 97.06 175 ALA A O 1
ATOM 1382 N N . ILE A 1 176 ? -10.656 15.539 -7.676 1 97.12 176 ILE A N 1
ATOM 1383 C CA . ILE A 1 176 ? -10.438 15.742 -6.25 1 97.12 176 ILE A CA 1
ATOM 1384 C C . ILE A 1 176 ? -11.734 16.203 -5.586 1 97.12 176 ILE A C 1
ATOM 1386 O O . ILE A 1 176 ? -12.32 17.203 -5.988 1 97.12 176 ILE A O 1
ATOM 1390 N N . ALA A 1 177 ? -12.156 15.461 -4.562 1 95.81 177 ALA A N 1
ATOM 1391 C CA . ALA A 1 177 ? -13.438 15.758 -3.928 1 95.81 177 ALA A CA 1
ATOM 1392 C C . ALA A 1 177 ? -13.234 16.453 -2.582 1 95.81 177 ALA A C 1
ATOM 1394 O O . ALA A 1 177 ? -14.07 17.25 -2.16 1 95.81 177 ALA A O 1
ATOM 1395 N N . ALA A 1 178 ? -12.148 16.109 -1.917 1 96.5 178 ALA A N 1
ATOM 1396 C CA . ALA A 1 178 ? -11.945 16.641 -0.568 1 96.5 178 ALA A CA 1
ATOM 1397 C C . ALA A 1 178 ? -10.461 16.828 -0.264 1 96.5 178 ALA A C 1
ATOM 1399 O O . ALA A 1 178 ? -9.609 16.234 -0.93 1 96.5 178 ALA A O 1
ATOM 1400 N N . VAL A 1 179 ? -10.203 17.688 0.683 1 97.94 179 VAL A N 1
ATOM 1401 C CA . VAL A 1 179 ? -8.859 17.984 1.175 1 97.94 179 VAL A CA 1
ATOM 1402 C C . VAL A 1 179 ? -8.805 17.781 2.686 1 97.94 179 VAL A C 1
ATOM 1404 O O . VAL A 1 179 ? -9.734 18.156 3.404 1 97.94 179 VAL A O 1
ATOM 1407 N N . VAL A 1 180 ? -7.758 17.156 3.166 1 98.5 180 VAL A N 1
ATOM 1408 C CA . VAL A 1 180 ? -7.602 16.812 4.578 1 98.5 180 VAL A CA 1
ATOM 1409 C C . VAL A 1 180 ? -6.164 17.094 5.016 1 98.5 180 VAL A C 1
ATOM 1411 O O . VAL A 1 180 ? -5.285 17.328 4.184 1 98.5 180 VAL A O 1
ATOM 1414 N N . VAL A 1 181 ? -5.961 17.141 6.332 1 98.94 181 VAL A N 1
ATOM 1415 C CA . VAL A 1 181 ? -4.621 17.141 6.91 1 98.94 181 VAL A CA 1
ATOM 1416 C C . VAL A 1 181 ? -4.195 15.703 7.219 1 98.94 181 VAL A C 1
ATOM 1418 O O . VAL A 1 181 ? -4.988 14.906 7.723 1 98.94 181 VAL A O 1
ATOM 1421 N N . ILE A 1 182 ? -2.971 15.375 6.891 1 98.94 182 ILE A N 1
ATOM 1422 C CA . ILE A 1 182 ? -2.426 14.047 7.133 1 98.94 182 ILE A CA 1
ATOM 1423 C C . ILE A 1 182 ? -1.2 14.148 8.039 1 98.94 182 ILE A C 1
ATOM 1425 O O . ILE A 1 182 ? -0.385 15.062 7.891 1 98.94 182 ILE A O 1
ATOM 1429 N N . ASN A 1 183 ? -1.123 13.312 8.992 1 98.94 183 ASN A N 1
ATOM 1430 C CA . ASN A 1 183 ? 0.096 13.055 9.75 1 98.94 183 ASN A CA 1
ATOM 1431 C C . ASN A 1 183 ? 0.634 11.656 9.477 1 98.94 183 ASN A C 1
ATOM 1433 O O . ASN A 1 183 ? 0.061 10.664 9.938 1 98.94 183 ASN A O 1
ATOM 1437 N N . ASP A 1 184 ? 1.665 11.555 8.75 1 98.69 184 ASP A N 1
ATOM 1438 C CA . ASP A 1 184 ? 2.303 10.281 8.438 1 98.69 184 ASP A CA 1
ATOM 1439 C C . ASP A 1 184 ? 3.361 9.93 9.477 1 98.69 184 ASP A C 1
ATOM 1441 O O . ASP A 1 184 ? 4.559 10.078 9.227 1 98.69 184 ASP A O 1
ATOM 1445 N N . PHE A 1 185 ? 2.928 9.328 10.586 1 98.69 185 PHE A N 1
ATOM 1446 C CA . PHE A 1 185 ? 3.857 8.977 11.648 1 98.69 185 PHE A CA 1
ATOM 1447 C C . PHE A 1 185 ? 4.984 8.102 11.117 1 98.69 185 PHE A C 1
ATOM 1449 O O . PHE A 1 185 ? 4.762 7.246 10.258 1 98.69 185 PHE A O 1
ATOM 1456 N N . SER A 1 186 ? 6.16 8.305 11.664 1 98.06 186 SER A N 1
ATOM 1457 C CA . SER A 1 186 ? 7.344 7.594 11.188 1 98.06 186 SER A CA 1
ATOM 1458 C C . SER A 1 186 ? 8.172 7.062 12.352 1 98.06 186 SER A C 1
ATOM 1460 O O . SER A 1 186 ? 8.445 7.789 13.312 1 98.06 186 SER A O 1
ATOM 1462 N N . ALA A 1 187 ? 8.484 5.801 12.305 1 97.62 187 ALA A N 1
ATOM 1463 C CA . ALA A 1 187 ? 9.531 5.223 13.156 1 97.62 187 ALA A CA 1
ATOM 1464 C C . ALA A 1 187 ? 10.898 5.344 12.492 1 97.62 187 ALA A C 1
ATOM 1466 O O . ALA A 1 187 ? 11.312 4.465 11.734 1 97.62 187 ALA A O 1
ATOM 1467 N N . ARG A 1 188 ? 11.633 6.355 12.852 1 97.12 188 ARG A N 1
ATOM 1468 C CA . ARG A 1 188 ? 12.758 6.805 12.047 1 97.12 188 ARG A CA 1
ATOM 1469 C C . ARG A 1 188 ? 13.953 5.863 12.195 1 97.12 188 ARG A C 1
ATOM 1471 O O . ARG A 1 188 ? 14.75 5.707 11.273 1 97.12 188 ARG A O 1
ATOM 1478 N N . ASP A 1 189 ? 14.117 5.191 13.289 1 95.81 189 ASP A N 1
ATOM 1479 C CA . ASP A 1 189 ? 15.281 4.352 13.547 1 95.81 189 ASP A CA 1
ATOM 1480 C C . ASP A 1 189 ? 15.18 3.023 12.797 1 95.81 189 ASP A C 1
ATOM 1482 O O . ASP A 1 189 ? 16.141 2.256 12.75 1 95.81 189 ASP A O 1
ATOM 1486 N N . VAL A 1 190 ? 14 2.748 12.195 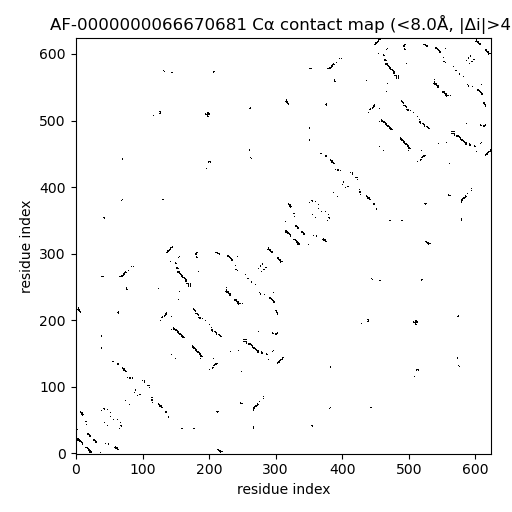1 96.69 190 VAL A N 1
ATOM 1487 C CA . VAL A 1 190 ? 13.875 1.514 11.43 1 96.69 190 VAL A CA 1
ATOM 1488 C C . VAL A 1 190 ? 13.648 1.84 9.953 1 96.69 190 VAL A C 1
ATOM 1490 O O . VAL A 1 190 ? 13.828 0.982 9.086 1 96.69 190 VAL A O 1
ATOM 1493 N N . GLN A 1 191 ? 13.359 3.041 9.68 1 97 191 GLN A N 1
ATOM 1494 C CA . GLN A 1 191 ? 12.922 3.482 8.367 1 97 191 GLN A CA 1
ATOM 1495 C C . GLN A 1 191 ? 14.047 3.352 7.336 1 97 191 GLN A C 1
ATOM 1497 O O . GLN A 1 191 ? 13.828 2.83 6.242 1 97 191 GLN A O 1
ATOM 1502 N N . LEU A 1 192 ? 15.25 3.834 7.676 1 95.19 192 LEU A N 1
ATOM 1503 C CA . LEU A 1 192 ? 16.344 3.885 6.711 1 95.19 192 LEU A CA 1
ATOM 1504 C C . LEU A 1 192 ? 16.688 2.488 6.199 1 95.19 192 LEU A C 1
ATOM 1506 O O . LEU A 1 192 ? 16.859 2.287 4.996 1 95.19 192 LEU A O 1
ATOM 1510 N N . ALA A 1 193 ? 16.797 1.517 7.117 1 96.75 193 ALA A N 1
ATOM 1511 C CA . ALA A 1 193 ? 17.109 0.146 6.719 1 96.75 193 ALA A CA 1
ATOM 1512 C C . ALA A 1 193 ? 16.047 -0.404 5.77 1 96.75 193 ALA A C 1
ATOM 1514 O O . ALA A 1 193 ? 16.375 -1.083 4.793 1 96.75 193 ALA A O 1
ATOM 1515 N N . GLU A 1 194 ? 14.805 -0.132 6.008 1 98.19 194 GLU A N 1
ATOM 1516 C CA . GLU A 1 194 ? 13.711 -0.576 5.148 1 98.19 194 GLU A CA 1
ATOM 1517 C C . GLU A 1 194 ? 13.82 0.043 3.758 1 98.19 194 GLU A C 1
ATOM 1519 O O . GLU A 1 194 ? 13.695 -0.658 2.75 1 98.19 194 GLU A O 1
ATOM 1524 N N . MET A 1 195 ? 14.07 1.32 3.744 1 97.06 195 MET A N 1
ATOM 1525 C CA . MET A 1 195 ? 14.18 2.018 2.467 1 97.06 195 MET A CA 1
ATOM 1526 C C . MET A 1 195 ? 15.375 1.509 1.672 1 97.06 195 MET A C 1
ATOM 1528 O O . MET A 1 195 ? 15.297 1.361 0.451 1 97.06 195 MET A O 1
ATOM 1532 N N . ARG A 1 196 ? 16.453 1.137 2.336 1 95.38 196 ARG A N 1
ATOM 1533 C CA . ARG A 1 196 ? 17.672 0.653 1.688 1 95.38 196 ARG A CA 1
ATOM 1534 C C . ARG A 1 196 ? 17.484 -0.758 1.143 1 95.38 196 ARG A C 1
ATOM 1536 O O . ARG A 1 196 ? 18.25 -1.214 0.296 1 95.38 196 ARG A O 1
ATOM 1543 N N . SER A 1 197 ? 16.469 -1.467 1.599 1 96.94 197 SER A N 1
ATOM 1544 C CA . SER A 1 197 ? 16.188 -2.809 1.099 1 96.94 197 SER A CA 1
ATOM 1545 C C . SER A 1 197 ? 15.672 -2.766 -0.333 1 96.94 197 SER A C 1
ATOM 1547 O O . SER A 1 197 ? 15.633 -3.791 -1.018 1 96.94 197 SER A O 1
ATOM 1549 N N . GLY A 1 198 ? 15.219 -1.608 -0.761 1 97.06 198 GLY A N 1
ATOM 1550 C CA . GLY A 1 198 ? 14.617 -1.471 -2.078 1 97.06 198 GLY A CA 1
ATOM 1551 C C . GLY A 1 198 ? 13.117 -1.703 -2.074 1 97.06 198 GLY A C 1
ATOM 1552 O O . GLY A 1 198 ? 12.453 -1.519 -3.096 1 97.06 198 GLY A O 1
ATOM 1553 N N . PHE A 1 199 ? 12.516 -2.082 -0.955 1 98.19 199 PHE A N 1
ATOM 1554 C CA . PHE A 1 199 ? 11.094 -2.4 -0.892 1 98.19 199 PHE A CA 1
ATOM 1555 C C . PHE A 1 199 ? 10.305 -1.246 -0.288 1 98.19 199 PHE A C 1
ATOM 1557 O O . PHE A 1 199 ? 9.094 -1.356 -0.077 1 98.19 199 PHE A O 1
ATOM 1564 N N . GLY A 1 200 ? 10.984 -0.102 -0.022 1 97.94 200 GLY A N 1
ATOM 1565 C CA . GLY A 1 200 ? 10.32 1.057 0.556 1 97.94 200 GLY A CA 1
ATOM 1566 C C . GLY A 1 200 ? 10.047 0.909 2.041 1 97.94 200 GLY A C 1
ATOM 1567 O O . GLY A 1 200 ? 10.477 -0.064 2.662 1 97.94 200 GLY A O 1
ATOM 1568 N N . PRO A 1 201 ? 9.391 1.961 2.615 1 98.31 201 PRO A N 1
ATOM 1569 C CA . PRO A 1 201 ? 9.031 1.867 4.031 1 98.31 201 PRO A CA 1
ATOM 1570 C C . PRO A 1 201 ? 8.023 0.754 4.312 1 98.31 201 PRO A C 1
ATOM 1572 O O . PRO A 1 201 ? 7.129 0.503 3.498 1 98.31 201 PRO A O 1
ATOM 1575 N N . GLN A 1 202 ? 8.219 0.071 5.43 1 98.62 202 GLN A N 1
ATOM 1576 C CA . GLN A 1 202 ? 7.363 -1.022 5.875 1 98.62 202 GLN A CA 1
ATOM 1577 C C . GLN A 1 202 ? 6.832 -0.765 7.281 1 98.62 202 GLN A C 1
ATOM 1579 O O . GLN A 1 202 ? 5.996 0.118 7.484 1 98.62 202 GLN A O 1
ATOM 1584 N N . LYS A 1 203 ? 7.41 -1.412 8.305 1 98.5 203 LYS A N 1
ATOM 1585 C CA . LYS A 1 203 ? 6.961 -1.246 9.688 1 98.5 203 LYS A CA 1
ATOM 1586 C C . LYS A 1 203 ? 7.16 0.191 10.164 1 98.5 203 LYS A C 1
ATOM 1588 O O . LYS A 1 203 ? 6.5 0.636 11.102 1 98.5 203 LYS A O 1
ATOM 1593 N N . SER A 1 204 ? 8.016 0.922 9.523 1 98.5 204 SER A N 1
ATOM 1594 C CA . SER A 1 204 ? 8.32 2.289 9.938 1 98.5 204 SER A CA 1
ATOM 1595 C C . SER A 1 204 ? 7.156 3.229 9.633 1 98.5 204 SER A C 1
ATOM 1597 O O . SER A 1 204 ? 7.078 4.324 10.195 1 98.5 204 SER A O 1
ATOM 1599 N N . LYS A 1 205 ? 6.309 2.854 8.727 1 98.56 205 LYS A N 1
ATOM 1600 C CA . LYS A 1 205 ? 5.258 3.762 8.281 1 98.56 205 LYS A CA 1
ATOM 1601 C C . LYS A 1 205 ? 3.883 3.115 8.406 1 98.56 205 LYS A C 1
ATOM 1603 O O . LYS A 1 205 ? 2.863 3.809 8.422 1 98.56 205 LYS A O 1
ATOM 1608 N N . HIS A 1 206 ? 3.795 1.785 8.492 1 98.25 206 HIS A N 1
ATOM 1609 C CA . HIS A 1 206 ? 2.523 1.089 8.328 1 98.25 206 HIS A CA 1
ATOM 1610 C C . HIS A 1 206 ? 1.766 0.997 9.648 1 98.25 206 HIS A C 1
ATOM 1612 O O . HIS A 1 206 ? 0.575 0.679 9.664 1 98.25 206 HIS A O 1
ATOM 1618 N N . PHE A 1 207 ? 2.359 1.351 10.75 1 97.62 207 PHE A N 1
ATOM 1619 C CA . PHE A 1 207 ? 1.775 1.133 12.07 1 97.62 207 PHE A CA 1
ATOM 1620 C C . PHE A 1 207 ? 0.697 2.17 12.359 1 97.62 207 PHE A C 1
ATOM 1622 O O . PHE A 1 207 ? -0.245 1.899 13.109 1 97.62 207 PHE A O 1
ATOM 1629 N N . ARG A 1 208 ? 0.947 3.428 11.797 1 98.06 208 ARG A N 1
ATOM 1630 C CA . ARG A 1 208 ? -0.018 4.465 12.148 1 98.06 208 ARG A CA 1
ATOM 1631 C C . ARG A 1 208 ? 0.136 5.684 11.242 1 98.06 208 ARG A C 1
ATOM 1633 O O . ARG A 1 208 ? 1.25 6.164 11.023 1 98.06 208 ARG A O 1
ATOM 1640 N N . THR A 1 209 ? -0.924 6.117 10.695 1 98.62 209 THR A N 1
ATOM 1641 C CA . THR A 1 209 ? -1.142 7.414 10.062 1 98.62 209 THR A CA 1
ATOM 1642 C C . THR A 1 209 ? -2.4 8.078 10.609 1 98.62 209 THR A C 1
ATOM 1644 O O . THR A 1 209 ? -3.26 7.414 11.195 1 98.62 209 THR A O 1
ATOM 1647 N N . SER A 1 210 ? -2.445 9.383 10.594 1 98.75 210 SER A N 1
ATOM 1648 C CA . SER A 1 210 ? -3.672 10.016 11.07 1 98.75 210 SER A CA 1
ATOM 1649 C C . SER A 1 210 ? -4.16 11.086 10.102 1 98.75 210 SER A C 1
ATOM 1651 O O . SER A 1 210 ? -3.42 11.5 9.203 1 98.75 210 SER A O 1
ATOM 1653 N N . MET A 1 211 ? -5.34 11.398 10.25 1 98.75 211 MET A N 1
ATOM 1654 C CA . MET A 1 211 ? -6.059 12.336 9.383 1 98.75 211 MET A CA 1
ATOM 1655 C C . MET A 1 211 ? -6.918 13.281 10.211 1 98.75 211 MET A C 1
ATOM 1657 O O . MET A 1 211 ? -7.402 12.922 11.289 1 98.75 211 MET A O 1
ATOM 1661 N N . SER A 1 212 ? -7.055 14.516 9.695 1 98.81 212 SER A N 1
ATOM 1662 C CA . SER A 1 212 ? -8.008 15.438 10.312 1 98.81 212 SER A CA 1
ATOM 1663 C C . SER A 1 212 ? -9.398 14.805 10.406 1 98.81 212 SER A C 1
ATOM 1665 O O . SER A 1 212 ? -9.797 14.031 9.531 1 98.81 212 SER A O 1
ATOM 1667 N N . ASP A 1 213 ? -10.117 15.148 11.438 1 96.19 213 ASP A N 1
ATOM 1668 C CA . ASP A 1 213 ? -11.438 14.555 11.633 1 96.19 213 ASP A CA 1
ATOM 1669 C C . ASP A 1 213 ? -12.492 15.273 10.805 1 96.19 213 ASP A C 1
ATOM 1671 O O . ASP A 1 213 ? -13.672 14.914 10.836 1 96.19 213 ASP A O 1
ATOM 1675 N N . ILE A 1 214 ? -12.062 16.328 10.102 1 96.81 214 ILE A N 1
ATOM 1676 C CA . ILE A 1 214 ? -12.914 17 9.125 1 96.81 214 ILE A CA 1
ATOM 1677 C C . ILE A 1 214 ? -12.266 16.938 7.746 1 96.81 214 ILE A C 1
ATOM 1679 O O . ILE A 1 214 ? -11.047 16.766 7.629 1 96.81 214 ILE A O 1
ATOM 1683 N N . ALA A 1 215 ? -13.055 16.984 6.73 1 96.69 215 ALA A N 1
ATOM 1684 C CA . ALA A 1 215 ? -12.594 17.203 5.359 1 96.69 215 ALA A CA 1
ATOM 1685 C C . ALA A 1 215 ? -13.211 18.469 4.77 1 96.69 215 ALA A C 1
ATOM 1687 O O . ALA A 1 215 ? -14.375 18.781 5.027 1 96.69 215 ALA A O 1
ATOM 1688 N N . VAL A 1 216 ? -12.422 19.188 4.062 1 96.69 216 VAL A N 1
ATOM 1689 C CA . VAL A 1 216 ? -12.93 20.344 3.328 1 96.69 216 VAL A CA 1
ATOM 1690 C C . VAL A 1 216 ? -13.18 19.953 1.872 1 96.69 216 VAL A C 1
ATOM 1692 O O . VAL A 1 216 ? -12.383 19.234 1.27 1 96.69 216 VAL A O 1
ATOM 1695 N N . THR A 1 217 ? -14.289 20.406 1.382 1 94.31 217 THR A N 1
ATOM 1696 C CA . THR A 1 217 ? -14.602 20.125 -0.015 1 94.31 217 THR A CA 1
ATOM 1697 C C . THR A 1 217 ? -13.625 20.828 -0.941 1 94.31 217 THR A C 1
ATOM 1699 O O . THR A 1 217 ? -13.234 21.969 -0.688 1 94.31 217 THR A O 1
ATOM 1702 N N . ALA A 1 218 ? -13.273 20.141 -1.988 1 92.44 218 ALA A N 1
ATOM 1703 C CA . ALA A 1 218 ? -12.227 20.625 -2.889 1 92.44 218 ALA A CA 1
ATOM 1704 C C . ALA A 1 218 ? -12.57 22 -3.438 1 92.44 218 ALA A C 1
ATOM 1706 O O . ALA A 1 218 ? -11.695 22.859 -3.561 1 92.44 218 ALA A O 1
ATOM 1707 N N . SER A 1 219 ? -13.719 22.25 -3.811 1 89.44 219 SER A N 1
ATOM 1708 C CA . SER A 1 219 ? -14.133 23.516 -4.426 1 89.44 219 SER A CA 1
ATOM 1709 C C . SER A 1 219 ? -13.844 24.688 -3.512 1 89.44 219 SER A C 1
ATOM 1711 O O . SER A 1 219 ? -13.742 25.828 -3.975 1 89.44 219 SER A O 1
ATOM 1713 N N . THR A 1 220 ? -13.664 24.422 -2.262 1 90.12 220 THR A N 1
ATOM 1714 C CA . THR A 1 220 ? -13.469 25.5 -1.287 1 90.12 220 THR A CA 1
ATOM 1715 C C . THR A 1 220 ? -12 25.906 -1.229 1 90.12 220 THR A C 1
ATOM 1717 O O . THR A 1 220 ? -11.688 27.047 -0.857 1 90.12 220 THR A O 1
ATOM 1720 N N . VAL A 1 221 ? -11.148 24.969 -1.651 1 94.12 221 VAL A N 1
ATOM 1721 C CA . VAL A 1 221 ? -9.766 25.281 -1.284 1 94.12 221 VAL A CA 1
ATOM 1722 C C . VAL A 1 221 ? -8.828 24.891 -2.422 1 94.12 221 VAL A C 1
ATOM 1724 O O . VAL A 1 221 ? -7.652 25.25 -2.424 1 94.12 221 VAL A O 1
ATOM 1727 N N . LEU A 1 222 ? -9.297 24.25 -3.436 1 92.81 222 LEU A N 1
ATOM 1728 C CA . LEU A 1 222 ? -8.422 23.656 -4.434 1 92.81 222 LEU A CA 1
ATOM 1729 C C . LEU A 1 222 ? -7.613 24.719 -5.164 1 92.81 222 LEU A C 1
ATOM 1731 O O . LEU A 1 222 ? -6.457 24.5 -5.527 1 92.81 222 LEU A O 1
ATOM 1735 N N . ASP A 1 223 ? -8.18 25.891 -5.371 1 92.94 223 ASP A N 1
ATOM 1736 C CA . ASP A 1 223 ? -7.512 26.969 -6.09 1 92.94 223 ASP A CA 1
ATOM 1737 C C . ASP A 1 223 ? -6.328 27.516 -5.293 1 92.94 223 ASP A C 1
ATOM 1739 O O . ASP A 1 223 ? -5.461 28.188 -5.844 1 92.94 223 ASP A O 1
ATOM 1743 N N . ARG A 1 224 ? -6.289 27.234 -3.998 1 94.56 224 ARG A N 1
ATOM 1744 C CA . ARG A 1 224 ? -5.234 27.734 -3.125 1 94.56 224 ARG A CA 1
ATOM 1745 C C . ARG A 1 224 ? -4.441 26.594 -2.504 1 94.56 224 ARG A C 1
ATOM 1747 O O . ARG A 1 224 ? -3.689 26.797 -1.549 1 94.56 224 ARG A O 1
ATOM 1754 N N . ILE A 1 225 ? -4.574 25.484 -3.055 1 95.69 225 ILE A N 1
ATOM 1755 C CA . ILE A 1 225 ? -4.055 24.297 -2.396 1 95.69 225 ILE A CA 1
ATOM 1756 C C . ILE A 1 225 ? -2.535 24.375 -2.287 1 95.69 225 ILE A C 1
ATOM 1758 O O . ILE A 1 225 ? -1.935 23.781 -1.397 1 95.69 225 ILE A O 1
ATOM 1762 N N . ASP A 1 226 ? -1.859 25.188 -3.129 1 95.38 226 ASP A N 1
ATOM 1763 C CA . ASP A 1 226 ? -0.406 25.328 -3.119 1 95.38 226 ASP A CA 1
ATOM 1764 C C . ASP A 1 226 ? 0.027 26.594 -2.383 1 95.38 226 ASP A C 1
ATOM 1766 O O . ASP A 1 226 ? 1.177 27.016 -2.498 1 95.38 226 ASP A O 1
ATOM 1770 N N . GLU A 1 227 ? -0.798 27.203 -1.59 1 96.62 227 GLU A N 1
ATOM 1771 C CA . GLU A 1 227 ? -0.451 28.438 -0.909 1 96.62 227 GLU A CA 1
ATOM 1772 C C . GLU A 1 227 ? -0.97 28.453 0.526 1 96.62 227 GLU A C 1
ATOM 1774 O O . GLU A 1 227 ? -0.993 29.5 1.179 1 96.62 227 GLU A O 1
ATOM 1779 N N . LEU A 1 228 ? -1.37 27.406 0.967 1 98.19 228 LEU A N 1
ATOM 1780 C CA . LEU A 1 228 ? -1.92 27.328 2.316 1 98.19 228 LEU A CA 1
ATOM 1781 C C . LEU A 1 228 ? -0.811 27.391 3.361 1 98.19 228 LEU A C 1
ATOM 1783 O O . LEU A 1 228 ? 0.265 26.812 3.166 1 98.19 228 LEU A O 1
ATOM 1787 N N . THR A 1 229 ? -1.091 28.062 4.449 1 98.5 229 THR A N 1
ATOM 1788 C CA . THR A 1 229 ? -0.16 28.125 5.57 1 98.5 229 THR A CA 1
ATOM 1789 C C . THR A 1 229 ? -0.437 26.984 6.555 1 98.5 229 THR A C 1
ATOM 1791 O O . THR A 1 229 ? -1.552 26.469 6.609 1 98.5 229 THR A O 1
ATOM 1794 N N . ALA A 1 230 ? 0.599 26.594 7.281 1 98.75 230 ALA A N 1
ATOM 1795 C CA . ALA A 1 230 ? 0.506 25.469 8.203 1 98.75 230 ALA A CA 1
ATOM 1796 C C . ALA A 1 230 ? 1.389 25.688 9.43 1 98.75 230 ALA A C 1
ATOM 1798 O O . ALA A 1 230 ? 2.316 26.5 9.398 1 98.75 230 ALA A O 1
ATOM 1799 N N . SER A 1 231 ? 1.082 24.984 10.5 1 98.75 231 SER A N 1
ATOM 1800 C CA . SER A 1 231 ? 1.856 25.109 11.734 1 98.75 231 SER A CA 1
ATOM 1801 C C . SER A 1 231 ? 1.902 23.797 12.5 1 98.75 231 SER A C 1
ATOM 1803 O O . SER A 1 231 ? 1.054 22.922 12.297 1 98.75 231 SER A O 1
ATOM 1805 N N . VAL A 1 232 ? 2.893 23.625 13.328 1 98.62 232 VAL A N 1
ATOM 1806 C CA . VAL A 1 232 ? 3.098 22.5 14.234 1 98.62 232 VAL A CA 1
ATOM 1807 C C . VAL A 1 232 ? 3.191 23.016 15.672 1 98.62 232 VAL A C 1
ATOM 1809 O O . VAL A 1 232 ? 3.963 23.922 15.961 1 98.62 232 VAL A O 1
ATOM 1812 N N . GLN A 1 233 ? 2.457 22.422 16.531 1 98.56 233 GLN A N 1
ATOM 1813 C CA . GLN A 1 233 ? 2.574 22.703 17.953 1 98.56 233 GLN A CA 1
ATOM 1814 C C . GLN A 1 233 ? 2.865 21.422 18.734 1 98.56 233 GLN A C 1
ATOM 1816 O O . GLN A 1 233 ? 2.293 20.359 18.438 1 98.56 233 GLN A O 1
ATOM 1821 N N . VAL A 1 234 ? 3.758 21.469 19.656 1 98.06 234 VAL A N 1
ATOM 1822 C CA . VAL A 1 234 ? 4.051 20.422 20.625 1 98.06 234 VAL A CA 1
ATOM 1823 C C . VAL A 1 234 ? 3.924 20.969 22.047 1 98.06 234 VAL A C 1
ATOM 1825 O O . VAL A 1 234 ? 4.566 21.969 22.391 1 98.06 234 VAL A O 1
ATOM 1828 N N . ASN A 1 235 ? 3.053 20.391 22.828 1 97.69 235 ASN A N 1
ATOM 1829 C CA . ASN A 1 235 ? 2.787 20.828 24.188 1 97.69 235 ASN A CA 1
ATOM 1830 C C . ASN A 1 235 ? 2.385 22.297 24.234 1 97.69 235 ASN A C 1
ATOM 1832 O O . ASN A 1 235 ? 2.881 23.062 25.062 1 97.69 235 ASN A O 1
ATOM 1836 N N . GLY A 1 236 ? 1.663 22.641 23.266 1 97.5 236 GLY A N 1
ATOM 1837 C CA . GLY A 1 236 ? 1.078 23.969 23.25 1 97.5 236 GLY A CA 1
ATOM 1838 C C . GLY A 1 236 ? 2 25.031 22.656 1 97.5 236 GLY A C 1
ATOM 1839 O O . GLY A 1 236 ? 1.602 26.172 22.484 1 97.5 236 GLY A O 1
ATOM 1840 N N . LYS A 1 237 ? 3.199 24.703 22.344 1 97.62 237 LYS A N 1
ATOM 1841 C CA . LYS A 1 237 ? 4.164 25.641 21.781 1 97.62 237 LYS A CA 1
ATOM 1842 C C . LYS A 1 237 ? 4.301 25.438 20.266 1 97.62 237 LYS A C 1
ATOM 1844 O O . LYS A 1 237 ? 4.5 24.312 19.797 1 97.62 237 LYS A O 1
ATOM 1849 N N . THR A 1 238 ? 4.199 26.562 19.547 1 98.06 238 THR A N 1
ATOM 1850 C CA . THR A 1 238 ? 4.445 26.5 18.109 1 98.06 238 THR A CA 1
ATOM 1851 C C . THR A 1 238 ? 5.926 26.281 17.828 1 98.06 238 THR A C 1
ATOM 1853 O O . THR A 1 238 ? 6.766 27.109 18.188 1 98.06 238 THR A O 1
ATOM 1856 N N . VAL A 1 239 ? 6.215 25.203 17.172 1 97.38 239 VAL A N 1
ATOM 1857 C CA . VAL A 1 239 ? 7.621 24.891 16.953 1 97.38 239 VAL A CA 1
ATOM 1858 C C . VAL A 1 239 ? 7.965 25.062 15.477 1 97.38 239 VAL A C 1
ATOM 1860 O O . VAL A 1 239 ? 9.141 25.062 15.102 1 97.38 239 VAL A O 1
ATOM 1863 N N . ALA A 1 240 ? 6.973 25.234 14.617 1 97.69 240 ALA A N 1
ATOM 1864 C CA . ALA A 1 240 ? 7.223 25.453 13.195 1 97.69 240 ALA A CA 1
ATOM 1865 C C . ALA A 1 240 ? 6.031 26.141 12.531 1 97.69 240 ALA A C 1
ATOM 1867 O O . ALA A 1 240 ? 4.883 25.922 12.93 1 97.69 240 ALA A O 1
ATOM 1868 N N . ARG A 1 241 ? 6.285 26.984 11.625 1 98.31 241 ARG A N 1
ATOM 1869 C CA . ARG A 1 241 ? 5.348 27.531 10.656 1 98.31 241 ARG A CA 1
ATOM 1870 C C . ARG A 1 241 ? 5.816 27.281 9.227 1 98.31 241 ARG A C 1
ATOM 1872 O O . ARG A 1 241 ? 7.008 27.391 8.93 1 98.31 241 ARG A O 1
ATOM 1879 N N . THR A 1 242 ? 4.938 26.766 8.43 1 98.12 242 THR A N 1
ATOM 1880 C CA . THR A 1 242 ? 5.297 26.422 7.059 1 98.12 242 THR A CA 1
ATOM 1881 C C . THR A 1 242 ? 4.102 26.609 6.125 1 98.12 242 THR A C 1
ATOM 1883 O O . THR A 1 242 ? 3.164 27.344 6.445 1 98.12 242 THR A O 1
ATOM 1886 N N . SER A 1 243 ? 4.207 26.062 4.891 1 98.31 243 SER A N 1
ATOM 1887 C CA . SER A 1 243 ? 3.148 26.203 3.893 1 98.31 243 SER A CA 1
ATOM 1888 C C . SER A 1 243 ? 3.186 25.062 2.881 1 98.31 243 SER A C 1
ATOM 1890 O O . SER A 1 243 ? 4.117 24.25 2.881 1 98.31 243 SER A O 1
ATOM 1892 N N . THR A 1 244 ? 2.162 25.047 2.051 1 98.31 244 THR A N 1
ATOM 1893 C CA . THR A 1 244 ? 2.074 24.031 1.007 1 98.31 244 THR A CA 1
ATOM 1894 C C . THR A 1 244 ? 2.777 24.5 -0.264 1 98.31 244 THR A C 1
ATOM 1896 O O . THR A 1 244 ? 2.639 23.875 -1.32 1 98.31 244 THR A O 1
ATOM 1899 N N . ARG A 1 245 ? 3.553 25.516 -0.134 1 97.38 245 ARG A N 1
ATOM 1900 C CA . ARG A 1 245 ? 4.234 26.047 -1.307 1 97.38 245 ARG A CA 1
ATOM 1901 C C . ARG A 1 245 ? 5.422 25.172 -1.699 1 97.38 245 ARG A C 1
ATOM 1903 O O . ARG A 1 245 ? 5.895 24.359 -0.9 1 97.38 245 ARG A O 1
ATOM 1910 N N . THR A 1 246 ? 5.906 25.219 -2.916 1 96.94 246 THR A N 1
ATOM 1911 C CA . THR A 1 246 ? 7.18 24.75 -3.453 1 96.94 246 THR A CA 1
ATOM 1912 C C . THR A 1 246 ? 7.109 23.281 -3.834 1 96.94 246 THR A C 1
ATOM 1914 O O . THR A 1 246 ? 8.125 22.578 -3.822 1 96.94 246 THR A O 1
ATOM 1917 N N . MET A 1 247 ? 5.891 22.781 -4.02 1 97.56 247 MET A N 1
ATOM 1918 C CA . MET A 1 247 ? 5.793 21.438 -4.605 1 97.56 247 MET A CA 1
ATOM 1919 C C . MET A 1 247 ? 6.461 21.391 -5.973 1 97.56 247 MET A C 1
ATOM 1921 O O . MET A 1 247 ? 6.203 22.25 -6.824 1 97.56 247 MET A O 1
ATOM 1925 N N . ARG A 1 248 ? 7.328 20.453 -6.18 1 97.62 248 ARG A N 1
ATOM 1926 C CA . ARG A 1 248 ? 7.918 20.281 -7.504 1 97.62 248 ARG A CA 1
ATOM 1927 C C . ARG A 1 248 ? 6.855 19.922 -8.531 1 97.62 248 ARG A C 1
ATOM 1929 O O . ARG A 1 248 ? 6.883 20.406 -9.664 1 97.62 248 ARG A O 1
ATOM 1936 N N . TYR A 1 249 ? 6.031 18.938 -8.195 1 98.44 249 TYR A N 1
ATOM 1937 C CA . TYR A 1 249 ? 4.859 18.531 -8.961 1 98.44 249 TYR A CA 1
ATOM 1938 C C . TYR A 1 249 ? 3.574 18.922 -8.242 1 98.44 249 TYR A C 1
ATOM 1940 O O . TYR A 1 249 ? 3.457 18.734 -7.027 1 98.44 249 TYR A O 1
ATOM 1948 N N . SER A 1 250 ? 2.637 19.469 -9.031 1 98.12 250 SER A N 1
ATOM 1949 C CA . SER A 1 250 ? 1.342 19.75 -8.414 1 98.12 250 SER A CA 1
ATOM 1950 C C . SER A 1 250 ? 0.631 18.453 -8.031 1 98.12 250 SER A C 1
ATOM 1952 O O . SER A 1 250 ? 0.953 17.391 -8.547 1 98.12 250 SER A O 1
ATOM 1954 N N . VAL A 1 251 ? -0.3 18.641 -7.125 1 98.5 251 VAL A N 1
ATOM 1955 C CA . VAL A 1 251 ? -1.079 17.469 -6.699 1 98.5 251 VAL A CA 1
ATOM 1956 C C . VAL A 1 251 ? -1.772 16.844 -7.906 1 98.5 251 VAL A C 1
ATOM 1958 O O . VAL A 1 251 ? -1.683 15.633 -8.117 1 98.5 251 VAL A O 1
ATOM 1961 N N . PRO A 1 252 ? -2.406 17.609 -8.797 1 98.62 252 PRO A N 1
ATOM 1962 C CA . PRO A 1 252 ? -3.02 17.016 -9.992 1 98.62 252 PRO A CA 1
ATOM 1963 C C . PRO A 1 252 ? -2.004 16.312 -10.883 1 98.62 252 PRO A C 1
ATOM 1965 O O . PRO A 1 252 ? -2.311 15.273 -11.477 1 98.62 252 PRO A O 1
ATOM 1968 N N . GLU A 1 253 ? -0.78 16.844 -11.031 1 98.81 253 GLU A N 1
ATOM 1969 C CA . GLU A 1 253 ? 0.263 16.172 -11.805 1 98.81 253 GLU A CA 1
ATOM 1970 C C . GLU A 1 253 ? 0.604 14.812 -11.211 1 98.81 253 GLU A C 1
ATOM 1972 O O . GLU A 1 253 ? 0.787 13.836 -11.938 1 98.81 253 GLU A O 1
ATOM 1977 N N . ALA A 1 254 ? 0.712 14.781 -9.906 1 98.88 254 ALA A N 1
ATOM 1978 C CA . ALA A 1 254 ? 1.004 13.531 -9.211 1 98.88 254 ALA A CA 1
ATOM 1979 C C . ALA A 1 254 ? -0.1 12.5 -9.445 1 98.88 254 ALA A C 1
ATOM 1981 O O . ALA A 1 254 ? 0.18 11.328 -9.711 1 98.88 254 ALA A O 1
ATOM 1982 N N . ILE A 1 255 ? -1.323 12.961 -9.391 1 98.88 255 ILE A N 1
ATOM 1983 C CA . ILE A 1 255 ? -2.471 12.086 -9.586 1 98.88 255 ILE A CA 1
ATOM 1984 C C . ILE A 1 255 ? -2.498 11.578 -11.023 1 98.88 255 ILE A C 1
ATOM 1986 O O . ILE A 1 255 ? -2.75 10.398 -11.273 1 98.88 255 ILE A O 1
ATOM 1990 N N . ALA A 1 256 ? -2.277 12.469 -11.93 1 98.88 256 ALA A N 1
ATOM 1991 C CA . ALA A 1 256 ? -2.215 12.062 -13.336 1 98.88 256 ALA A CA 1
ATOM 1992 C C . ALA A 1 256 ? -1.145 11 -13.555 1 98.88 256 ALA A C 1
ATOM 1994 O O . ALA A 1 256 ? -1.381 10.008 -14.242 1 98.88 256 ALA A O 1
ATOM 1995 N N . HIS A 1 257 ? 0.003 11.195 -12.969 1 98.88 257 HIS A N 1
ATOM 1996 C CA . HIS A 1 257 ? 1.078 10.211 -13.047 1 98.88 257 HIS A CA 1
ATOM 1997 C C . HIS A 1 257 ? 0.629 8.859 -12.508 1 98.88 257 HIS A C 1
ATOM 1999 O O . HIS A 1 257 ? 0.844 7.824 -13.148 1 98.88 257 HIS A O 1
ATOM 2005 N N . ALA A 1 258 ? -0.002 8.867 -11.383 1 98.81 258 ALA A N 1
ATOM 2006 C CA . ALA A 1 258 ? -0.463 7.629 -10.758 1 98.81 258 ALA A CA 1
ATOM 2007 C C . ALA A 1 258 ? -1.49 6.922 -11.633 1 98.81 258 ALA A C 1
ATOM 2009 O O . ALA A 1 258 ? -1.555 5.688 -11.656 1 98.81 258 ALA A O 1
ATOM 2010 N N . SER A 1 259 ? -2.246 7.637 -12.375 1 98.75 259 SER A N 1
ATOM 2011 C CA . SER A 1 259 ? -3.377 7.094 -13.117 1 98.75 259 SER A CA 1
ATOM 2012 C C . SER A 1 259 ? -2.924 6.48 -14.438 1 98.75 259 SER A C 1
ATOM 2014 O O . SER A 1 259 ? -3.711 5.828 -15.125 1 98.75 259 SER A O 1
ATOM 2016 N N . ARG A 1 260 ? -1.674 6.707 -14.812 1 98.31 260 ARG A N 1
ATOM 2017 C CA . ARG A 1 260 ? -1.188 6.172 -16.078 1 98.31 260 ARG A CA 1
ATOM 2018 C C . ARG A 1 260 ? -1.214 4.648 -16.078 1 98.31 260 ARG A C 1
ATOM 2020 O O . ARG A 1 260 ? -0.466 4.012 -15.328 1 98.31 260 ARG A O 1
ATOM 2027 N N . ASP A 1 261 ? -2.102 4.035 -16.953 1 97.5 261 ASP A N 1
ATOM 2028 C CA . ASP A 1 261 ? -2.314 2.598 -17.094 1 97.5 261 ASP A CA 1
ATOM 2029 C C . ASP A 1 261 ? -2.686 1.959 -15.758 1 97.5 261 ASP A C 1
ATOM 2031 O O . ASP A 1 261 ? -2.355 0.798 -15.508 1 97.5 261 ASP A O 1
ATOM 2035 N N . GLU A 1 262 ? -3.283 2.664 -14.938 1 97.88 262 GLU A N 1
ATOM 2036 C CA . GLU A 1 262 ? -3.691 2.24 -13.602 1 97.88 262 GLU A CA 1
ATOM 2037 C C . GLU A 1 262 ? -5.047 2.834 -13.227 1 97.88 262 GLU A C 1
ATOM 2039 O O . GLU A 1 262 ? -5.25 4.043 -13.328 1 97.88 262 GLU A O 1
ATOM 2044 N N . GLN A 1 263 ? -5.965 1.997 -12.812 1 97.19 263 GLN A N 1
ATOM 2045 C CA . GLN A 1 263 ? -7.285 2.469 -12.422 1 97.19 263 GLN A CA 1
ATOM 2046 C C . GLN A 1 263 ? -7.27 3.031 -11 1 97.19 263 GLN A C 1
ATOM 2048 O O . GLN A 1 263 ? -6.879 2.342 -10.055 1 97.19 263 GLN A O 1
ATOM 2053 N N . LEU A 1 264 ? -7.629 4.246 -10.883 1 97.62 264 LEU A N 1
ATOM 2054 C CA . LEU A 1 264 ? -7.863 4.855 -9.586 1 97.62 264 LEU A CA 1
ATOM 2055 C C . LEU A 1 264 ? -9.359 4.926 -9.281 1 97.62 264 LEU A C 1
ATOM 2057 O O . LEU A 1 264 ? -10.172 5.102 -10.188 1 97.62 264 LEU A O 1
ATOM 2061 N N . PHE A 1 265 ? -9.727 4.824 -8.016 1 96.38 265 PHE A N 1
ATOM 2062 C CA . PHE A 1 265 ? -11.125 4.773 -7.613 1 96.38 265 PHE A CA 1
ATOM 2063 C C . PHE A 1 265 ? -11.453 5.918 -6.668 1 96.38 265 PHE A C 1
ATOM 2065 O O . PHE A 1 265 ? -10.578 6.441 -5.98 1 96.38 265 PHE A O 1
ATOM 2072 N N . PRO A 1 266 ? -12.781 6.336 -6.664 1 95.62 266 PRO A N 1
ATOM 2073 C CA . PRO A 1 266 ? -13.203 7.27 -5.621 1 95.62 266 PRO A CA 1
ATOM 2074 C C . PRO A 1 266 ? -12.953 6.738 -4.211 1 95.62 266 PRO A C 1
ATOM 2076 O O . PRO A 1 266 ? -13.211 5.562 -3.938 1 95.62 266 PRO A O 1
ATOM 2079 N N . GLY A 1 267 ? -12.391 7.598 -3.383 1 95.75 267 GLY A N 1
ATOM 2080 C CA . GLY A 1 267 ? -12.094 7.18 -2.021 1 95.75 267 GLY A CA 1
ATOM 2081 C C . GLY A 1 267 ? -10.609 6.957 -1.776 1 95.75 267 GLY A C 1
ATOM 2082 O O . GLY A 1 267 ? -10.188 6.773 -0.634 1 95.75 267 GLY A O 1
ATOM 2083 N N . GLU A 1 268 ? -9.836 6.914 -2.842 1 97.38 268 GLU A N 1
ATOM 2084 C CA . GLU A 1 268 ? -8.398 6.773 -2.66 1 97.38 268 GLU A CA 1
ATOM 2085 C C . GLU A 1 268 ? -7.781 8.055 -2.113 1 97.38 268 GLU A C 1
ATOM 2087 O O . GLU A 1 268 ? -8.172 9.156 -2.512 1 97.38 268 GLU A O 1
ATOM 2092 N N . LEU A 1 269 ? -6.887 7.887 -1.164 1 98.31 269 LEU A N 1
ATOM 2093 C CA . LEU A 1 269 ? -6.199 8.984 -0.488 1 98.31 269 LEU A CA 1
ATOM 2094 C C . LEU A 1 269 ? -4.809 9.195 -1.076 1 98.31 269 LEU A C 1
ATOM 2096 O O . LEU A 1 269 ? -4.035 8.25 -1.216 1 98.31 269 LEU A O 1
ATOM 2100 N N . ILE A 1 270 ? -4.488 10.445 -1.464 1 98.75 270 ILE A N 1
ATOM 2101 C CA . ILE A 1 270 ? -3.193 10.867 -1.983 1 98.75 270 ILE A CA 1
ATOM 2102 C C . ILE A 1 270 ? -2.615 11.961 -1.093 1 98.75 270 ILE A C 1
ATOM 2104 O O . ILE A 1 270 ? -3.275 12.969 -0.828 1 98.75 270 ILE A O 1
ATOM 2108 N N . ALA A 1 271 ? -1.436 11.758 -0.625 1 98.88 271 ALA A N 1
ATOM 2109 C CA . ALA A 1 271 ? -0.801 12.773 0.215 1 98.88 271 ALA A CA 1
ATOM 2110 C C . ALA A 1 271 ? 0.452 13.328 -0.452 1 98.88 271 ALA A C 1
ATOM 2112 O O . ALA A 1 271 ? 1.104 12.641 -1.24 1 98.88 271 ALA A O 1
ATOM 2113 N N . THR A 1 272 ? 0.845 14.523 -0.096 1 98.69 272 THR A N 1
ATOM 2114 C CA . THR A 1 272 ? 1.905 15.273 -0.753 1 98.69 272 THR A CA 1
ATOM 2115 C C . THR A 1 272 ? 3.275 14.852 -0.232 1 98.69 272 THR A C 1
ATOM 2117 O O . THR A 1 272 ? 4.297 15.117 -0.868 1 98.69 272 THR A O 1
ATOM 2120 N N . GLY A 1 273 ? 3.291 14.219 0.849 1 98.56 273 GLY A N 1
ATOM 2121 C CA . GLY A 1 273 ? 4.523 14.156 1.621 1 98.56 273 GLY A CA 1
ATOM 2122 C C . GLY A 1 273 ? 4.676 15.312 2.592 1 98.56 273 GLY A C 1
ATOM 2123 O O . GLY A 1 273 ? 3.871 16.25 2.586 1 98.56 273 GLY A O 1
ATOM 2124 N N . THR A 1 274 ? 5.641 15.242 3.334 1 98.69 274 THR A N 1
ATOM 2125 C CA . THR A 1 274 ? 5.836 16.172 4.445 1 98.69 274 THR A CA 1
ATOM 2126 C C . THR A 1 274 ? 6.109 17.578 3.93 1 98.69 274 THR A C 1
ATOM 2128 O O . THR A 1 274 ? 6.965 17.781 3.066 1 98.69 274 THR A O 1
ATOM 2131 N N . LEU A 1 275 ? 5.336 18.531 4.453 1 98.69 275 LEU A N 1
ATOM 2132 C CA . LEU A 1 275 ? 5.633 19.938 4.184 1 98.69 275 LEU A CA 1
ATOM 2133 C C . LEU A 1 275 ? 7.008 20.312 4.727 1 98.69 275 LEU A C 1
ATOM 2135 O O . LEU A 1 275 ? 7.426 19.812 5.773 1 98.69 275 LEU A O 1
ATOM 2139 N N . PRO A 1 276 ? 7.715 21.266 3.998 1 97.38 276 PRO A N 1
ATOM 2140 C CA . PRO A 1 276 ? 9.016 21.688 4.516 1 97.38 276 PRO A CA 1
ATOM 2141 C C . PRO A 1 276 ? 8.945 22.203 5.953 1 97.38 276 PRO A C 1
ATOM 2143 O O . PRO A 1 276 ? 8.148 23.094 6.258 1 97.38 276 PRO A O 1
ATOM 2146 N N . GLY A 1 277 ? 9.711 21.609 6.793 1 96.56 277 GLY A N 1
ATOM 2147 C CA . GLY A 1 277 ? 9.695 22 8.195 1 96.56 277 GLY A CA 1
ATOM 2148 C C . GLY A 1 277 ? 8.57 21.344 8.984 1 96.56 277 GLY A C 1
ATOM 2149 O O . GLY A 1 277 ? 8.352 21.688 10.148 1 96.56 277 GLY A O 1
ATOM 2150 N N . GLY A 1 278 ? 7.914 20.438 8.367 1 97.75 278 GLY A N 1
ATOM 2151 C CA . GLY A 1 278 ? 6.727 19.859 8.969 1 97.75 278 GLY A CA 1
ATOM 2152 C C . GLY A 1 278 ? 6.992 18.547 9.672 1 97.75 278 GLY A C 1
ATOM 2153 O O . GLY A 1 278 ? 6.066 17.766 9.914 1 97.75 278 GLY A O 1
ATOM 2154 N N . SER A 1 279 ? 8.227 18.203 10 1 98 279 SER A N 1
ATOM 2155 C CA . SER A 1 279 ? 8.523 16.953 10.695 1 98 279 SER A CA 1
ATOM 2156 C C . SER A 1 279 ? 9.477 17.188 11.859 1 98 279 SER A C 1
ATOM 2158 O O . SER A 1 279 ? 10.234 18.156 11.875 1 98 279 SER A O 1
ATOM 2160 N N . GLY A 1 280 ? 9.391 16.297 12.852 1 96.25 280 GLY A N 1
ATOM 2161 C CA . GLY A 1 280 ? 10.32 16.328 13.961 1 96.25 280 GLY A CA 1
ATOM 2162 C C . GLY A 1 280 ? 11.766 16.141 13.547 1 96.25 280 GLY A C 1
ATOM 2163 O O . GLY A 1 280 ? 12.672 16.781 14.094 1 96.25 280 GLY A O 1
ATOM 2164 N N . MET A 1 281 ? 11.992 15.273 12.602 1 93.69 281 MET A N 1
ATOM 2165 C CA . MET A 1 281 ? 13.328 15 12.086 1 93.69 281 MET A CA 1
ATOM 2166 C C . MET A 1 281 ? 13.992 16.281 11.586 1 93.69 281 MET A C 1
ATOM 2168 O O . MET A 1 281 ? 15.188 16.5 11.828 1 93.69 281 MET A O 1
ATOM 2172 N N . GLU A 1 282 ? 13.273 17.094 10.906 1 93.06 282 GLU A N 1
ATOM 2173 C CA . GLU A 1 282 ? 13.797 18.344 10.383 1 93.06 282 GLU A CA 1
ATOM 2174 C C . GLU A 1 282 ? 14.055 19.344 11.508 1 93.06 282 GLU A C 1
ATOM 2176 O O . GLU A 1 282 ? 15 20.141 11.43 1 93.06 282 GLU A O 1
ATOM 2181 N N . LEU A 1 283 ? 13.227 19.281 12.5 1 93.38 283 LEU A N 1
ATOM 2182 C CA . LEU A 1 283 ? 13.25 20.281 13.57 1 93.38 283 LEU A CA 1
ATOM 2183 C C . LEU A 1 283 ? 14.195 19.844 14.688 1 93.38 283 LEU A C 1
ATOM 2185 O O . LEU A 1 283 ? 14.555 20.656 15.547 1 93.38 283 LEU A O 1
ATOM 2189 N N . GLY A 1 284 ? 14.625 18.594 14.672 1 89.25 284 GLY A N 1
ATOM 2190 C CA . GLY A 1 284 ? 15.414 18.062 15.773 1 89.25 284 GLY A CA 1
ATOM 2191 C C . GLY A 1 284 ? 14.602 17.812 17.031 1 89.25 284 GLY A C 1
ATOM 2192 O O . GLY A 1 284 ? 15.094 17.984 18.141 1 89.25 284 GLY A O 1
ATOM 2193 N N . GLN A 1 285 ? 13.352 17.578 16.859 1 87.44 285 GLN A N 1
ATOM 2194 C CA . GLN A 1 285 ? 12.43 17.391 17.969 1 87.44 285 GLN A CA 1
ATOM 2195 C C . GLN A 1 285 ? 11.594 16.125 17.781 1 87.44 285 GLN A C 1
ATOM 2197 O O . GLN A 1 285 ? 10.539 16.156 17.156 1 87.44 285 GLN A O 1
ATOM 2202 N N . TRP A 1 286 ? 11.984 15.023 18.562 1 87.69 286 TRP A N 1
ATOM 2203 C CA . TRP A 1 286 ? 11.211 13.789 18.484 1 87.69 286 TRP A CA 1
ATOM 2204 C C . TRP A 1 286 ? 10.07 13.812 19.5 1 87.69 286 TRP A C 1
ATOM 2206 O O . TRP A 1 286 ? 10.18 14.438 20.562 1 87.69 286 TRP A O 1
ATOM 2216 N N . LEU A 1 287 ? 9.062 13.094 19.094 1 96.62 287 LEU A N 1
ATOM 2217 C CA . LEU A 1 287 ? 7.941 12.961 20.016 1 96.62 287 LEU A CA 1
ATOM 2218 C C . LEU A 1 287 ? 8.297 12.023 21.172 1 96.62 287 LEU A C 1
ATOM 2220 O O . LEU A 1 287 ? 8.969 11.016 20.969 1 96.62 287 LEU A O 1
ATOM 2224 N N . ARG A 1 288 ? 7.848 12.375 22.391 1 95 288 ARG A N 1
ATOM 2225 C CA . ARG A 1 288 ? 8.039 11.578 23.594 1 95 288 ARG A CA 1
ATOM 2226 C C . ARG A 1 288 ? 6.703 11.258 24.266 1 95 288 ARG A C 1
ATOM 2228 O O . ARG A 1 288 ? 5.723 11.992 24.078 1 95 288 ARG A O 1
ATOM 2235 N N . PRO A 1 289 ? 6.82 10.086 25.016 1 95.56 289 PRO A N 1
ATOM 2236 C CA . PRO A 1 289 ? 5.609 9.828 25.797 1 95.56 289 PRO A CA 1
ATOM 2237 C C . PRO A 1 289 ? 5.195 11.023 26.641 1 95.56 289 PRO A C 1
ATOM 2239 O O . PRO A 1 289 ? 6.043 11.648 27.297 1 95.56 289 PRO A O 1
ATOM 2242 N N . GLY A 1 290 ? 3.871 11.352 26.578 1 96.06 290 GLY A N 1
ATOM 2243 C CA . GLY A 1 290 ? 3.35 12.477 27.344 1 96.06 290 GLY A CA 1
ATOM 2244 C C . GLY A 1 290 ? 3.16 13.719 26.5 1 96.06 290 GLY A C 1
ATOM 2245 O O . GLY A 1 290 ? 2.445 14.641 26.906 1 96.06 290 GLY A O 1
ATOM 2246 N N . ASP A 1 291 ? 3.812 13.789 25.344 1 97.69 291 ASP A N 1
ATOM 2247 C CA . ASP A 1 291 ? 3.695 14.953 24.469 1 97.69 291 ASP A CA 1
ATOM 2248 C C . ASP A 1 291 ? 2.277 15.086 23.922 1 97.69 291 ASP A C 1
ATOM 2250 O O . ASP A 1 291 ? 1.561 14.094 23.797 1 97.69 291 ASP A O 1
ATOM 2254 N N . ARG A 1 292 ? 1.867 16.312 23.719 1 98.12 292 ARG A N 1
ATOM 2255 C CA . ARG A 1 292 ? 0.678 16.641 22.938 1 98.12 292 ARG A CA 1
ATOM 2256 C C . ARG A 1 292 ? 1.057 17.281 21.594 1 98.12 292 ARG A C 1
ATOM 2258 O O . ARG A 1 292 ? 1.781 18.266 21.562 1 98.12 292 ARG A O 1
ATOM 2265 N N . LEU A 1 293 ? 0.613 16.656 20.547 1 98.62 293 LEU A N 1
ATOM 2266 C CA . LEU A 1 293 ? 0.923 17.094 19.188 1 98.62 293 LEU A CA 1
ATOM 2267 C C . LEU A 1 293 ? -0.288 17.766 18.547 1 98.62 293 LEU A C 1
ATOM 2269 O O . LEU A 1 293 ? -1.411 17.281 18.672 1 98.62 293 LEU A O 1
ATOM 2273 N N . ARG A 1 294 ? -0.103 18.891 17.922 1 98.75 294 ARG A N 1
ATOM 2274 C CA . ARG A 1 294 ? -1.123 19.547 17.109 1 98.75 294 ARG A CA 1
ATOM 2275 C C . ARG A 1 294 ? -0.56 19.953 15.75 1 98.75 294 ARG A C 1
ATOM 2277 O O . ARG A 1 294 ? 0.444 20.656 15.68 1 98.75 294 ARG A O 1
ATOM 2284 N N . LEU A 1 295 ? -1.082 19.5 14.672 1 98.88 295 LEU A N 1
ATOM 2285 C CA . LEU A 1 295 ? -0.769 19.859 13.297 1 98.88 295 LEU A CA 1
ATOM 2286 C C . LEU A 1 295 ? -1.941 20.578 12.641 1 98.88 295 LEU A C 1
ATOM 2288 O O . LEU A 1 295 ? -3.086 20.125 12.734 1 98.88 295 LEU A O 1
ATOM 2292 N N . GLU A 1 296 ? -1.651 21.656 11.969 1 98.88 296 GLU A N 1
ATOM 2293 C CA . GLU A 1 296 ? -2.74 22.438 11.383 1 98.88 296 GLU A CA 1
ATOM 2294 C C . GLU A 1 296 ? -2.369 22.953 10 1 98.88 296 GLU A C 1
ATOM 2296 O O . GLU A 1 296 ? -1.246 23.422 9.789 1 98.88 296 GLU A O 1
ATOM 2301 N N . ILE A 1 297 ? -3.178 22.766 9.055 1 98.81 297 ILE A N 1
ATOM 2302 C CA . ILE A 1 297 ? -3.152 23.5 7.797 1 98.81 297 ILE A CA 1
ATOM 2303 C C . ILE A 1 297 ? -4.348 24.453 7.727 1 98.81 297 ILE A C 1
ATOM 2305 O O . ILE A 1 297 ? -5.5 24.016 7.805 1 98.81 297 ILE A O 1
ATOM 2309 N N . ASP A 1 298 ? -4.074 25.734 7.516 1 97.44 298 ASP A N 1
ATOM 2310 C CA . ASP A 1 298 ? -5.125 26.75 7.488 1 97.44 298 ASP A CA 1
ATOM 2311 C C . ASP A 1 298 ? -6.156 26.438 6.406 1 97.44 298 ASP A C 1
ATOM 2313 O O . ASP A 1 298 ? -5.801 26.062 5.289 1 97.44 298 ASP A O 1
ATOM 2317 N N . GLU A 1 299 ? -7.469 26.594 6.793 1 95.88 299 GLU A N 1
ATOM 2318 C CA . GLU A 1 299 ? -8.617 26.438 5.902 1 95.88 299 GLU A CA 1
ATOM 2319 C C . GLU A 1 299 ? -8.875 24.953 5.602 1 95.88 299 GLU A C 1
ATOM 2321 O O . GLU A 1 299 ? -9.828 24.625 4.887 1 95.88 299 GLU A O 1
ATOM 2326 N N . VAL A 1 300 ? -8.07 24.062 6.152 1 97.94 300 VAL A N 1
ATOM 2327 C CA . VAL A 1 300 ? -8.266 22.641 5.863 1 97.94 300 VAL A CA 1
ATOM 2328 C C . VAL A 1 300 ? -8.688 21.906 7.133 1 97.94 300 VAL A C 1
ATOM 2330 O O . VAL A 1 300 ? -9.758 21.297 7.184 1 97.94 300 VAL A O 1
ATOM 2333 N N . GLY A 1 301 ? -7.754 21.953 8.133 1 98.12 301 GLY A N 1
ATOM 2334 C CA . GLY A 1 301 ? -8.133 21.25 9.352 1 98.12 301 GLY A CA 1
ATOM 2335 C C . GLY A 1 301 ? -6.98 21.078 10.32 1 98.12 301 GLY A C 1
ATOM 2336 O O . GLY A 1 301 ? -5.945 21.734 10.188 1 98.12 301 GLY A O 1
ATOM 2337 N N . VAL A 1 302 ? -7.297 20.266 11.367 1 98.56 302 VAL A N 1
ATOM 2338 C CA . VAL A 1 302 ? -6.352 20.078 12.461 1 98.56 302 VAL A CA 1
ATOM 2339 C C . VAL A 1 302 ? -6.262 18.594 12.812 1 98.56 302 VAL A C 1
ATOM 2341 O O . VAL A 1 302 ? -7.238 17.859 12.656 1 98.56 302 VAL A O 1
ATOM 2344 N N . ILE A 1 303 ? -5.086 18.156 13.188 1 98.81 303 ILE A N 1
ATOM 2345 C CA . ILE A 1 303 ? -4.863 16.875 13.836 1 98.81 303 ILE A CA 1
ATOM 2346 C C . ILE A 1 303 ? -4.293 17.094 15.234 1 98.81 303 ILE A C 1
ATOM 2348 O O . ILE A 1 303 ? -3.352 17.859 15.414 1 98.81 303 ILE A O 1
ATOM 2352 N N . GLU A 1 304 ? -4.848 16.438 16.172 1 98.5 304 GLU A N 1
ATOM 2353 C CA . GLU A 1 304 ? -4.352 16.453 17.547 1 98.5 304 GLU A CA 1
ATOM 2354 C C . GLU A 1 304 ? -4.207 15.047 18.109 1 98.5 304 GLU A C 1
ATOM 2356 O O . GLU A 1 304 ? -5.062 14.188 17.875 1 98.5 304 GLU A O 1
ATOM 2361 N N . HIS A 1 305 ? -3.088 14.836 18.797 1 98.19 305 HIS A N 1
ATOM 2362 C CA . HIS A 1 305 ? -2.879 13.547 19.453 1 98.19 305 HIS A CA 1
ATOM 2363 C C . HIS A 1 305 ? -2.182 13.719 20.797 1 98.19 305 HIS A C 1
ATOM 2365 O O . HIS A 1 305 ? -1.37 14.633 20.969 1 98.19 305 HIS A O 1
ATOM 2371 N N . HIS A 1 306 ? -2.551 12.891 21.734 1 97.62 306 HIS A N 1
ATOM 2372 C CA . HIS A 1 306 ? -1.725 12.609 22.891 1 97.62 306 HIS A CA 1
ATOM 2373 C C . HIS A 1 306 ? -0.818 11.406 22.641 1 97.62 306 HIS A C 1
ATOM 2375 O O . HIS A 1 306 ? -1.279 10.359 22.188 1 97.62 306 HIS A O 1
ATOM 2381 N N . ILE A 1 307 ? 0.462 11.57 22.906 1 97.44 307 ILE A N 1
ATOM 2382 C CA . ILE A 1 307 ? 1.424 10.492 22.719 1 97.44 307 ILE A CA 1
ATOM 2383 C C . ILE A 1 307 ? 1.585 9.719 24.031 1 97.44 307 ILE A C 1
ATOM 2385 O O . ILE A 1 307 ? 2.061 10.266 25.031 1 97.44 307 ILE A O 1
ATOM 2389 N N . GLY A 1 308 ? 1.167 8.508 24 1 94.19 308 GLY A N 1
ATOM 2390 C CA . GLY A 1 308 ? 1.2 7.695 25.203 1 94.19 308 GLY A CA 1
ATOM 2391 C C . GLY A 1 308 ? 2.473 6.883 25.328 1 94.19 308 GLY A C 1
ATOM 2392 O O . GLY A 1 308 ? 3.363 6.965 24.484 1 94.19 308 GLY A O 1
ATOM 2393 N N . GLU A 1 309 ? 2.566 6.172 26.516 1 83.81 309 GLU A N 1
ATOM 2394 C CA . GLU A 1 309 ? 3.684 5.262 26.75 1 83.81 309 GLU A CA 1
ATOM 2395 C C . GLU A 1 309 ? 3.576 4.016 25.875 1 83.81 309 GLU A C 1
ATOM 2397 O O . GLU A 1 309 ? 2.471 3.574 25.547 1 83.81 309 GLU A O 1
ATOM 2402 N N . ALA A 1 310 ? 4.809 3.689 25.391 1 68.69 310 ALA A N 1
ATOM 2403 C CA . ALA A 1 310 ? 4.801 2.418 24.672 1 68.69 310 ALA A CA 1
ATOM 2404 C C . ALA A 1 310 ? 4.195 1.309 25.516 1 68.69 310 ALA A C 1
ATOM 2406 O O . ALA A 1 310 ? 4.348 1.307 26.75 1 68.69 310 ALA A O 1
ATOM 2407 N N . ASN A 1 311 ? 3.145 0.578 25.047 1 56.34 311 ASN A N 1
ATOM 2408 C CA . ASN A 1 311 ? 2.594 -0.537 25.812 1 56.34 311 ASN A CA 1
ATOM 2409 C C . ASN A 1 311 ? 3.645 -1.613 26.078 1 56.34 311 ASN A C 1
ATOM 2411 O O . ASN A 1 311 ? 4.203 -2.18 25.125 1 56.34 311 ASN A O 1
ATOM 2415 N N . HIS A 1 312 ? 4.699 -1.391 26.859 1 46.12 312 HIS A N 1
ATOM 2416 C CA . HIS A 1 312 ? 5.602 -2.484 27.203 1 46.12 312 HIS A CA 1
ATOM 2417 C C . HIS A 1 312 ? 4.871 -3.574 27.984 1 46.12 312 HIS A C 1
ATOM 2419 O O . HIS A 1 312 ? 3.904 -3.293 28.688 1 46.12 312 HIS A O 1
ATOM 2425 N N . MET B 1 1 ? -20.062 -27.812 8.141 1 73.75 1 MET B N 1
ATOM 2426 C CA . MET B 1 1 ? -19.016 -28.281 7.234 1 73.75 1 MET B CA 1
ATOM 2427 C C . MET B 1 1 ? -18.328 -27.109 6.543 1 73.75 1 MET B C 1
ATOM 2429 O O . MET B 1 1 ? -18.969 -26.125 6.195 1 73.75 1 MET B O 1
ATOM 2433 N N . ILE B 1 2 ? -16.953 -27.172 6.559 1 82.19 2 ILE B N 1
ATOM 2434 C CA . ILE B 1 2 ? -16.141 -26.141 5.93 1 82.19 2 ILE B CA 1
ATOM 2435 C C . ILE B 1 2 ? -15.906 -26.484 4.461 1 82.19 2 ILE B C 1
ATOM 2437 O O . ILE B 1 2 ? -15.477 -27.594 4.141 1 82.19 2 ILE B O 1
ATOM 2441 N N . PRO B 1 3 ? -16.359 -25.594 3.611 1 88.88 3 PRO B N 1
ATOM 2442 C CA . PRO B 1 3 ? -16.094 -25.891 2.203 1 88.88 3 PRO B CA 1
ATOM 2443 C C . PRO B 1 3 ? -14.594 -26 1.9 1 88.88 3 PRO B C 1
ATOM 2445 O O . PRO B 1 3 ? -13.773 -25.375 2.572 1 88.88 3 PRO B O 1
ATOM 2448 N N . HIS B 1 4 ? -14.312 -26.719 0.86 1 92.38 4 HIS B N 1
ATOM 2449 C CA . HIS B 1 4 ? -12.93 -26.891 0.413 1 92.38 4 HIS B CA 1
ATOM 2450 C C . HIS B 1 4 ? -12.508 -25.734 -0.499 1 92.38 4 HIS B C 1
ATOM 2452 O O . HIS B 1 4 ? -11.352 -25.312 -0.471 1 92.38 4 HIS B O 1
ATOM 2458 N N . ARG B 1 5 ? -13.461 -25.297 -1.364 1 95.31 5 ARG B N 1
ATOM 2459 C CA . ARG B 1 5 ? -13.172 -24.266 -2.344 1 95.31 5 ARG B CA 1
ATOM 2460 C C . ARG B 1 5 ? -14.312 -23.25 -2.418 1 95.31 5 ARG B C 1
ATOM 2462 O O . ARG B 1 5 ? -15.461 -23.578 -2.111 1 95.31 5 ARG B O 1
ATOM 2469 N N . ILE B 1 6 ? -13.891 -22.078 -2.801 1 94.25 6 ILE B N 1
ATOM 2470 C CA . ILE B 1 6 ? -14.82 -20.953 -2.91 1 94.25 6 ILE B CA 1
ATOM 2471 C C . ILE B 1 6 ? -14.641 -20.266 -4.266 1 94.25 6 ILE B C 1
ATOM 2473 O O . ILE B 1 6 ? -13.516 -20.078 -4.727 1 94.25 6 ILE B O 1
ATOM 2477 N N . ARG B 1 7 ? -15.742 -19.922 -4.922 1 95.62 7 ARG B N 1
ATOM 2478 C CA . ARG B 1 7 ? -15.688 -19.047 -6.086 1 95.62 7 ARG B CA 1
ATOM 2479 C C . ARG B 1 7 ? -16.906 -18.109 -6.125 1 95.62 7 ARG B C 1
ATOM 2481 O O . ARG B 1 7 ? -17.891 -18.359 -5.445 1 95.62 7 ARG B O 1
ATOM 2488 N N . ARG B 1 8 ? -16.75 -17.062 -6.824 1 95.12 8 ARG B N 1
ATOM 2489 C CA . ARG B 1 8 ? -17.812 -16.078 -7.016 1 95.12 8 ARG B CA 1
ATOM 2490 C C . ARG B 1 8 ? -18.031 -15.773 -8.492 1 95.12 8 ARG B C 1
ATOM 2492 O O . ARG B 1 8 ? -17.078 -15.789 -9.273 1 95.12 8 ARG B O 1
ATOM 2499 N N . THR B 1 9 ? -19.266 -15.578 -8.844 1 96.06 9 THR B N 1
ATOM 2500 C CA . THR B 1 9 ? -19.578 -15.281 -10.234 1 96.06 9 THR B CA 1
ATOM 2501 C C . THR B 1 9 ? -20.438 -14.031 -10.336 1 96.06 9 THR B C 1
ATOM 2503 O O . THR B 1 9 ? -21.203 -13.719 -9.414 1 96.06 9 THR B O 1
ATOM 2506 N N . LEU B 1 10 ? -20.25 -13.344 -11.414 1 95.69 10 LEU B N 1
ATOM 2507 C CA . LEU B 1 10 ? -21.031 -12.141 -11.688 1 95.69 10 LEU B CA 1
ATOM 2508 C C . LEU B 1 10 ? -22.422 -12.492 -12.211 1 95.69 10 LEU B C 1
ATOM 2510 O O . LEU B 1 10 ? -22.547 -13.273 -13.156 1 95.69 10 LEU B O 1
ATOM 2514 N N . ASN B 1 11 ? -23.406 -11.984 -11.555 1 94.38 11 ASN B N 1
ATOM 2515 C CA . ASN B 1 11 ? -24.781 -12.04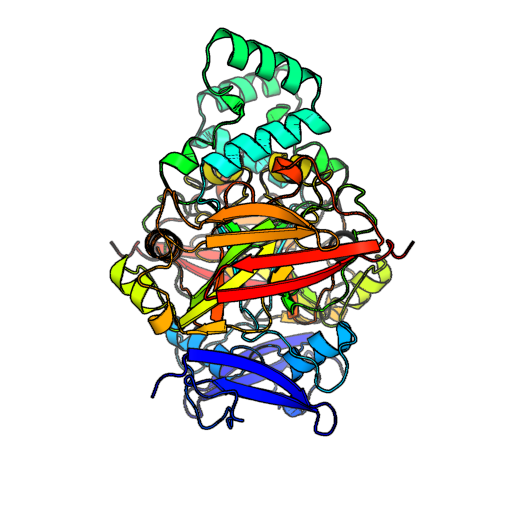7 -12.016 1 94.38 11 ASN B CA 1
ATOM 2516 C C . ASN B 1 11 ? -25.312 -10.664 -12.391 1 94.38 11 ASN B C 1
ATOM 2518 O O . ASN B 1 11 ? -25.922 -9.984 -11.57 1 94.38 11 ASN B O 1
ATOM 2522 N N . ARG B 1 12 ? -25.141 -10.258 -13.57 1 89.88 12 ARG B N 1
ATOM 2523 C CA . ARG B 1 12 ? -25.438 -8.906 -14.023 1 89.88 12 ARG B CA 1
ATOM 2524 C C . ARG B 1 12 ? -26.938 -8.703 -14.172 1 89.88 12 ARG B C 1
ATOM 2526 O O . ARG B 1 12 ? -27.438 -7.574 -14.086 1 89.88 12 ARG B O 1
ATOM 2533 N N . LYS B 1 13 ? -27.641 -9.773 -14.43 1 90.44 13 LYS B N 1
ATOM 2534 C CA . LYS B 1 13 ? -29.078 -9.688 -14.617 1 90.44 13 LYS B CA 1
ATOM 2535 C C . LYS B 1 13 ? -29.75 -9.07 -13.391 1 90.44 13 LYS B C 1
ATOM 2537 O O . LYS B 1 13 ? -30.703 -8.297 -13.523 1 90.44 13 LYS B O 1
ATOM 2542 N N . VAL B 1 14 ? -29.188 -9.344 -12.203 1 91.38 14 VAL B N 1
ATOM 2543 C CA . VAL B 1 14 ? -29.797 -8.82 -10.984 1 91.38 14 VAL B CA 1
ATOM 2544 C C . VAL B 1 14 ? -28.781 -7.965 -10.227 1 91.38 14 VAL B C 1
ATOM 2546 O O . VAL B 1 14 ? -28.984 -7.648 -9.055 1 91.38 14 VAL B O 1
ATOM 2549 N N . SER B 1 15 ? -27.562 -7.652 -10.828 1 90.56 15 SER B N 1
ATOM 2550 C CA . SER B 1 15 ? -26.516 -6.793 -10.281 1 90.56 15 SER B CA 1
ATOM 2551 C C . SER B 1 15 ? -26.031 -7.305 -8.922 1 90.56 15 SER B C 1
ATOM 2553 O O . SER B 1 15 ? -26.016 -6.559 -7.941 1 90.56 15 SER B O 1
ATOM 2555 N N . ARG B 1 16 ? -25.656 -8.539 -8.969 1 94 16 ARG B N 1
ATOM 2556 C CA . ARG B 1 16 ? -25.141 -9.141 -7.746 1 94 16 ARG B CA 1
ATOM 2557 C C . ARG B 1 16 ? -23.969 -10.07 -8.039 1 94 16 ARG B C 1
ATOM 2559 O O . ARG B 1 16 ? -23.656 -10.336 -9.203 1 94 16 ARG B O 1
ATOM 2566 N N . ILE B 1 17 ? -23.266 -10.477 -7.051 1 94.06 17 ILE B N 1
ATOM 2567 C CA . ILE B 1 17 ? -22.203 -11.469 -7.105 1 94.06 17 ILE B CA 1
ATOM 2568 C C . ILE B 1 17 ? -22.641 -12.734 -6.379 1 94.06 17 ILE B C 1
ATOM 2570 O O . ILE B 1 17 ? -22.969 -12.695 -5.195 1 94.06 17 ILE B O 1
ATOM 2574 N N . ASP B 1 18 ? -22.641 -13.805 -7.074 1 93.94 18 ASP B N 1
ATOM 2575 C CA . ASP B 1 18 ? -23.094 -15.078 -6.508 1 93.94 18 ASP B CA 1
ATOM 2576 C C . ASP B 1 18 ? -21.922 -15.852 -5.91 1 93.94 18 ASP B C 1
ATOM 2578 O O . ASP B 1 18 ? -20.828 -15.883 -6.477 1 93.94 18 ASP B O 1
ATOM 2582 N N . LEU B 1 19 ? -22.188 -16.469 -4.816 1 93.62 19 LEU B N 1
ATOM 2583 C CA . LEU B 1 19 ? -21.219 -17.281 -4.117 1 93.62 19 LEU B CA 1
ATOM 2584 C C . LEU B 1 19 ? -21.438 -18.766 -4.402 1 93.62 19 LEU B C 1
ATOM 2586 O O . LEU B 1 19 ? -22.578 -19.234 -4.398 1 93.62 19 LEU B O 1
ATOM 2590 N N . HIS B 1 20 ? -20.375 -19.438 -4.723 1 95 20 HIS B N 1
ATOM 2591 C CA . HIS B 1 20 ? -20.406 -20.891 -4.895 1 95 20 HIS B CA 1
ATOM 2592 C C . HIS B 1 20 ? -19.391 -21.578 -3.982 1 95 20 HIS B C 1
ATOM 2594 O O . HIS B 1 20 ? -18.266 -21.094 -3.822 1 95 20 HIS B O 1
ATOM 2600 N N . LEU B 1 21 ? -19.828 -22.641 -3.398 1 94.19 21 LEU B N 1
ATOM 2601 C CA . LEU B 1 21 ? -18.984 -23.422 -2.502 1 94.19 21 LEU B CA 1
ATOM 2602 C C . LEU B 1 21 ? -18.844 -24.859 -3.006 1 94.19 21 LEU B C 1
ATOM 2604 O O . LEU B 1 21 ? -19.766 -25.406 -3.621 1 94.19 21 LEU B O 1
ATOM 2608 N N . ASP B 1 22 ? -17.688 -25.391 -2.85 1 94.5 22 ASP B N 1
ATOM 2609 C CA . ASP B 1 22 ? -17.422 -26.797 -3.152 1 94.5 22 ASP B CA 1
ATOM 2610 C C . ASP B 1 22 ? -16.953 -27.547 -1.908 1 94.5 22 ASP B C 1
ATOM 2612 O O . ASP B 1 22 ? -15.875 -27.266 -1.377 1 94.5 22 ASP B O 1
ATOM 2616 N N . TYR B 1 23 ? -17.766 -28.547 -1.496 1 92 23 TYR B N 1
ATOM 2617 C CA . TYR B 1 23 ? -17.438 -29.344 -0.323 1 92 23 TYR B CA 1
ATOM 2618 C C . TYR B 1 23 ? -16.766 -30.656 -0.727 1 92 23 TYR B C 1
ATOM 2620 O O . TYR B 1 23 ? -16.641 -31.562 0.091 1 92 23 TYR B O 1
ATOM 2628 N N . GLY B 1 24 ? -16.422 -30.734 -1.979 1 90.31 24 GLY B N 1
ATOM 2629 C CA . GLY B 1 24 ? -15.797 -31.938 -2.484 1 90.31 24 GLY B CA 1
ATOM 2630 C C . GLY B 1 24 ? -16.625 -32.625 -3.553 1 90.31 24 GLY B C 1
ATOM 2631 O O . GLY B 1 24 ? -16.125 -33.562 -4.223 1 90.31 24 GLY B O 1
ATOM 2632 N N . ALA B 1 25 ? -17.891 -32.312 -3.754 1 92.12 25 ALA B N 1
ATOM 2633 C CA . ALA B 1 25 ? -18.781 -33 -4.68 1 92.12 25 ALA B CA 1
ATOM 2634 C C . ALA B 1 25 ? -19.25 -32.062 -5.789 1 92.12 25 ALA B C 1
ATOM 2636 O O . ALA B 1 25 ? -20.266 -32.312 -6.438 1 92.12 25 ALA B O 1
ATOM 2637 N N . GLY B 1 26 ? -18.547 -30.969 -5.859 1 93.31 26 GLY B N 1
ATOM 2638 C CA . GLY B 1 26 ? -18.922 -30.016 -6.891 1 93.31 26 GLY B CA 1
ATOM 2639 C C . GLY B 1 26 ? -19.438 -28.703 -6.328 1 93.31 26 GLY B C 1
ATOM 2640 O O . GLY B 1 26 ? -19.641 -28.578 -5.117 1 93.31 26 GLY B O 1
ATOM 2641 N N . TRP B 1 27 ? -19.594 -27.734 -7.223 1 94.94 27 TRP B N 1
ATOM 2642 C CA . TRP B 1 27 ? -19.984 -26.375 -6.832 1 94.94 27 TRP B CA 1
ATOM 2643 C C . TRP B 1 27 ? -21.453 -26.312 -6.484 1 94.94 27 TRP B C 1
ATOM 2645 O O . TRP B 1 27 ? -22.297 -26.828 -7.227 1 94.94 27 TRP B O 1
ATOM 2655 N N . VAL B 1 28 ? -21.844 -25.656 -5.375 1 93.5 28 VAL B N 1
ATOM 2656 C CA . VAL B 1 28 ? -23.234 -25.422 -4.98 1 93.5 28 VAL B CA 1
ATOM 2657 C C . VAL B 1 28 ? -23.422 -23.938 -4.648 1 93.5 28 VAL B C 1
ATOM 2659 O O . VAL B 1 28 ? -22.547 -23.312 -4.031 1 93.5 28 VAL B O 1
ATOM 2662 N N . PRO B 1 29 ? -24.547 -23.438 -5.125 1 91.5 29 PRO B N 1
ATOM 2663 C CA . PRO B 1 29 ? -24.812 -22.047 -4.766 1 91.5 29 PRO B CA 1
ATOM 2664 C C . PRO B 1 29 ? -24.984 -21.844 -3.26 1 91.5 29 PRO B C 1
ATOM 2666 O O . PRO B 1 29 ? -25.516 -22.719 -2.57 1 91.5 29 PRO B O 1
ATOM 2669 N N . ALA B 1 30 ? -24.391 -20.797 -2.838 1 87.5 30 ALA B N 1
ATOM 2670 C CA . ALA B 1 30 ? -24.531 -20.469 -1.424 1 87.5 30 ALA B CA 1
ATOM 2671 C C . ALA B 1 30 ? -25.094 -19.062 -1.248 1 87.5 30 ALA B C 1
ATOM 2673 O O . ALA B 1 30 ? -24.859 -18.188 -2.09 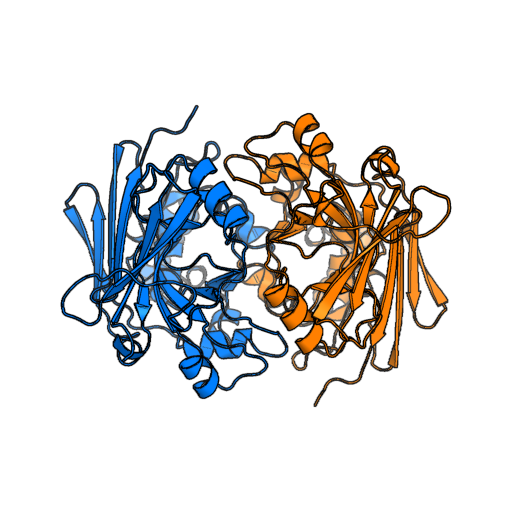1 87.5 30 ALA B O 1
ATOM 2674 N N . ASP B 1 31 ? -25.938 -18.875 -0.304 1 71.44 31 ASP B N 1
ATOM 2675 C CA . ASP B 1 31 ? -26.391 -17.547 0.061 1 71.44 31 ASP B CA 1
ATOM 2676 C C . ASP B 1 31 ? -25.422 -16.859 1.012 1 71.44 31 ASP B C 1
ATOM 2678 O O . ASP B 1 31 ? -25.156 -17.359 2.107 1 71.44 31 ASP B O 1
ATOM 2682 N N . ASP B 1 32 ? -24.672 -15.812 0.472 1 60.78 32 ASP B N 1
ATOM 2683 C CA . ASP B 1 32 ? -23.609 -15.094 1.165 1 60.78 32 ASP B CA 1
ATOM 2684 C C . ASP B 1 32 ? -24.031 -14.727 2.586 1 60.78 32 ASP B C 1
ATOM 2686 O O . ASP B 1 32 ? -23.219 -14.773 3.512 1 60.78 32 ASP B O 1
ATOM 2690 N N . THR B 1 33 ? -25.297 -14.344 2.748 1 55.88 33 THR B N 1
ATOM 2691 C CA . THR B 1 33 ? -25.781 -13.898 4.051 1 55.88 33 THR B CA 1
ATOM 2692 C C . THR B 1 33 ? -25.875 -15.07 5.027 1 55.88 33 THR B C 1
ATOM 2694 O O . THR B 1 33 ? -25.891 -14.867 6.242 1 55.88 33 THR B O 1
ATOM 2697 N N . ALA B 1 34 ? -25.828 -16.219 4.457 1 45.69 34 ALA B N 1
ATOM 2698 C CA . ALA B 1 34 ? -26.172 -17.375 5.289 1 45.69 34 ALA B CA 1
ATOM 2699 C C . ALA B 1 34 ? -24.922 -18.203 5.613 1 45.69 34 ALA B C 1
ATOM 2701 O O . ALA B 1 34 ? -24.938 -19 6.547 1 45.69 34 ALA B O 1
ATOM 2702 N N . VAL B 1 35 ? -23.875 -18.031 4.887 1 48.53 35 VAL B N 1
ATOM 2703 C CA . VAL B 1 35 ? -22.734 -18.922 5.113 1 48.53 35 VAL B CA 1
ATOM 2704 C C . VAL B 1 35 ? -21.5 -18.109 5.461 1 48.53 35 VAL B C 1
ATOM 2706 O O . VAL B 1 35 ? -21.109 -17.219 4.699 1 48.53 35 VAL B O 1
ATOM 2709 N N . ASP B 1 36 ? -21.141 -18.266 6.703 1 62.06 36 ASP B N 1
ATOM 2710 C CA . ASP B 1 36 ? -19.859 -17.688 7.121 1 62.06 36 ASP B CA 1
ATOM 2711 C C . ASP B 1 36 ? -18.688 -18.469 6.531 1 62.06 36 ASP B C 1
ATOM 2713 O O . ASP B 1 36 ? -18.391 -19.578 6.973 1 62.06 36 ASP B O 1
ATOM 2717 N N . VAL B 1 37 ? -18.234 -18.094 5.418 1 68.31 37 VAL B N 1
ATOM 2718 C CA . VAL B 1 37 ? -17.125 -18.844 4.812 1 68.31 37 VAL B CA 1
ATOM 2719 C C . VAL B 1 37 ? -15.805 -18.344 5.379 1 68.31 37 VAL B C 1
ATOM 2721 O O . VAL B 1 37 ? -14.734 -18.719 4.895 1 68.31 37 VAL B O 1
ATOM 2724 N N . GLY B 1 38 ? -15.938 -17.547 6.395 1 72.44 38 GLY B N 1
ATOM 2725 C CA . GLY B 1 38 ? -14.727 -17.078 7.062 1 72.44 38 GLY B CA 1
ATOM 2726 C C . GLY B 1 38 ? -14 -15.992 6.301 1 72.44 38 GLY B C 1
ATOM 2727 O O . GLY B 1 38 ? -12.828 -15.727 6.562 1 72.44 38 GLY B O 1
ATOM 2728 N N . LEU B 1 39 ? -14.609 -15.57 5.246 1 78 39 LEU B N 1
ATOM 2729 C CA . LEU B 1 39 ? -14 -14.484 4.492 1 78 39 LEU B CA 1
ATOM 2730 C C . LEU B 1 39 ? -14.859 -13.227 4.562 1 78 39 LEU B C 1
ATOM 2732 O O . LEU B 1 39 ? -15.875 -13.125 3.877 1 78 39 LEU B O 1
ATOM 2736 N N . PRO B 1 40 ? -14.477 -12.375 5.48 1 70.69 40 PRO B N 1
ATOM 2737 C CA . PRO B 1 40 ? -15.305 -11.164 5.613 1 70.69 40 PRO B CA 1
ATOM 2738 C C . PRO B 1 40 ? -15.273 -10.289 4.367 1 70.69 40 PRO B C 1
ATOM 2740 O O . PRO B 1 40 ? -14.344 -10.375 3.564 1 70.69 40 PRO B O 1
ATOM 2743 N N . ARG B 1 41 ? -16.469 -9.633 4.266 1 81.69 41 ARG B N 1
ATOM 2744 C CA . ARG B 1 41 ? -16.594 -8.641 3.203 1 81.69 41 ARG B CA 1
ATOM 2745 C C . ARG B 1 41 ? -16.422 -7.227 3.758 1 81.69 41 ARG B C 1
ATOM 2747 O O . ARG B 1 41 ? -17.203 -6.785 4.598 1 81.69 41 ARG B O 1
ATOM 2754 N N . GLY B 1 42 ? -15.297 -6.645 3.312 1 88.69 42 GLY B N 1
ATOM 2755 C CA . GLY B 1 42 ? -15.078 -5.277 3.748 1 88.69 42 GLY B CA 1
ATOM 2756 C C . GLY B 1 42 ? -15.719 -4.25 2.834 1 88.69 42 GLY B C 1
ATOM 2757 O O . GLY B 1 42 ? -16.25 -3.238 3.303 1 88.69 42 GLY B O 1
ATOM 2758 N N . TYR B 1 43 ? -15.852 -4.57 1.562 1 94.5 43 TYR B N 1
ATOM 2759 C CA . TYR B 1 43 ? -16.375 -3.639 0.574 1 94.5 43 TYR B CA 1
ATOM 2760 C C . TYR B 1 43 ? -17.891 -3.83 0.396 1 94.5 43 TYR B C 1
ATOM 2762 O O . TYR B 1 43 ? -18.406 -4.93 0.607 1 94.5 43 TYR B O 1
ATOM 2770 N N . THR B 1 44 ? -18.531 -2.77 -0.029 1 92.88 44 THR B N 1
ATOM 2771 C CA . THR B 1 44 ? -19.922 -2.898 -0.48 1 92.88 44 THR B CA 1
ATOM 2772 C C . THR B 1 44 ? -19.984 -3.676 -1.791 1 92.88 44 THR B C 1
ATOM 2774 O O . THR B 1 44 ? -19.031 -3.682 -2.568 1 92.88 44 THR B O 1
ATOM 2777 N N . GLU B 1 45 ? -21.125 -4.379 -1.966 1 91.81 45 GLU B N 1
ATOM 2778 C CA . GLU B 1 45 ? -21.328 -5.078 -3.23 1 91.81 45 GLU B CA 1
ATOM 2779 C C . GLU B 1 45 ? -21.297 -4.109 -4.41 1 91.81 45 GLU B C 1
ATOM 2781 O O . GLU B 1 45 ? -20.797 -4.438 -5.48 1 91.81 45 GLU B O 1
ATOM 2786 N N . GLU B 1 46 ? -21.859 -2.934 -4.168 1 90.94 46 GLU B N 1
ATOM 2787 C CA . GLU B 1 46 ? -21.875 -1.901 -5.199 1 90.94 46 GLU B CA 1
ATOM 2788 C C . GLU B 1 46 ? -20.453 -1.548 -5.645 1 90.94 46 GLU B C 1
ATOM 2790 O O . GLU B 1 46 ? -20.188 -1.403 -6.84 1 90.94 46 GLU B O 1
ATOM 2795 N N . PHE B 1 47 ? -19.609 -1.398 -4.699 1 93.88 47 PHE B N 1
ATOM 2796 C CA . PHE B 1 47 ? -18.219 -1.073 -5.02 1 93.88 47 PHE B CA 1
ATOM 2797 C C . PHE B 1 47 ? -17.578 -2.193 -5.824 1 93.88 47 PHE B C 1
ATOM 2799 O O . PHE B 1 47 ? -16.922 -1.938 -6.836 1 93.88 47 PHE B O 1
ATOM 2806 N N . GLU B 1 48 ? -17.75 -3.449 -5.41 1 94.62 48 GLU B N 1
ATOM 2807 C CA . GLU B 1 48 ? -17.141 -4.578 -6.121 1 94.62 48 GLU B CA 1
ATOM 2808 C C . GLU B 1 48 ? -17.688 -4.684 -7.543 1 94.62 48 GLU B C 1
ATOM 2810 O O . GLU B 1 48 ? -16.938 -4.922 -8.484 1 94.62 48 GLU B O 1
ATOM 2815 N N . LEU B 1 49 ? -18.984 -4.508 -7.672 1 94.69 49 LEU B N 1
ATOM 2816 C CA . LEU B 1 49 ? -19.609 -4.586 -8.992 1 94.69 49 LEU B CA 1
ATOM 2817 C C . LEU B 1 49 ? -19.047 -3.514 -9.922 1 94.69 49 LEU B C 1
ATOM 2819 O O . LEU B 1 49 ? -18.797 -3.775 -11.102 1 94.69 49 LEU B O 1
ATOM 2823 N N . ALA B 1 50 ? -18.812 -2.352 -9.375 1 92.5 50 ALA B N 1
ATOM 2824 C CA . ALA B 1 50 ? -18.266 -1.262 -10.172 1 92.5 50 ALA B CA 1
ATOM 2825 C C . ALA B 1 50 ? -16.859 -1.609 -10.672 1 92.5 50 ALA B C 1
ATOM 2827 O O . ALA B 1 50 ? -16.5 -1.27 -11.805 1 92.5 50 ALA B O 1
ATOM 2828 N N . ARG B 1 51 ? -16.109 -2.236 -9.867 1 94 51 ARG B N 1
ATOM 2829 C CA . ARG B 1 51 ? -14.766 -2.666 -10.25 1 94 51 ARG B CA 1
ATOM 2830 C C . ARG B 1 51 ? -14.82 -3.643 -11.422 1 94 51 ARG B C 1
ATOM 2832 O O . ARG B 1 51 ? -14.055 -3.514 -12.383 1 94 51 ARG B O 1
ATOM 2839 N N . TYR B 1 52 ? -15.727 -4.609 -11.359 1 95.31 52 TYR B N 1
ATOM 2840 C CA . TYR B 1 52 ? -15.812 -5.625 -12.406 1 95.31 52 TYR B CA 1
ATOM 2841 C C . TYR B 1 52 ? -16.406 -5.043 -13.68 1 95.31 52 TYR B C 1
ATOM 2843 O O . TYR B 1 52 ? -16.062 -5.477 -14.781 1 95.31 52 TYR B O 1
ATOM 2851 N N . GLU B 1 53 ? -17.266 -4.051 -13.5 1 92.38 53 GLU B N 1
ATOM 2852 C CA . GLU B 1 53 ? -17.781 -3.334 -14.664 1 92.38 53 GLU B CA 1
ATOM 2853 C C . GLU B 1 53 ? -16.656 -2.6 -15.391 1 92.38 53 GLU B C 1
ATOM 2855 O O . GLU B 1 53 ? -16.609 -2.602 -16.625 1 92.38 53 GLU B O 1
ATOM 2860 N N . GLN B 1 54 ? -15.812 -2.008 -14.602 1 91.94 54 GLN B N 1
ATOM 2861 C CA . GLN B 1 54 ? -14.68 -1.295 -15.172 1 91.94 54 GLN B CA 1
ATOM 2862 C C . GLN B 1 54 ? -13.766 -2.242 -15.953 1 91.94 54 GLN B C 1
ATOM 2864 O O . GLN B 1 54 ? -13.156 -1.846 -16.953 1 91.94 54 GLN B O 1
ATOM 2869 N N . LEU B 1 55 ? -13.688 -3.496 -15.57 1 93.88 55 LEU B N 1
ATOM 2870 C CA . LEU B 1 55 ? -12.859 -4.496 -16.234 1 93.88 55 LEU B CA 1
ATOM 2871 C C . LEU B 1 55 ? -13.547 -5.051 -17.469 1 93.88 55 LEU B C 1
ATOM 2873 O O . LEU B 1 55 ? -12.938 -5.773 -18.25 1 93.88 55 LEU B O 1
ATOM 2877 N N . GLY B 1 56 ? -14.852 -4.746 -17.641 1 93.31 56 GLY B N 1
ATOM 2878 C CA . GLY B 1 56 ? -15.609 -5.25 -18.766 1 93.31 56 GLY B CA 1
ATOM 2879 C C . GLY B 1 56 ? -15.875 -6.742 -18.703 1 93.31 56 GLY B C 1
ATOM 2880 O O . GLY B 1 56 ? -15.953 -7.41 -19.734 1 93.31 56 GLY B O 1
ATOM 2881 N N . LEU B 1 57 ? -15.945 -7.309 -17.516 1 95.19 57 LEU B N 1
ATOM 2882 C CA . LEU B 1 57 ? -16.188 -8.742 -17.375 1 95.19 57 LEU B CA 1
ATOM 2883 C C . LEU B 1 57 ? -17.609 -9.094 -17.781 1 95.19 57 LEU B C 1
ATOM 2885 O O . LEU B 1 57 ? -18.547 -8.359 -17.469 1 95.19 57 LEU B O 1
ATOM 2889 N N . PRO B 1 58 ? -17.844 -10.117 -18.484 1 94.81 58 PRO B N 1
ATOM 2890 C CA . PRO B 1 58 ? -19.188 -10.5 -18.938 1 94.81 58 PRO B CA 1
ATOM 2891 C C . PRO B 1 58 ? -20.016 -11.148 -17.828 1 94.81 58 PRO B C 1
ATOM 2893 O O . PRO B 1 58 ? -19.484 -11.531 -16.797 1 94.81 58 PRO B O 1
ATOM 2896 N N . ASP B 1 59 ? -21.281 -11.242 -18.094 1 96.06 59 ASP B N 1
ATOM 2897 C CA . ASP B 1 59 ? -22.172 -11.969 -17.188 1 96.06 59 ASP B CA 1
ATOM 2898 C C . ASP B 1 59 ? -21.734 -13.422 -17.047 1 96.06 59 ASP B C 1
ATOM 2900 O O . ASP B 1 59 ? -21.344 -14.062 -18.031 1 96.06 59 ASP B O 1
ATOM 2904 N N . GLY B 1 60 ? -21.797 -13.875 -15.797 1 95.94 60 GLY B N 1
ATOM 2905 C CA . GLY B 1 60 ? -21.438 -15.258 -15.523 1 95.94 60 GLY B CA 1
ATOM 2906 C C . GLY B 1 60 ? -19.938 -15.453 -15.297 1 95.94 60 GLY B C 1
ATOM 2907 O O . GLY B 1 60 ? -19.516 -16.547 -14.914 1 95.94 60 GLY B O 1
ATOM 2908 N N . ALA B 1 61 ? -19.172 -14.422 -15.539 1 96.38 61 ALA B N 1
ATOM 2909 C CA . ALA B 1 61 ? -17.734 -14.539 -15.336 1 96.38 61 ALA B CA 1
ATOM 2910 C C . ALA B 1 61 ? -17.406 -14.836 -13.883 1 96.38 61 ALA B C 1
ATOM 2912 O O . ALA B 1 61 ? -18.062 -14.328 -12.969 1 96.38 61 ALA B O 1
ATOM 2913 N N . THR B 1 62 ? -16.406 -15.703 -13.711 1 96.88 62 THR B N 1
ATOM 2914 C CA . THR B 1 62 ? -15.844 -15.828 -12.367 1 96.88 62 THR B CA 1
ATOM 2915 C C . THR B 1 62 ? -15.062 -14.57 -11.992 1 96.88 62 THR B C 1
ATOM 2917 O O . THR B 1 62 ? -14.336 -14.016 -12.82 1 96.88 62 THR B O 1
ATOM 2920 N N . VAL B 1 63 ? -15.234 -14.102 -10.781 1 96.81 63 VAL B N 1
ATOM 2921 C CA . VAL B 1 63 ? -14.547 -12.914 -10.281 1 96.81 63 VAL B CA 1
ATOM 2922 C C . VAL B 1 63 ? -13.641 -13.289 -9.117 1 96.81 63 VAL B C 1
ATOM 2924 O O . VAL B 1 63 ? -13.352 -14.469 -8.898 1 96.81 63 VAL B O 1
ATOM 2927 N N . LEU B 1 64 ? -13.047 -12.328 -8.453 1 96.94 64 LEU B N 1
ATOM 2928 C CA . LEU B 1 64 ? -12.18 -12.625 -7.316 1 96.94 64 LEU B CA 1
ATOM 2929 C C . LEU B 1 64 ? -12.93 -13.383 -6.23 1 96.94 64 LEU B C 1
ATOM 2931 O O . LEU B 1 64 ? -14.031 -12.984 -5.836 1 96.94 64 LEU B O 1
ATOM 2935 N N . PRO B 1 65 ? -12.398 -14.477 -5.742 1 95.5 65 PRO B N 1
ATOM 2936 C CA . PRO B 1 65 ? -13.055 -15.164 -4.629 1 95.5 65 PRO B CA 1
ATOM 2937 C C . PRO B 1 65 ? -13.102 -14.312 -3.359 1 95.5 65 PRO B C 1
ATOM 2939 O O . PRO B 1 65 ? -13.945 -14.547 -2.49 1 95.5 65 PRO B O 1
ATOM 2942 N N . VAL B 1 66 ? -12.133 -13.414 -3.256 1 93.5 66 VAL B N 1
ATOM 2943 C CA . VAL B 1 66 ? -12.07 -12.406 -2.207 1 93.5 66 VAL B CA 1
ATOM 2944 C C . VAL B 1 66 ? -11.508 -11.102 -2.775 1 93.5 66 VAL B C 1
ATOM 2946 O O . VAL B 1 66 ? -10.477 -11.109 -3.441 1 93.5 66 VAL B O 1
ATOM 2949 N N . CYS B 1 67 ? -12.219 -10.039 -2.582 1 94.31 67 CYS B N 1
ATOM 2950 C CA . CYS B 1 67 ? -11.656 -8.727 -2.904 1 94.31 67 CYS B CA 1
ATOM 2951 C C . CYS B 1 67 ? -10.773 -8.219 -1.771 1 94.31 67 CYS B C 1
ATOM 2953 O O . CYS B 1 67 ? -11.273 -7.863 -0.703 1 94.31 67 CYS B O 1
ATOM 2955 N N . PRO B 1 68 ? -9.516 -8.164 -1.996 1 96.56 68 PRO B N 1
ATOM 2956 C CA . PRO B 1 68 ? -8.625 -7.91 -0.864 1 96.56 68 PRO B CA 1
ATOM 2957 C C . PRO B 1 68 ? -8.703 -6.473 -0.357 1 96.56 68 PRO B C 1
ATOM 2959 O O . PRO B 1 68 ? -8.828 -5.539 -1.153 1 96.56 68 PRO B O 1
ATOM 2962 N N . LEU B 1 69 ? -8.562 -6.254 0.963 1 96.69 69 LEU B N 1
ATOM 2963 C CA . LEU B 1 69 ? -8.594 -4.938 1.592 1 96.69 69 LEU B CA 1
ATOM 2964 C C . LEU B 1 69 ? -7.242 -4.246 1.474 1 96.69 69 LEU B C 1
ATOM 2966 O O . LEU B 1 69 ? -7.168 -3.016 1.498 1 96.69 69 LEU B O 1
ATOM 2970 N N . SER B 1 70 ? -6.27 -4.965 1.47 1 97.75 70 SER B N 1
ATOM 2971 C CA . SER B 1 70 ? -4.883 -4.562 1.282 1 97.75 70 SER B CA 1
ATOM 2972 C C . SER B 1 70 ? -4.062 -5.684 0.646 1 97.75 70 SER B C 1
ATOM 2974 O O . SER B 1 70 ? -4.539 -6.809 0.513 1 97.75 70 SER B O 1
ATOM 2976 N N . PHE B 1 71 ? -3.006 -5.352 0.138 1 98.69 71 PHE B N 1
ATOM 2977 C CA . PHE B 1 71 ? -2.113 -6.324 -0.484 1 98.69 71 PHE B CA 1
ATOM 2978 C C . PHE B 1 71 ? -0.668 -6.074 -0.068 1 98.69 71 PHE B C 1
ATOM 2980 O O . PHE B 1 71 ? -0.083 -5.047 -0.422 1 98.69 71 PHE B O 1
ATOM 2987 N N . ARG B 1 72 ? -0.155 -6.953 0.79 1 98.69 72 ARG B N 1
ATOM 2988 C CA . ARG B 1 72 ? 1.246 -6.973 1.199 1 98.69 72 ARG B CA 1
ATOM 2989 C C . ARG B 1 72 ? 2.006 -8.094 0.499 1 98.69 72 ARG B C 1
ATOM 2991 O O . ARG B 1 72 ? 1.674 -9.273 0.656 1 98.69 72 ARG B O 1
ATOM 2998 N N . ASP B 1 73 ? 3.02 -7.754 -0.267 1 98.81 73 ASP B N 1
ATOM 2999 C CA . ASP B 1 73 ? 3.783 -8.734 -1.03 1 98.81 73 ASP B CA 1
ATOM 3000 C C . ASP B 1 73 ? 5.188 -8.906 -0.458 1 98.81 73 ASP B C 1
ATOM 3002 O O . ASP B 1 73 ? 6.004 -7.98 -0.522 1 98.81 73 ASP B O 1
ATOM 3006 N N . PHE B 1 74 ? 5.477 -10.086 0.067 1 98.81 74 PHE B N 1
ATOM 3007 C CA . PHE B 1 74 ? 6.746 -10.375 0.723 1 98.81 74 PHE B CA 1
ATOM 3008 C C . PHE B 1 74 ? 7.773 -10.883 -0.282 1 98.81 74 PHE B C 1
ATOM 3010 O O . PHE B 1 74 ? 7.477 -11.008 -1.473 1 98.81 74 PHE B O 1
ATOM 3017 N N . MET B 1 75 ? 8.977 -10.992 0.096 1 98.38 75 MET B N 1
ATOM 3018 C CA . MET B 1 75 ? 10.062 -11.727 -0.54 1 98.38 75 MET B CA 1
ATOM 3019 C C . MET B 1 75 ? 10.602 -12.812 0.387 1 98.38 75 MET B C 1
ATOM 3021 O O . MET B 1 75 ? 11.461 -12.539 1.234 1 98.38 75 MET B O 1
ATOM 3025 N N . LEU B 1 76 ? 10.125 -14.031 0.142 1 98.5 76 LEU B N 1
ATOM 3026 C CA . LEU B 1 76 ? 10.438 -15.047 1.136 1 98.5 76 LEU B CA 1
ATOM 3027 C C . LEU B 1 76 ? 11.445 -16.047 0.589 1 98.5 76 LEU B C 1
ATOM 3029 O O . LEU B 1 76 ? 11.906 -16.938 1.314 1 98.5 76 LEU B O 1
ATOM 3033 N N . TYR B 1 77 ? 11.844 -15.914 -0.7 1 98.25 77 TYR B N 1
ATOM 3034 C CA . TYR B 1 77 ? 12.688 -16.906 -1.342 1 98.25 77 TYR B CA 1
ATOM 3035 C C . TYR B 1 77 ? 14.039 -16.312 -1.729 1 98.25 77 TYR B C 1
ATOM 3037 O O . TYR B 1 77 ? 14.117 -15.477 -2.633 1 98.25 77 TYR B O 1
ATOM 3045 N N . GLU B 1 78 ? 15.102 -16.781 -1.123 1 96.44 78 GLU B N 1
ATOM 3046 C CA . GLU B 1 78 ? 16.453 -16.297 -1.418 1 96.44 78 GLU B CA 1
ATOM 3047 C C . GLU B 1 78 ? 16.828 -16.594 -2.867 1 96.44 78 GLU B C 1
ATOM 3049 O O . GLU B 1 78 ? 17.391 -15.727 -3.551 1 96.44 78 GLU B O 1
ATOM 3054 N N . THR B 1 79 ? 16.5 -17.797 -3.246 1 94.75 79 THR B N 1
ATOM 3055 C CA . THR B 1 79 ? 16.859 -18.219 -4.598 1 94.75 79 THR B CA 1
ATOM 3056 C C . THR B 1 79 ? 16.219 -17.297 -5.633 1 94.75 79 THR B C 1
ATOM 3058 O O . THR B 1 79 ? 16.875 -16.891 -6.602 1 94.75 79 THR B O 1
ATOM 3061 N N . HIS B 1 80 ? 14.984 -16.953 -5.453 1 93.81 80 HIS B N 1
ATOM 3062 C CA . HIS B 1 80 ? 14.344 -16.016 -6.359 1 93.81 80 HIS B CA 1
ATOM 3063 C C . HIS B 1 80 ? 15.055 -14.672 -6.359 1 93.81 80 HIS B C 1
ATOM 3065 O O . HIS B 1 80 ? 15.305 -14.094 -7.422 1 93.81 80 HIS B O 1
ATOM 3071 N N . ALA B 1 81 ? 15.383 -14.18 -5.211 1 93 81 ALA B N 1
ATOM 3072 C CA . ALA B 1 81 ? 16.047 -12.883 -5.109 1 93 81 ALA B CA 1
ATOM 3073 C C . ALA B 1 81 ? 17.344 -12.867 -5.91 1 93 81 ALA B C 1
ATOM 3075 O O . ALA B 1 81 ? 17.594 -11.938 -6.676 1 93 81 ALA B O 1
ATOM 3076 N N . ILE B 1 82 ? 18.141 -13.891 -5.773 1 93.56 82 ILE B N 1
ATOM 3077 C CA . ILE B 1 82 ? 19.438 -13.992 -6.43 1 93.56 82 ILE B CA 1
ATOM 3078 C C . ILE B 1 82 ? 19.234 -14.141 -7.938 1 93.56 82 ILE B C 1
ATOM 3080 O O . ILE B 1 82 ? 19.859 -13.43 -8.727 1 93.56 82 ILE B O 1
ATOM 3084 N N . ASP B 1 83 ? 18.359 -15.055 -8.305 1 92.5 83 ASP B N 1
ATOM 3085 C CA . ASP B 1 83 ? 18.156 -15.328 -9.719 1 92.5 83 ASP B CA 1
ATOM 3086 C C . ASP B 1 83 ? 17.516 -14.133 -10.422 1 92.5 83 ASP B C 1
ATOM 3088 O O . ASP B 1 83 ? 17.828 -13.859 -11.586 1 92.5 83 ASP B O 1
ATOM 3092 N N . ALA B 1 84 ? 16.625 -13.484 -9.75 1 90.44 84 ALA B N 1
ATOM 3093 C CA . ALA B 1 84 ? 16.031 -12.273 -10.312 1 90.44 84 ALA B CA 1
ATOM 3094 C C . ALA B 1 84 ? 17.078 -11.188 -10.516 1 90.44 84 ALA B C 1
ATOM 3096 O O . ALA B 1 84 ? 17.078 -10.492 -11.539 1 90.44 84 ALA B O 1
ATOM 3097 N N . ALA B 1 85 ? 17.938 -11.031 -9.539 1 90.88 85 ALA B N 1
ATOM 3098 C CA . ALA B 1 85 ? 19.016 -10.055 -9.664 1 90.88 85 ALA B CA 1
ATOM 3099 C C . ALA B 1 85 ? 19.906 -10.375 -10.852 1 90.88 85 ALA B C 1
ATOM 3101 O O . ALA B 1 85 ? 20.312 -9.477 -11.602 1 90.88 85 ALA B O 1
ATOM 3102 N N . ARG B 1 86 ? 20.234 -11.641 -11.055 1 91.19 86 ARG B N 1
ATOM 3103 C CA . ARG B 1 86 ? 21.016 -12.094 -12.203 1 91.19 86 ARG B CA 1
ATOM 3104 C C . ARG B 1 86 ? 20.312 -11.75 -13.516 1 91.19 86 ARG B C 1
ATOM 3106 O O . ARG B 1 86 ? 20.938 -11.227 -14.438 1 91.19 86 ARG B O 1
ATOM 3113 N N . GLY B 1 87 ? 19.078 -12.055 -13.492 1 90.19 87 GLY B N 1
ATOM 3114 C CA . GLY B 1 87 ? 18.312 -11.75 -14.688 1 90.19 87 GLY B CA 1
ATOM 3115 C C . GLY B 1 87 ? 18.234 -10.266 -14.984 1 90.19 87 GLY B C 1
ATOM 3116 O O . GLY B 1 87 ? 18.344 -9.852 -16.141 1 90.19 87 GLY B O 1
ATOM 3117 N N . MET B 1 88 ? 18.016 -9.539 -13.961 1 88.88 88 MET B N 1
ATOM 3118 C CA . MET B 1 88 ? 17.953 -8.086 -14.102 1 88.88 88 MET B CA 1
ATOM 3119 C C . MET B 1 88 ? 19.266 -7.535 -14.648 1 88.88 88 MET B C 1
ATOM 3121 O O . MET B 1 88 ? 19.266 -6.711 -15.562 1 88.88 88 MET B O 1
ATOM 3125 N N . ALA B 1 89 ? 20.359 -7.988 -14.07 1 89.62 89 ALA B N 1
ATOM 3126 C CA . ALA B 1 89 ? 21.672 -7.539 -14.516 1 89.62 89 ALA B CA 1
ATOM 3127 C C . ALA B 1 89 ? 21.922 -7.938 -15.961 1 89.62 89 ALA B C 1
ATOM 3129 O O . ALA B 1 89 ? 22.422 -7.133 -16.75 1 89.62 89 ALA B O 1
ATOM 3130 N N . SER B 1 90 ? 21.594 -9.117 -16.25 1 89.19 90 SER B N 1
ATOM 3131 C CA . SER B 1 90 ? 21.828 -9.633 -17.609 1 89.19 90 SER B CA 1
ATOM 3132 C C . SER B 1 90 ? 21.109 -8.781 -18.641 1 89.19 90 SER B C 1
ATOM 3134 O O . SER B 1 90 ? 21.656 -8.5 -19.703 1 89.19 90 SER B O 1
ATOM 3136 N N . ARG B 1 91 ? 20.016 -8.297 -18.297 1 88 91 ARG B N 1
ATOM 3137 C CA . ARG B 1 91 ? 19.188 -7.629 -19.281 1 88 91 ARG B CA 1
ATOM 3138 C C . ARG B 1 91 ? 19.422 -6.125 -19.281 1 88 91 ARG B C 1
ATOM 3140 O O . ARG B 1 91 ? 19.406 -5.48 -20.328 1 88 91 ARG B O 1
ATOM 3147 N N . PHE B 1 92 ? 19.688 -5.555 -18.094 1 87.88 92 PHE B N 1
ATOM 3148 C CA . PHE B 1 92 ? 19.609 -4.102 -18.016 1 87.88 92 PHE B CA 1
ATOM 3149 C C . PHE B 1 92 ? 20.938 -3.504 -17.562 1 87.88 92 PHE B C 1
ATOM 3151 O O . PHE B 1 92 ? 21.141 -2.293 -17.656 1 87.88 92 PHE B O 1
ATOM 3158 N N . LEU B 1 93 ? 21.812 -4.395 -17.062 1 89.69 93 LEU B N 1
ATOM 3159 C CA . LEU B 1 93 ? 23.125 -3.947 -16.578 1 89.69 93 LEU B CA 1
ATOM 3160 C C . LEU B 1 93 ? 24.234 -4.855 -17.078 1 89.69 93 LEU B C 1
ATOM 3162 O O . LEU B 1 93 ? 24.906 -5.531 -16.297 1 89.69 93 LEU B O 1
ATOM 3166 N N . PRO B 1 94 ? 24.531 -4.82 -18.328 1 89.06 94 PRO B N 1
ATOM 3167 C CA . PRO B 1 94 ? 25.453 -5.777 -18.938 1 89.06 94 PRO B CA 1
ATOM 3168 C C . PRO B 1 94 ? 26.844 -5.715 -18.328 1 89.06 94 PRO B C 1
ATOM 3170 O O . PRO B 1 94 ? 27.531 -6.742 -18.234 1 89.06 94 PRO B O 1
ATOM 3173 N N . ALA B 1 95 ? 27.266 -4.5 -17.922 1 91.69 95 ALA B N 1
ATOM 3174 C CA . ALA B 1 95 ? 28.578 -4.383 -17.297 1 91.69 95 ALA B CA 1
ATOM 3175 C C . ALA B 1 95 ? 28.609 -5.113 -15.961 1 91.69 95 ALA B C 1
ATOM 3177 O O . ALA B 1 95 ? 29.562 -5.84 -15.672 1 91.69 95 ALA B O 1
ATOM 3178 N N . VAL B 1 96 ? 27.578 -4.93 -15.289 1 89.69 96 VAL B N 1
ATOM 3179 C CA . VAL B 1 96 ? 27.484 -5.609 -14 1 89.69 96 VAL B CA 1
ATOM 3180 C C . VAL B 1 96 ? 27.406 -7.117 -14.211 1 89.69 96 VAL B C 1
ATOM 3182 O O . VAL B 1 96 ? 28.031 -7.895 -13.484 1 89.69 96 VAL B O 1
ATOM 3185 N N . HIS B 1 97 ? 26.656 -7.523 -15.172 1 91.31 97 HIS B N 1
ATOM 3186 C CA . HIS B 1 97 ? 26.484 -8.945 -15.461 1 91.31 97 HIS B CA 1
ATOM 3187 C C . HIS B 1 97 ? 27.812 -9.602 -15.773 1 91.31 97 HIS B C 1
ATOM 3189 O O . HIS B 1 97 ? 28.094 -10.719 -15.32 1 91.31 97 HIS B O 1
ATOM 3195 N N . ARG B 1 98 ? 28.656 -8.938 -16.516 1 91.88 98 ARG B N 1
ATOM 3196 C CA . ARG B 1 98 ? 29.953 -9.477 -16.891 1 91.88 98 ARG B CA 1
ATOM 3197 C C . ARG B 1 98 ? 30.859 -9.656 -15.672 1 91.88 98 ARG B C 1
ATOM 3199 O O . ARG B 1 98 ? 31.484 -10.695 -15.508 1 91.88 98 ARG B O 1
ATOM 3206 N N . VAL B 1 99 ? 30.781 -8.617 -14.867 1 93.06 99 VAL B N 1
ATOM 3207 C CA . VAL B 1 99 ? 31.594 -8.656 -13.656 1 93.06 99 VAL B CA 1
ATOM 3208 C C . VAL B 1 99 ? 31.078 -9.758 -12.734 1 93.06 99 VAL B C 1
ATOM 3210 O O . VAL B 1 99 ? 31.875 -10.516 -12.164 1 93.06 99 VAL B O 1
ATOM 3213 N N . ALA B 1 100 ? 29.828 -9.82 -12.602 1 91.56 100 ALA B N 1
ATOM 3214 C CA . ALA B 1 100 ? 29.219 -10.82 -11.727 1 91.56 100 ALA B CA 1
ATOM 3215 C C . ALA B 1 100 ? 29.5 -12.234 -12.219 1 91.56 100 ALA B C 1
ATOM 3217 O O . ALA B 1 100 ? 29.828 -13.117 -11.43 1 91.56 100 ALA B O 1
ATOM 3218 N N . SER B 1 101 ? 29.391 -12.391 -13.484 1 91.75 101 SER B N 1
ATOM 3219 C CA . SER B 1 101 ? 29.641 -13.703 -14.07 1 91.75 101 SER B CA 1
ATOM 3220 C C . SER B 1 101 ? 31.094 -14.125 -13.859 1 91.75 101 SER B C 1
ATOM 3222 O O . SER B 1 101 ? 31.359 -15.281 -13.523 1 91.75 101 SER B O 1
ATOM 3224 N N . ALA B 1 102 ? 32 -13.242 -14.055 1 92.06 102 ALA B N 1
ATOM 3225 C CA . ALA B 1 102 ? 33.406 -13.523 -13.812 1 92.06 102 ALA B CA 1
ATOM 3226 C C . ALA B 1 102 ? 33.656 -13.867 -12.352 1 92.06 102 ALA B C 1
ATOM 3228 O O . ALA B 1 102 ? 34.344 -14.859 -12.047 1 92.06 102 ALA B O 1
ATOM 3229 N N . PHE B 1 103 ? 33.156 -13.07 -11.578 1 92.69 103 PHE B N 1
ATOM 3230 C CA . PHE B 1 103 ? 33.312 -13.297 -10.141 1 92.69 103 PHE B CA 1
ATOM 3231 C C . PHE B 1 103 ? 32.781 -14.68 -9.766 1 92.69 103 PHE B C 1
ATOM 3233 O O . PHE B 1 103 ? 33.469 -15.438 -9.086 1 92.69 103 PHE B O 1
ATOM 3240 N N . GLU B 1 104 ? 31.516 -14.953 -10.172 1 92.25 104 GLU B N 1
ATOM 3241 C CA . GLU B 1 104 ? 30.875 -16.203 -9.781 1 92.25 104 GLU B CA 1
ATOM 3242 C C . GLU B 1 104 ? 31.594 -17.406 -10.383 1 92.25 104 GLU B C 1
ATOM 3244 O O . GLU B 1 104 ? 31.656 -18.469 -9.766 1 92.25 104 GLU B O 1
ATOM 3249 N N . SER B 1 105 ? 32.125 -17.234 -11.578 1 92.12 105 SER B N 1
ATOM 3250 C CA . SER B 1 105 ? 32.875 -18.297 -12.227 1 92.12 105 SER B CA 1
ATOM 3251 C C . SER B 1 105 ? 34.156 -18.594 -11.484 1 92.12 105 SER B C 1
ATOM 3253 O O . SER B 1 105 ? 34.562 -19.75 -11.359 1 92.12 105 SER B O 1
ATOM 3255 N N . ILE B 1 106 ? 34.719 -17.609 -10.961 1 93.5 106 ILE B N 1
ATOM 3256 C CA . ILE B 1 106 ? 36.031 -17.719 -10.336 1 93.5 106 ILE B CA 1
ATOM 3257 C C . ILE B 1 106 ? 35.875 -18.219 -8.898 1 93.5 106 ILE B C 1
ATOM 3259 O O . ILE B 1 106 ? 36.594 -19.125 -8.469 1 93.5 106 ILE B O 1
ATOM 3263 N N . THR B 1 107 ? 35.031 -17.672 -8.227 1 93 107 THR B N 1
ATOM 3264 C CA . THR B 1 107 ? 34.938 -17.922 -6.793 1 93 107 THR B CA 1
ATOM 3265 C C . THR B 1 107 ? 33.938 -19.047 -6.5 1 93 107 THR B C 1
ATOM 3267 O O . THR B 1 107 ? 33.906 -19.594 -5.391 1 93 107 THR B O 1
ATOM 3270 N N . ARG B 1 108 ? 33.062 -19.297 -7.41 1 90.5 108 ARG B N 1
ATOM 3271 C CA . ARG B 1 108 ? 32 -20.266 -7.262 1 90.5 108 ARG B CA 1
ATOM 3272 C C . ARG B 1 108 ? 31.031 -19.844 -6.152 1 90.5 108 ARG B C 1
ATOM 3274 O O . ARG B 1 108 ? 30.469 -20.688 -5.465 1 90.5 108 ARG B O 1
ATOM 3281 N N . ARG B 1 109 ? 31.016 -18.609 -5.902 1 91.19 109 ARG B N 1
ATOM 3282 C CA . ARG B 1 109 ? 30.125 -18.016 -4.934 1 91.19 109 ARG B CA 1
ATOM 3283 C C . ARG B 1 109 ? 29.219 -16.969 -5.594 1 91.19 109 ARG B C 1
ATOM 3285 O O . ARG B 1 109 ? 29.578 -16.391 -6.625 1 91.19 109 ARG B O 1
ATOM 3292 N N . THR B 1 110 ? 28.047 -16.859 -4.988 1 91.62 110 THR B N 1
ATOM 3293 C CA . THR B 1 110 ? 27.125 -15.844 -5.5 1 91.62 110 THR B CA 1
ATOM 3294 C C . THR B 1 110 ? 27.75 -14.461 -5.414 1 91.62 110 THR B C 1
ATOM 3296 O O . THR B 1 110 ? 28.344 -14.102 -4.395 1 91.62 110 THR B O 1
ATOM 3299 N N . PHE B 1 111 ? 27.672 -13.719 -6.594 1 91.88 111 PHE B N 1
ATOM 3300 C CA . PHE B 1 111 ? 28.094 -12.32 -6.586 1 91.88 111 PHE B CA 1
ATOM 3301 C C . PHE B 1 111 ? 27.391 -11.555 -5.473 1 91.88 111 PHE B C 1
ATOM 3303 O O . PHE B 1 111 ? 26.156 -11.5 -5.422 1 91.88 111 PHE B O 1
ATOM 3310 N N . PRO B 1 112 ? 28.078 -10.953 -4.531 1 89.5 112 PRO B N 1
ATOM 3311 C CA . PRO B 1 112 ? 27.484 -10.438 -3.293 1 89.5 112 PRO B CA 1
ATOM 3312 C C . PRO B 1 112 ? 26.359 -9.445 -3.547 1 89.5 112 PRO B C 1
ATOM 3314 O O . P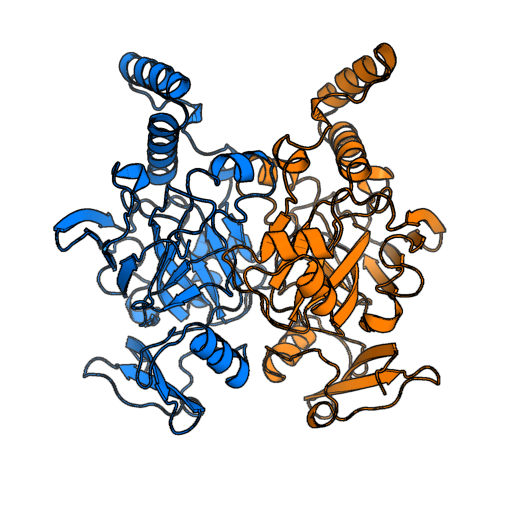RO B 1 112 ? 25.312 -9.5 -2.887 1 89.5 112 PRO B O 1
ATOM 3317 N N . PRO B 1 113 ? 26.516 -8.672 -4.492 1 89.44 113 PRO B N 1
ATOM 3318 C CA . PRO B 1 113 ? 25.453 -7.703 -4.73 1 89.44 113 PRO B CA 1
ATOM 3319 C C . PRO B 1 113 ? 24.141 -8.367 -5.172 1 89.44 113 PRO B C 1
ATOM 3321 O O . PRO B 1 113 ? 23.094 -7.711 -5.199 1 89.44 113 PRO B O 1
ATOM 3324 N N . PHE B 1 114 ? 24.125 -9.578 -5.523 1 92.19 114 PHE B N 1
ATOM 3325 C CA . PHE B 1 114 ? 22.906 -10.281 -5.949 1 92.19 114 PHE B CA 1
ATOM 3326 C C . PHE B 1 114 ? 22.172 -10.867 -4.754 1 92.19 114 PHE B C 1
ATOM 3328 O O . PHE B 1 114 ? 21.016 -11.273 -4.875 1 92.19 114 PHE B O 1
ATOM 3335 N N . ARG B 1 115 ? 22.859 -10.891 -3.654 1 93.31 115 ARG B N 1
ATOM 3336 C CA . ARG B 1 115 ? 22.219 -11.422 -2.455 1 93.31 115 ARG B CA 1
ATOM 3337 C C . ARG B 1 115 ? 21.219 -10.414 -1.882 1 93.31 115 ARG B C 1
ATOM 3339 O O . ARG B 1 115 ? 21.359 -9.203 -2.1 1 93.31 115 ARG B O 1
ATOM 3346 N N . PRO B 1 116 ? 20.203 -10.93 -1.166 1 93.25 116 PRO B N 1
ATOM 3347 C CA . PRO B 1 116 ? 19.266 -10.008 -0.521 1 93.25 116 PRO B CA 1
ATOM 3348 C C . PRO B 1 116 ? 19.953 -9.047 0.442 1 93.25 116 PRO B C 1
ATOM 3350 O O . PRO B 1 116 ? 21.031 -9.344 0.962 1 93.25 116 PRO B O 1
ATOM 3353 N N . ASN B 1 117 ? 19.344 -7.91 0.583 1 94.62 117 ASN B N 1
ATOM 3354 C CA . ASN B 1 117 ? 19.812 -6.941 1.572 1 94.62 117 ASN B CA 1
ATOM 3355 C C . ASN B 1 117 ? 19.922 -7.566 2.959 1 94.62 117 ASN B C 1
ATOM 3357 O O . ASN B 1 117 ? 19.203 -8.516 3.279 1 94.62 117 ASN B O 1
ATOM 3361 N N . ARG B 1 118 ? 20.828 -7.02 3.787 1 95.56 118 ARG B N 1
ATOM 3362 C CA . ARG B 1 118 ? 21.078 -7.547 5.125 1 95.56 118 ARG B CA 1
ATOM 3363 C C . ARG B 1 118 ? 19.797 -7.578 5.949 1 95.56 118 ARG B C 1
ATOM 3365 O O . ARG B 1 118 ? 19.609 -8.469 6.777 1 95.56 118 ARG B O 1
ATOM 3372 N N . LEU B 1 119 ? 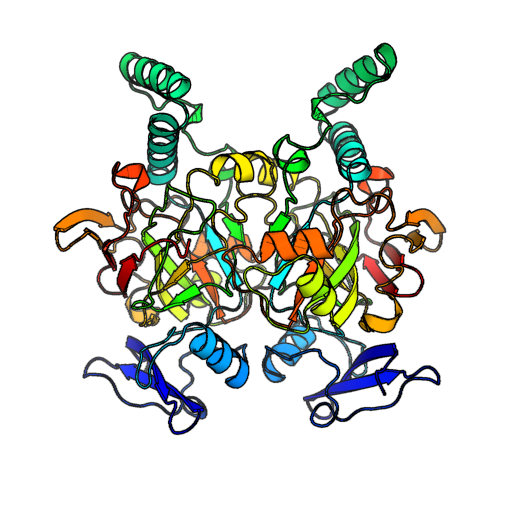18.984 -6.652 5.742 1 97.94 119 LEU B N 1
ATOM 3373 C CA . LEU B 1 119 ? 17.734 -6.602 6.496 1 97.94 119 LEU B CA 1
ATOM 3374 C C . LEU B 1 119 ? 16.922 -7.871 6.293 1 97.94 119 LEU B C 1
ATOM 3376 O O . LEU B 1 119 ? 16.297 -8.375 7.23 1 97.94 119 LEU B O 1
ATOM 3380 N N . TRP B 1 120 ? 16.922 -8.375 5.094 1 97.94 120 TRP B N 1
ATOM 3381 C CA . TRP B 1 120 ? 16.156 -9.562 4.746 1 97.94 120 TRP B CA 1
ATOM 3382 C C . TRP B 1 120 ? 16.578 -10.758 5.586 1 97.94 120 TRP B C 1
ATOM 3384 O O . TRP B 1 120 ? 15.766 -11.617 5.926 1 97.94 120 TRP B O 1
ATOM 3394 N N . TYR B 1 121 ? 17.844 -10.844 5.914 1 97.44 121 TYR B N 1
ATOM 3395 C CA . TYR B 1 121 ? 18.328 -11.961 6.703 1 97.44 121 TYR B CA 1
ATOM 3396 C C . TYR B 1 121 ? 17.938 -11.812 8.172 1 97.44 121 TYR B C 1
ATOM 3398 O O . TYR B 1 121 ? 18.031 -12.773 8.938 1 97.44 121 TYR B O 1
ATOM 3406 N N . ARG B 1 122 ? 17.469 -10.609 8.539 1 97.81 122 ARG B N 1
ATOM 3407 C CA . ARG B 1 122 ? 17.141 -10.359 9.938 1 97.81 122 ARG B CA 1
ATOM 3408 C C . ARG B 1 122 ? 15.633 -10.406 10.172 1 97.81 122 ARG B C 1
ATOM 3410 O O . ARG B 1 122 ? 15.18 -10.656 11.289 1 97.81 122 ARG B O 1
ATOM 3417 N N . GLN B 1 123 ? 14.898 -10.125 9.133 1 98.5 123 GLN B N 1
ATOM 3418 C CA . GLN B 1 123 ? 13.445 -10.102 9.242 1 98.5 123 GLN B CA 1
ATOM 3419 C C . GLN B 1 123 ? 12.789 -10.266 7.879 1 98.5 123 GLN B C 1
ATOM 3421 O O . GLN B 1 123 ? 13.406 -9.984 6.848 1 98.5 123 GLN B O 1
ATOM 3426 N N . PRO B 1 124 ? 11.453 -10.688 7.883 1 98.56 124 PRO B N 1
ATOM 3427 C CA . PRO B 1 124 ? 10.719 -10.602 6.621 1 98.56 124 PRO B CA 1
ATOM 3428 C C . PRO B 1 124 ? 10.633 -9.18 6.082 1 98.56 124 PRO B C 1
ATOM 3430 O O . PRO B 1 124 ? 10.469 -8.227 6.855 1 98.56 124 PRO B O 1
ATOM 3433 N N . ILE B 1 125 ? 10.797 -9.047 4.746 1 98.62 125 ILE B N 1
ATOM 3434 C CA . ILE B 1 125 ? 10.602 -7.734 4.133 1 98.62 125 ILE B CA 1
ATOM 3435 C C . ILE B 1 125 ? 9.492 -7.812 3.09 1 98.62 125 ILE B C 1
ATOM 3437 O O . ILE B 1 125 ? 9.188 -8.891 2.574 1 98.62 125 ILE B O 1
ATOM 3441 N N . TYR B 1 126 ? 8.836 -6.695 2.854 1 98.81 126 TYR B N 1
ATOM 3442 C CA . TYR B 1 126 ? 7.684 -6.629 1.961 1 98.81 126 TYR B CA 1
ATOM 3443 C C . TYR B 1 126 ? 7.473 -5.211 1.445 1 98.81 126 TYR B C 1
ATOM 3445 O O . TYR B 1 126 ? 8.133 -4.273 1.904 1 98.81 126 TYR B O 1
ATOM 3453 N N . TYR B 1 127 ? 6.715 -5.066 0.448 1 98.62 127 TYR B N 1
ATOM 3454 C CA . TYR B 1 127 ? 6.129 -3.777 0.1 1 98.62 127 TYR B CA 1
ATOM 3455 C C . TYR B 1 127 ? 4.609 -3.859 0.073 1 98.62 127 TYR B C 1
ATOM 3457 O O . TYR B 1 127 ? 4.043 -4.93 -0.157 1 98.62 127 TYR B O 1
ATOM 3465 N N . MET B 1 128 ? 3.957 -2.764 0.441 1 98.06 128 MET B N 1
ATOM 3466 C CA . MET B 1 128 ? 2.523 -2.637 0.202 1 98.06 128 MET B CA 1
ATOM 3467 C C . MET B 1 128 ? 2.238 -2.373 -1.272 1 98.06 128 MET B C 1
ATOM 3469 O O . MET B 1 128 ? 2.795 -1.443 -1.859 1 98.06 128 MET B O 1
ATOM 3473 N N . SER B 1 129 ? 1.505 -3.244 -1.867 1 97.94 129 SER B N 1
ATOM 3474 C CA . SER B 1 129 ? 1.132 -3.064 -3.268 1 97.94 129 SER B CA 1
ATOM 3475 C C . SER B 1 129 ? -0.311 -2.586 -3.396 1 97.94 129 SER B C 1
ATOM 3477 O O . SER B 1 129 ? -0.934 -2.201 -2.406 1 97.94 129 SER B O 1
ATOM 3479 N N . ASN B 1 130 ? -0.785 -2.418 -4.645 1 98.31 130 ASN B N 1
ATOM 3480 C CA . ASN B 1 130 ? -2.105 -1.853 -4.906 1 98.31 130 ASN B CA 1
ATOM 3481 C C . ASN B 1 130 ? -3.176 -2.938 -4.969 1 98.31 130 ASN B C 1
ATOM 3483 O O . ASN B 1 130 ? -3.381 -3.555 -6.016 1 98.31 130 ASN B O 1
ATOM 3487 N N . ALA B 1 131 ? -3.926 -3.088 -3.889 1 98 131 ALA B N 1
ATOM 3488 C CA . ALA B 1 131 ? -4.965 -4.109 -3.797 1 98 131 ALA B CA 1
ATOM 3489 C C . ALA B 1 131 ? -6.094 -3.832 -4.785 1 98 131 ALA B C 1
ATOM 3491 O O . ALA B 1 131 ? -6.789 -4.754 -5.219 1 98 131 ALA B O 1
ATOM 3492 N N . LEU B 1 132 ? -6.215 -2.627 -5.23 1 97.56 132 LEU B N 1
ATOM 3493 C CA . LEU B 1 132 ? -7.371 -2.207 -6.016 1 97.56 132 LEU B CA 1
ATOM 3494 C C . LEU B 1 132 ? -7.199 -2.588 -7.48 1 97.56 132 LEU B C 1
ATOM 3496 O O . LEU B 1 132 ? -8.156 -2.535 -8.258 1 97.56 132 LEU B O 1
ATOM 3500 N N . THR B 1 133 ? -6.016 -3.027 -7.832 1 97.69 133 THR B N 1
ATOM 3501 C CA . THR B 1 133 ? -5.785 -3.379 -9.227 1 97.69 133 THR B CA 1
ATOM 3502 C C . THR B 1 133 ? -5.648 -4.891 -9.391 1 97.69 133 THR B C 1
ATOM 3504 O O . THR B 1 133 ? -5.215 -5.371 -10.438 1 97.69 133 THR B O 1
ATOM 3507 N N . VAL B 1 134 ? -5.977 -5.656 -8.375 1 98.38 134 VAL B N 1
ATOM 3508 C CA . VAL B 1 134 ? -6 -7.113 -8.484 1 98.38 134 VAL B CA 1
ATOM 3509 C C . VAL B 1 134 ? -7.191 -7.551 -9.328 1 98.38 134 VAL B C 1
ATOM 3511 O O . VAL B 1 134 ? -8.328 -7.137 -9.086 1 98.38 134 VAL B O 1
ATOM 3514 N N . VAL B 1 135 ? -6.941 -8.352 -10.336 1 98.31 135 VAL B N 1
ATOM 3515 C CA . VAL B 1 135 ? -8 -8.805 -11.227 1 98.31 135 VAL B CA 1
ATOM 3516 C C . VAL B 1 135 ? -8.094 -10.328 -11.18 1 98.31 135 VAL B C 1
ATOM 3518 O O . VAL B 1 135 ? -7.121 -11.008 -10.82 1 98.31 135 VAL B O 1
ATOM 3521 N N . PRO B 1 136 ? -9.25 -10.875 -11.469 1 98.19 136 PRO B N 1
ATOM 3522 C CA . PRO B 1 136 ? -9.367 -12.336 -11.492 1 98.19 136 PRO B CA 1
ATOM 3523 C C . PRO B 1 136 ? -8.711 -12.961 -12.719 1 98.19 136 PRO B C 1
ATOM 3525 O O . PRO B 1 136 ? -8.547 -12.297 -13.742 1 98.19 136 PRO B O 1
ATOM 3528 N N . SER B 1 137 ? -8.336 -14.219 -12.555 1 98.31 137 SER B N 1
ATOM 3529 C CA . SER B 1 137 ? -7.945 -15.031 -13.703 1 98.31 137 SER B CA 1
ATOM 3530 C C . SER B 1 137 ? -8.938 -14.867 -14.852 1 98.31 137 SER B C 1
ATOM 3532 O O . SER B 1 137 ? -10.133 -14.703 -14.633 1 98.31 137 SER B O 1
ATOM 3534 N N . GLY B 1 138 ? -8.406 -14.867 -16.047 1 96.5 138 GLY B N 1
ATOM 3535 C CA . GLY B 1 138 ? -9.258 -14.773 -17.219 1 96.5 138 GLY B CA 1
ATOM 3536 C C . GLY B 1 138 ? -9.359 -13.367 -17.781 1 96.5 138 GLY B C 1
ATOM 3537 O O . GLY B 1 138 ? -9.812 -13.172 -18.906 1 96.5 138 GLY B O 1
ATOM 3538 N N . THR B 1 139 ? -9 -12.328 -16.984 1 96 139 THR B N 1
ATOM 3539 C CA . THR B 1 139 ? -9.031 -10.938 -17.422 1 96 139 THR B CA 1
ATOM 3540 C C . THR B 1 139 ? -7.961 -10.68 -18.469 1 96 139 THR B C 1
ATOM 3542 O O . THR B 1 139 ? -6.84 -11.18 -18.375 1 96 139 THR B O 1
ATOM 3545 N N . ASP B 1 140 ? -8.305 -9.93 -19.453 1 92.88 140 ASP B N 1
ATOM 3546 C CA . ASP B 1 140 ? -7.297 -9.516 -20.422 1 92.88 140 ASP B CA 1
ATOM 3547 C C . ASP B 1 140 ? -6.273 -8.586 -19.781 1 92.88 140 ASP B C 1
ATOM 3549 O O . ASP B 1 140 ? -6.637 -7.695 -19 1 92.88 140 ASP B O 1
ATOM 3553 N N . VAL B 1 141 ? -5.047 -8.898 -20.094 1 95.69 141 VAL B N 1
ATOM 3554 C CA . VAL B 1 141 ? -3.973 -8.102 -19.516 1 95.69 141 VAL B CA 1
ATOM 3555 C C . VAL B 1 141 ? -3.117 -7.504 -20.625 1 95.69 141 VAL B C 1
ATOM 3557 O O . VAL B 1 141 ? -2.889 -8.148 -21.656 1 95.69 141 VAL B O 1
ATOM 3560 N N . GLN B 1 142 ? -2.656 -6.312 -20.453 1 94.5 142 GLN B N 1
ATOM 3561 C CA . GLN B 1 142 ? -1.759 -5.648 -21.391 1 94.5 142 GLN B CA 1
ATOM 3562 C C . GLN B 1 142 ? -0.527 -5.098 -20.688 1 94.5 142 GLN B C 1
ATOM 3564 O O . GLN B 1 142 ? -0.59 -4.754 -19.5 1 94.5 142 GLN B O 1
ATOM 3569 N N . CYS B 1 143 ? 0.56 -5.074 -21.422 1 96.12 143 CYS B N 1
ATOM 3570 C CA . CYS B 1 143 ? 1.727 -4.34 -20.953 1 96.12 143 CYS B CA 1
ATOM 3571 C C . CYS B 1 143 ? 1.423 -2.854 -20.828 1 96.12 143 CYS B C 1
ATOM 3573 O O . CYS B 1 143 ? 0.84 -2.256 -21.734 1 96.12 143 CYS B O 1
ATOM 3575 N N . PRO B 1 144 ? 1.765 -2.316 -19.656 1 97 144 PRO B N 1
ATOM 3576 C CA . PRO B 1 144 ? 1.494 -0.88 -19.562 1 97 144 PRO B CA 1
ATOM 3577 C C . PRO B 1 144 ? 2.27 -0.073 -20.609 1 97 144 PRO B C 1
ATOM 3579 O O . PRO B 1 144 ? 3.354 -0.482 -21.031 1 97 144 PRO B O 1
ATOM 3582 N N . SER B 1 145 ? 1.804 1.099 -20.969 1 96.75 145 SER B N 1
ATOM 3583 C CA . SER B 1 145 ? 2.32 1.889 -22.078 1 96.75 145 SER B CA 1
ATOM 3584 C C . SER B 1 145 ? 3.732 2.387 -21.797 1 96.75 145 SER B C 1
ATOM 3586 O O . SER B 1 145 ? 4.477 2.717 -22.719 1 96.75 145 SER B O 1
ATOM 3588 N N . TYR B 1 146 ? 4.109 2.459 -20.562 1 96.81 146 TYR B N 1
ATOM 3589 C CA . TYR B 1 146 ? 5.41 3.008 -20.188 1 96.81 146 TYR B CA 1
ATOM 3590 C C . TYR B 1 146 ? 6.461 1.906 -20.094 1 96.81 146 TYR B C 1
ATOM 3592 O O . TYR B 1 146 ? 7.602 2.158 -19.703 1 96.81 146 TYR B O 1
ATOM 3600 N N . SER B 1 147 ? 6.078 0.661 -20.469 1 95.88 147 SER B N 1
ATOM 3601 C CA . SER B 1 147 ? 6.98 -0.475 -20.328 1 95.88 147 SER B CA 1
ATOM 3602 C C . SER B 1 147 ? 7.031 -1.316 -21.594 1 95.88 147 SER B C 1
ATOM 3604 O O . SER B 1 147 ? 6.051 -1.384 -22.344 1 95.88 147 SER B O 1
ATOM 3606 N N . ALA B 1 148 ? 8.203 -1.975 -21.797 1 93.88 148 ALA B N 1
ATOM 3607 C CA . ALA B 1 148 ? 8.383 -2.979 -22.844 1 93.88 148 ALA B CA 1
ATOM 3608 C C . ALA B 1 148 ? 8.859 -4.305 -22.266 1 93.88 148 ALA B C 1
ATOM 3610 O O . ALA B 1 148 ? 9.273 -5.203 -23 1 93.88 148 ALA B O 1
ATOM 3611 N N . ALA B 1 149 ? 8.836 -4.402 -20.969 1 95.44 149 ALA B N 1
ATOM 3612 C CA . ALA B 1 149 ? 9.383 -5.566 -20.281 1 95.44 149 ALA B CA 1
ATOM 3613 C C . ALA B 1 149 ? 8.391 -6.117 -19.25 1 95.44 149 ALA B C 1
ATOM 3615 O O . ALA B 1 149 ? 8.68 -6.16 -18.062 1 95.44 149 ALA B O 1
ATOM 3616 N N . LEU B 1 150 ? 7.242 -6.605 -19.797 1 97.38 150 LEU B N 1
ATOM 3617 C CA . LEU B 1 150 ? 6.215 -7.188 -18.938 1 97.38 150 LEU B CA 1
ATOM 3618 C C . LEU B 1 150 ? 6.629 -8.57 -18.453 1 97.38 150 LEU B C 1
ATOM 3620 O O . LEU B 1 150 ? 6.98 -9.438 -19.266 1 97.38 150 LEU B O 1
ATOM 3624 N N . ASP B 1 151 ? 6.641 -8.758 -17.172 1 97.88 151 ASP B N 1
ATOM 3625 C CA . ASP B 1 151 ? 7.004 -10.023 -16.547 1 97.88 151 ASP B CA 1
ATOM 3626 C C . ASP B 1 151 ? 5.844 -10.578 -15.727 1 97.88 151 ASP B C 1
ATOM 3628 O O . ASP B 1 151 ? 4.906 -9.852 -15.391 1 97.88 151 ASP B O 1
ATOM 3632 N N . PHE B 1 152 ? 5.785 -11.898 -15.555 1 98.56 152 PHE B N 1
ATOM 3633 C CA . PHE B 1 152 ? 4.887 -12.57 -14.625 1 98.56 152 PHE B CA 1
ATOM 3634 C C . PHE B 1 152 ? 5.648 -13.055 -13.391 1 98.56 152 PHE B C 1
ATOM 3636 O O . PHE B 1 152 ? 6.863 -13.242 -13.445 1 98.56 152 PHE B O 1
ATOM 3643 N N . GLU B 1 153 ? 4.969 -13.141 -12.328 1 98.75 153 GLU B N 1
ATOM 3644 C CA . GLU B 1 153 ? 5.52 -13.68 -11.086 1 98.75 153 GLU B CA 1
ATOM 3645 C C . GLU B 1 153 ? 4.531 -14.617 -10.406 1 98.75 153 GLU B C 1
ATOM 3647 O O . GLU B 1 153 ? 3.496 -14.18 -9.898 1 98.75 153 GLU B O 1
ATOM 3652 N N . LEU B 1 154 ? 4.824 -15.898 -10.359 1 98.88 154 LEU B N 1
ATOM 3653 C CA . LEU B 1 154 ? 4.008 -16.906 -9.688 1 98.88 154 LEU B CA 1
ATOM 3654 C C . LEU B 1 154 ? 4.25 -16.891 -8.188 1 98.88 154 LEU B C 1
ATOM 3656 O O . LEU B 1 154 ? 5.375 -17.109 -7.73 1 98.88 154 LEU B O 1
ATOM 3660 N N . GLU B 1 155 ? 3.205 -16.594 -7.457 1 98.94 155 GLU B N 1
ATOM 3661 C CA . GLU B 1 155 ? 3.305 -16.5 -6.004 1 98.94 155 GLU B CA 1
ATOM 3662 C C . GLU B 1 155 ? 2.166 -17.266 -5.324 1 98.94 155 GLU B C 1
ATOM 3664 O O . GLU B 1 155 ? 1.123 -17.5 -5.938 1 98.94 155 GLU B O 1
ATOM 3669 N N . LEU B 1 156 ? 2.398 -17.672 -4.086 1 98.88 156 LEU B N 1
ATOM 3670 C CA . LEU B 1 156 ? 1.351 -18.125 -3.18 1 98.88 156 LEU B CA 1
ATOM 3671 C C . LEU B 1 156 ? 0.803 -16.969 -2.354 1 98.88 156 LEU B C 1
ATOM 3673 O O . LEU B 1 156 ? 1.567 -16.141 -1.854 1 98.88 156 LEU B O 1
ATOM 3677 N N . GLY B 1 157 ? -0.516 -16.844 -2.311 1 98.69 157 GLY B N 1
ATOM 3678 C CA . GLY B 1 157 ? -1.171 -15.852 -1.481 1 98.69 157 GLY B CA 1
ATOM 3679 C C . GLY B 1 157 ? -2.074 -16.453 -0.421 1 98.69 157 GLY B C 1
ATOM 3680 O O . GLY B 1 157 ? -2.648 -17.516 -0.624 1 98.69 157 GLY B O 1
ATOM 3681 N N . VAL B 1 158 ? -2.215 -15.781 0.706 1 98.38 158 VAL B N 1
ATOM 3682 C CA . VAL B 1 158 ? -3.186 -16.156 1.728 1 98.38 158 VAL B CA 1
ATOM 3683 C C . VAL B 1 158 ? -4.047 -14.961 2.096 1 98.38 158 VAL B C 1
ATOM 3685 O O . VAL B 1 158 ? -3.605 -13.812 1.972 1 98.38 158 VAL B O 1
ATOM 3688 N N . VAL B 1 159 ? -5.246 -15.227 2.539 1 97.38 159 VAL B N 1
ATOM 3689 C CA . VAL B 1 159 ? -6.191 -14.203 2.977 1 97.38 159 VAL B CA 1
ATOM 3690 C C . VAL B 1 159 ? -6.52 -14.406 4.453 1 97.38 159 VAL B C 1
ATOM 3692 O O . VAL B 1 159 ? -6.816 -15.523 4.887 1 97.38 159 VAL B O 1
ATOM 3695 N N . LEU B 1 160 ? -6.434 -13.312 5.207 1 97.06 160 LEU B N 1
ATOM 3696 C CA . LEU B 1 160 ? -6.758 -13.383 6.629 1 97.06 160 LEU B CA 1
ATOM 3697 C C . LEU B 1 160 ? -8.266 -13.461 6.836 1 97.06 160 LEU B C 1
ATOM 3699 O O . LEU B 1 160 ? -9.031 -12.781 6.148 1 97.06 160 LEU B O 1
ATOM 3703 N N . GLY B 1 161 ? -8.656 -14.312 7.836 1 95.5 161 GLY B N 1
ATOM 3704 C CA . GLY B 1 161 ? -10.055 -14.461 8.172 1 95.5 161 GLY B CA 1
ATOM 3705 C C . GLY B 1 161 ? -10.406 -13.914 9.547 1 95.5 161 GLY B C 1
ATOM 3706 O O . GLY B 1 161 ? -11.578 -13.852 9.914 1 95.5 161 GLY B O 1
ATOM 3707 N N . SER B 1 162 ? -9.422 -13.57 10.297 1 94.88 162 SER B N 1
ATOM 3708 C CA . SER B 1 162 ? -9.586 -12.984 11.625 1 94.88 162 SER B CA 1
ATOM 3709 C C . SER B 1 162 ? -8.609 -11.836 11.844 1 94.88 162 SER B C 1
ATOM 3711 O O . SER B 1 162 ? -7.527 -11.805 11.242 1 94.88 162 SER B O 1
ATOM 3713 N N . PRO B 1 163 ? -9.008 -10.867 12.672 1 95.62 163 PRO B N 1
ATOM 3714 C CA . PRO B 1 163 ? -8.102 -9.758 12.961 1 95.62 163 PRO B CA 1
ATOM 3715 C C . PRO B 1 163 ? -6.887 -10.188 13.781 1 95.62 163 PRO B C 1
ATOM 3717 O O . PRO B 1 163 ? -6.957 -11.164 14.531 1 95.62 163 PRO B O 1
ATOM 3720 N N . LEU B 1 164 ? -5.801 -9.508 13.555 1 97.62 164 LEU B N 1
ATOM 3721 C CA . LEU B 1 164 ? -4.57 -9.781 14.297 1 97.62 164 LEU B CA 1
ATOM 3722 C C . LEU B 1 164 ? -3.906 -8.484 14.742 1 97.62 164 LEU B C 1
ATOM 3724 O O . LEU B 1 164 ? -3.924 -7.492 14.016 1 97.62 164 LEU B O 1
ATOM 3728 N N . ARG B 1 165 ? -3.35 -8.461 15.875 1 97.81 165 ARG B N 1
ATOM 3729 C CA . ARG B 1 165 ? -2.402 -7.473 16.375 1 97.81 165 ARG B CA 1
ATOM 3730 C C . ARG B 1 165 ? -1.425 -8.109 17.359 1 97.81 165 ARG B C 1
ATOM 3732 O O . ARG B 1 165 ? -1.838 -8.773 18.312 1 97.81 165 ARG B O 1
ATOM 3739 N N . ASP B 1 166 ? -0.144 -7.898 17.094 1 98.19 166 ASP B N 1
ATOM 3740 C CA . ASP B 1 166 ? 0.883 -8.484 17.953 1 98.19 166 ASP B CA 1
ATOM 3741 C C . ASP B 1 166 ? 0.664 -9.984 18.125 1 98.19 166 ASP B C 1
ATOM 3743 O O . ASP B 1 166 ? 0.643 -10.484 19.25 1 98.19 166 ASP B O 1
ATOM 3747 N N . ALA B 1 167 ? 0.454 -10.617 17.047 1 98.69 167 ALA B N 1
ATOM 3748 C CA . ALA B 1 167 ? 0.108 -12.039 17.062 1 98.69 167 ALA B CA 1
ATOM 3749 C C . ALA B 1 167 ? 1.354 -12.906 17.203 1 98.69 167 ALA B C 1
ATOM 3751 O O . ALA B 1 167 ? 2.424 -12.562 16.703 1 98.69 167 ALA B O 1
ATOM 3752 N N . THR B 1 168 ? 1.22 -14.016 17.859 1 98.69 168 THR B N 1
ATOM 3753 C CA . THR B 1 168 ? 2.203 -15.086 17.766 1 98.69 168 THR B CA 1
ATOM 3754 C C . THR B 1 168 ? 2.127 -15.766 16.406 1 98.69 168 THR B C 1
ATOM 3756 O O . THR B 1 168 ? 1.167 -15.57 15.656 1 98.69 168 THR B O 1
ATOM 3759 N N . VAL B 1 169 ? 3.121 -16.562 16.141 1 98.56 169 VAL B N 1
ATOM 3760 C CA . VAL B 1 169 ? 3.145 -17.297 14.891 1 98.56 169 VAL B CA 1
ATOM 3761 C C . VAL B 1 169 ? 1.945 -18.25 14.836 1 98.56 169 VAL B C 1
ATOM 3763 O O . VAL B 1 169 ? 1.325 -18.406 13.781 1 98.56 169 VAL B O 1
ATOM 3766 N N . ARG B 1 170 ? 1.594 -18.828 15.945 1 98.38 170 ARG B N 1
ATOM 3767 C CA . ARG B 1 170 ? 0.46 -19.75 16.016 1 98.38 170 ARG B CA 1
ATOM 3768 C C . ARG B 1 170 ? -0.849 -19.016 15.727 1 98.38 170 ARG B C 1
ATOM 3770 O O . ARG B 1 170 ? -1.687 -19.516 14.969 1 98.38 170 ARG B O 1
ATOM 3777 N N . GLU B 1 171 ? -1.051 -17.875 16.344 1 98.69 171 GLU B N 1
ATOM 3778 C CA . GLU B 1 171 ? -2.242 -17.078 16.094 1 98.69 171 GLU B CA 1
ATOM 3779 C C . GLU B 1 171 ? -2.324 -16.656 14.625 1 98.69 171 GLU B C 1
ATOM 3781 O O . GLU B 1 171 ? -3.408 -16.641 14.039 1 98.69 171 GLU B O 1
ATOM 3786 N N . ALA B 1 172 ? -1.17 -16.312 14.07 1 98.69 172 ALA B N 1
ATOM 3787 C CA . ALA B 1 172 ? -1.102 -15.93 12.664 1 98.69 172 ALA B CA 1
ATOM 3788 C C . ALA B 1 172 ? -1.545 -17.078 11.766 1 98.69 172 ALA B C 1
ATOM 3790 O O . ALA B 1 172 ? -2.336 -16.875 10.836 1 98.69 172 ALA B O 1
ATOM 3791 N N . ALA B 1 173 ? -1.075 -18.25 12.047 1 98 173 ALA B N 1
ATOM 3792 C CA . ALA B 1 173 ? -1.468 -19.422 11.273 1 98 173 ALA B CA 1
ATOM 3793 C C . ALA B 1 173 ? -2.975 -19.656 11.352 1 98 173 ALA B C 1
ATOM 3795 O O . ALA B 1 173 ? -3.621 -19.922 10.336 1 98 173 ALA B O 1
ATOM 3796 N N . ALA B 1 174 ? -3.504 -19.484 12.516 1 97.19 174 ALA B N 1
ATOM 3797 C CA . ALA B 1 174 ? -4.918 -19.766 12.766 1 97.19 174 ALA B CA 1
ATOM 3798 C C . ALA B 1 174 ? -5.805 -18.734 12.07 1 97.19 174 ALA B C 1
ATOM 3800 O O . ALA B 1 174 ? -6.984 -18.984 11.82 1 97.19 174 ALA B O 1
ATOM 3801 N N . ALA B 1 175 ? -5.254 -17.562 11.766 1 97 175 ALA B N 1
ATOM 3802 C CA . ALA B 1 175 ? -6.043 -16.469 11.203 1 97 175 ALA B CA 1
ATOM 3803 C C . ALA B 1 175 ? -6.148 -16.609 9.68 1 97 175 ALA B C 1
ATOM 3805 O O . ALA B 1 175 ? -6.91 -15.875 9.039 1 97 175 ALA B O 1
ATOM 3806 N N . ILE B 1 176 ? -5.379 -17.484 9.07 1 97.12 176 ILE B N 1
ATOM 3807 C CA . ILE B 1 176 ? -5.445 -17.672 7.625 1 97.12 176 ILE B CA 1
ATOM 3808 C C . ILE B 1 176 ? -6.738 -18.406 7.262 1 97.12 176 ILE B C 1
ATOM 3810 O O . ILE B 1 176 ? -7 -19.5 7.754 1 97.12 176 ILE B O 1
ATOM 3814 N N . ALA B 1 177 ? -7.523 -17.781 6.371 1 95.75 177 ALA B N 1
ATOM 3815 C CA . ALA B 1 177 ? -8.828 -18.344 6.031 1 95.75 177 ALA B CA 1
ATOM 3816 C C . ALA B 1 177 ? -8.797 -19.016 4.66 1 95.75 177 ALA B C 1
ATOM 3818 O O . ALA B 1 177 ? -9.523 -19.969 4.414 1 95.75 177 ALA B O 1
ATOM 3819 N N . ALA B 1 178 ? -7.973 -18.484 3.773 1 96.38 178 ALA B N 1
ATOM 3820 C CA . ALA B 1 178 ? -7.977 -18.984 2.402 1 96.38 178 ALA B CA 1
ATOM 3821 C C . ALA B 1 178 ? -6.594 -18.875 1.771 1 96.38 178 ALA B C 1
ATOM 3823 O O . ALA B 1 178 ? -5.746 -18.109 2.246 1 96.38 178 ALA B O 1
ATOM 3824 N N . VAL B 1 179 ? -6.379 -19.688 0.77 1 97.88 179 VAL B N 1
ATOM 3825 C CA . VAL B 1 179 ? -5.148 -19.734 -0.015 1 97.88 179 VAL B CA 1
ATOM 3826 C C . VAL B 1 179 ? -5.477 -19.547 -1.496 1 97.88 179 VAL B C 1
ATOM 3828 O O . VAL B 1 179 ? -6.445 -20.125 -1.998 1 97.88 179 VAL B O 1
ATOM 3831 N N . VAL B 1 180 ? -4.703 -18.734 -2.184 1 98.44 180 VAL B N 1
ATOM 3832 C CA . VAL B 1 180 ? -4.938 -18.406 -3.586 1 98.44 180 VAL B CA 1
ATOM 3833 C C . VAL B 1 180 ? -3.611 -18.391 -4.344 1 98.44 180 VAL B C 1
ATOM 3835 O O . VAL B 1 180 ? -2.541 -18.438 -3.732 1 98.44 180 VAL B O 1
ATOM 3838 N N . VAL B 1 181 ? -3.703 -18.422 -5.664 1 98.94 181 VAL B N 1
ATOM 3839 C CA . VAL B 1 181 ? -2.555 -18.172 -6.527 1 98.94 181 VAL B CA 1
ATOM 3840 C C . VAL B 1 181 ? -2.5 -16.688 -6.895 1 98.94 181 VAL B C 1
ATOM 3842 O O . VAL B 1 181 ? -3.529 -16.078 -7.191 1 98.94 181 VAL B O 1
ATOM 3845 N N . ILE B 1 182 ? -1.329 -16.125 -6.832 1 98.94 182 ILE B N 1
ATOM 3846 C CA . ILE B 1 182 ? -1.126 -14.719 -7.16 1 98.94 182 ILE B CA 1
ATOM 3847 C C . ILE B 1 182 ? -0.14 -14.594 -8.32 1 98.94 182 ILE B C 1
ATOM 3849 O O . ILE B 1 182 ? 0.85 -15.328 -8.383 1 98.94 182 ILE B O 1
ATOM 3853 N N . ASN B 1 183 ? -0.445 -13.773 -9.25 1 98.94 183 ASN B N 1
ATOM 3854 C CA . ASN B 1 183 ? 0.498 -13.297 -10.25 1 98.94 183 ASN B CA 1
ATOM 3855 C C . ASN B 1 183 ? 0.794 -11.812 -10.078 1 98.94 183 ASN B C 1
ATOM 3857 O O . ASN B 1 183 ? -0.054 -10.961 -10.367 1 98.94 183 ASN B O 1
ATOM 3861 N N . ASP B 1 184 ? 1.926 -11.508 -9.594 1 98.69 184 ASP B N 1
ATOM 3862 C CA . ASP B 1 184 ? 2.352 -10.125 -9.406 1 98.69 184 ASP B CA 1
ATOM 3863 C C . ASP B 1 184 ? 3.055 -9.586 -10.648 1 98.69 184 ASP B C 1
ATOM 3865 O O . ASP B 1 184 ? 4.281 -9.484 -10.68 1 98.69 184 ASP B O 1
ATOM 3869 N N . PHE B 1 185 ? 2.262 -9.109 -11.617 1 98.69 185 PHE B N 1
ATOM 3870 C CA . PHE B 1 185 ? 2.838 -8.602 -12.859 1 98.69 185 PHE B CA 1
ATOM 3871 C C . PHE B 1 185 ? 3.857 -7.504 -12.57 1 98.69 185 PHE B C 1
ATOM 3873 O O . PHE B 1 185 ? 3.658 -6.688 -11.664 1 98.69 185 PHE B O 1
ATOM 3880 N N . SER B 1 186 ? 4.895 -7.488 -13.375 1 98 186 SER B N 1
ATOM 3881 C CA . SER B 1 186 ? 5.988 -6.547 -13.148 1 98 186 SER B CA 1
ATOM 3882 C C . SER B 1 186 ? 6.422 -5.883 -14.453 1 98 186 SER B C 1
ATOM 3884 O O . SER B 1 186 ? 6.613 -6.559 -15.461 1 98 186 SER B O 1
ATOM 3886 N N . ALA B 1 187 ? 6.48 -4.57 -14.453 1 97.62 187 ALA B N 1
ATOM 3887 C CA . ALA B 1 187 ? 7.176 -3.814 -15.492 1 97.62 187 ALA B CA 1
ATOM 3888 C C . ALA B 1 187 ? 8.656 -3.646 -15.148 1 97.62 187 ALA B C 1
ATOM 3890 O O . ALA B 1 187 ? 9.039 -2.688 -14.477 1 97.62 187 ALA B O 1
ATOM 3891 N N . ARG B 1 188 ? 9.469 -4.496 -15.68 1 97.12 188 ARG B N 1
ATOM 3892 C CA . ARG B 1 188 ? 10.82 -4.695 -15.156 1 97.12 188 ARG B CA 1
ATOM 3893 C C . ARG B 1 188 ? 11.734 -3.543 -15.555 1 97.12 188 ARG B C 1
ATOM 3895 O O . ARG B 1 188 ? 12.672 -3.213 -14.828 1 97.12 188 ARG B O 1
ATOM 3902 N N . ASP B 1 189 ? 11.516 -2.869 -16.641 1 95.81 189 ASP B N 1
ATOM 3903 C CA . ASP B 1 189 ? 12.406 -1.822 -17.125 1 95.81 189 ASP B CA 1
ATOM 3904 C C . ASP B 1 189 ? 12.211 -0.525 -16.344 1 95.81 189 ASP B C 1
ATOM 3906 O O . ASP B 1 189 ? 12.984 0.422 -16.484 1 95.81 189 ASP B O 1
ATOM 3910 N N . VAL B 1 190 ? 11.156 -0.484 -15.484 1 96.75 190 VAL B N 1
ATOM 3911 C CA . VAL B 1 190 ? 10.961 0.717 -14.672 1 96.75 190 VAL B CA 1
ATOM 3912 C C . VAL B 1 190 ? 11.133 0.38 -13.195 1 96.75 190 VAL B C 1
ATOM 3914 O O . VAL B 1 190 ? 11.336 1.272 -12.367 1 96.75 190 VAL B O 1
ATOM 3917 N N . GLN B 1 191 ? 11.18 -0.853 -12.906 1 97.06 191 GLN B N 1
ATOM 3918 C CA . GLN B 1 191 ? 11.141 -1.347 -11.531 1 97.06 191 GLN B CA 1
ATOM 3919 C C . GLN B 1 191 ? 12.406 -0.973 -10.773 1 97.06 191 GLN B C 1
ATOM 3921 O O . GLN B 1 191 ? 12.344 -0.476 -9.648 1 97.06 191 GLN B O 1
ATOM 3926 N N . LEU B 1 192 ? 13.578 -1.214 -11.375 1 95.31 192 LEU B N 1
ATOM 3927 C CA . LEU B 1 192 ? 14.844 -1.024 -10.68 1 95.31 192 LEU B CA 1
ATOM 3928 C C . LEU B 1 192 ? 15.008 0.424 -10.227 1 95.31 192 LEU B C 1
ATOM 3930 O O . LEU B 1 192 ? 15.406 0.685 -9.094 1 95.31 192 LEU B O 1
ATOM 3934 N N . ALA B 1 193 ? 14.734 1.382 -11.133 1 96.75 193 ALA B N 1
ATOM 3935 C CA . ALA B 1 193 ? 14.844 2.797 -10.781 1 96.75 193 ALA B CA 1
ATOM 3936 C C . ALA B 1 193 ? 13.93 3.146 -9.609 1 96.75 193 ALA B C 1
ATOM 3938 O O . ALA B 1 193 ? 14.32 3.896 -8.711 1 96.75 193 ALA B O 1
ATOM 3939 N N . GLU B 1 194 ? 12.742 2.633 -9.57 1 98.19 194 GLU B N 1
ATOM 3940 C CA . GLU B 1 194 ? 11.797 2.869 -8.484 1 98.19 194 GLU B CA 1
ATOM 3941 C C . GLU B 1 194 ? 12.328 2.314 -7.164 1 98.19 194 GLU B C 1
ATOM 3943 O O . GLU B 1 194 ? 12.305 3.002 -6.141 1 98.19 194 GLU B O 1
ATOM 3948 N N . MET B 1 195 ? 12.828 1.113 -7.238 1 97.06 195 MET B N 1
ATOM 3949 C CA . MET B 1 195 ? 13.352 0.481 -6.035 1 97.06 195 MET B CA 1
ATOM 3950 C C . MET B 1 195 ? 14.57 1.234 -5.512 1 97.06 195 MET B C 1
ATOM 3952 O O . MET B 1 195 ? 14.742 1.392 -4.301 1 97.06 195 MET B O 1
ATOM 3956 N N . ARG B 1 196 ? 15.391 1.801 -6.391 1 95.38 196 ARG B N 1
ATOM 3957 C CA . ARG B 1 196 ? 16.594 2.527 -6.016 1 95.38 196 ARG B CA 1
ATOM 3958 C C . ARG B 1 196 ? 16.25 3.889 -5.418 1 95.38 196 ARG B C 1
ATOM 3960 O O . ARG B 1 196 ? 17.094 4.512 -4.758 1 95.38 196 ARG B O 1
ATOM 3967 N N . SER B 1 197 ? 15.055 4.371 -5.621 1 96.94 197 SER B N 1
ATOM 3968 C CA . SER B 1 197 ? 14.633 5.641 -5.047 1 96.94 197 SER B CA 1
ATOM 3969 C C . SER B 1 197 ? 14.461 5.535 -3.535 1 96.94 197 SER B C 1
ATOM 3971 O O . SER B 1 197 ? 14.383 6.551 -2.842 1 96.94 197 SER B O 1
ATOM 3973 N N . GLY B 1 198 ? 14.359 4.324 -3.045 1 97 198 GLY B N 1
ATOM 3974 C CA . GLY B 1 198 ? 14.109 4.105 -1.63 1 97 198 GLY B CA 1
ATOM 3975 C C . GLY B 1 198 ? 12.633 4.031 -1.294 1 97 198 GLY B C 1
ATOM 3976 O O . GLY B 1 198 ? 12.258 3.729 -0.158 1 97 198 GLY B O 1
ATOM 3977 N N . PHE B 1 199 ? 11.734 4.262 -2.246 1 98.19 199 PHE B N 1
ATOM 3978 C CA . PHE B 1 199 ? 10.297 4.293 -1.983 1 98.19 199 PHE B CA 1
ATOM 3979 C C . PHE B 1 199 ? 9.641 2.988 -2.422 1 98.19 199 PHE B C 1
ATOM 3981 O O . PHE B 1 199 ? 8.422 2.848 -2.346 1 98.19 199 PHE B O 1
ATOM 3988 N N . GLY B 1 200 ? 10.453 2 -2.863 1 97.94 200 GLY B N 1
ATOM 3989 C CA . GLY B 1 200 ? 9.922 0.717 -3.301 1 97.94 200 GLY B CA 1
ATOM 3990 C C . GLY B 1 200 ? 9.297 0.771 -4.68 1 97.94 200 GLY B C 1
ATOM 3991 O O . GLY B 1 200 ? 9.359 1.798 -5.355 1 97.94 200 GLY B O 1
ATOM 3992 N N . PRO B 1 201 ? 8.742 -0.406 -5.121 1 98.38 201 PRO B N 1
ATOM 3993 C CA . PRO B 1 201 ? 8.062 -0.422 -6.414 1 98.38 201 PRO B CA 1
ATOM 3994 C C . PRO B 1 201 ? 6.816 0.461 -6.438 1 98.38 201 PRO B C 1
ATOM 3996 O O . PRO B 1 201 ? 6.098 0.546 -5.438 1 98.38 201 PRO B O 1
ATOM 3999 N N . GLN B 1 202 ? 6.625 1.154 -7.547 1 98.62 202 GLN B N 1
ATOM 4000 C CA . GLN B 1 202 ? 5.484 2.041 -7.766 1 98.62 202 GLN B CA 1
ATOM 4001 C C . GLN B 1 202 ? 4.719 1.65 -9.023 1 98.62 202 GLN B C 1
ATOM 4003 O O . GLN B 1 202 ? 4.047 0.618 -9.055 1 98.62 202 GLN B O 1
ATOM 4008 N N . LYS B 1 203 ? 4.926 2.369 -10.141 1 98.5 203 LYS B N 1
ATOM 4009 C CA . LYS B 1 203 ? 4.227 2.086 -11.391 1 98.5 203 LYS B CA 1
ATOM 4010 C C . LYS B 1 203 ? 4.594 0.706 -11.93 1 98.5 203 LYS B C 1
ATOM 4012 O O . LYS B 1 203 ? 3.844 0.119 -12.711 1 98.5 203 LYS B O 1
ATOM 4017 N N . SER B 1 204 ? 5.695 0.175 -11.516 1 98.5 204 SER B N 1
ATOM 4018 C CA . SER B 1 204 ? 6.168 -1.114 -12.008 1 98.5 204 SER B CA 1
ATOM 4019 C C . SER B 1 204 ? 5.309 -2.258 -11.477 1 98.5 204 SER B C 1
ATOM 4021 O O . SER B 1 204 ? 5.328 -3.361 -12.023 1 98.5 204 SER B O 1
ATOM 4023 N N . LYS B 1 205 ? 4.617 -2.031 -10.398 1 98.56 205 LYS B N 1
ATOM 4024 C CA . LYS B 1 205 ? 3.896 -3.121 -9.75 1 98.56 205 LYS B CA 1
ATOM 4025 C C . LYS B 1 205 ? 2.428 -2.764 -9.539 1 98.56 205 LYS B C 1
ATOM 4027 O O . LYS B 1 205 ? 1.592 -3.645 -9.328 1 98.56 205 LYS B O 1
ATOM 4032 N N . HIS B 1 206 ? 2.057 -1.478 -9.594 1 98.31 206 HIS B N 1
ATOM 4033 C CA . HIS B 1 206 ? 0.744 -1.043 -9.133 1 98.31 206 HIS B CA 1
ATOM 4034 C C . HIS B 1 206 ? -0.292 -1.135 -10.242 1 98.31 206 HIS B C 1
ATOM 4036 O O . HIS B 1 206 ? -1.496 -1.057 -9.992 1 98.31 206 HIS B O 1
ATOM 4042 N N . PHE B 1 207 ? 0.104 -1.396 -11.461 1 97.62 207 PHE B N 1
ATOM 4043 C CA . PHE B 1 207 ? -0.79 -1.328 -12.617 1 97.62 207 PHE B CA 1
ATOM 4044 C C . PHE B 1 207 ? -1.681 -2.562 -12.68 1 97.62 207 PHE B C 1
ATOM 4046 O O . PHE B 1 207 ? -2.799 -2.5 -13.195 1 97.62 207 PHE B O 1
ATOM 4053 N N . ARG B 1 208 ? -1.065 -3.738 -12.227 1 98.06 208 ARG B N 1
ATOM 4054 C CA . ARG B 1 208 ? -1.857 -4.957 -12.367 1 98.06 208 ARG B CA 1
ATOM 4055 C C . ARG B 1 208 ? -1.264 -6.098 -11.555 1 98.06 208 ARG B C 1
ATOM 4057 O O . ARG B 1 208 ? -0.057 -6.344 -11.609 1 98.06 208 ARG B O 1
ATOM 4064 N N . THR B 1 209 ? -2.074 -6.719 -10.789 1 98.62 209 THR B N 1
ATOM 4065 C CA . THR B 1 209 ? -1.882 -8.016 -10.148 1 98.62 209 THR B CA 1
ATOM 4066 C C . THR B 1 209 ? -3.07 -8.938 -10.422 1 98.62 209 THR B C 1
ATOM 4068 O O . THR B 1 209 ? -4.152 -8.469 -10.781 1 98.62 209 THR B O 1
ATOM 4071 N N . SER B 1 210 ? -2.84 -10.219 -10.422 1 98.75 210 SER B N 1
ATOM 4072 C CA . SER B 1 210 ? -3.992 -11.094 -10.633 1 98.75 210 SER B CA 1
ATOM 4073 C C . SER B 1 210 ? -4.027 -12.211 -9.594 1 98.75 210 SER B C 1
ATOM 4075 O O . SER B 1 210 ? -3.039 -12.453 -8.898 1 98.75 210 SER B O 1
ATOM 4077 N N . MET B 1 211 ? -5.129 -12.773 -9.484 1 98.75 211 MET B N 1
ATOM 4078 C CA . MET B 1 211 ? -5.434 -13.812 -8.508 1 98.75 211 MET B CA 1
ATOM 4079 C C . MET B 1 211 ? -6.25 -14.93 -9.141 1 98.75 211 MET B C 1
ATOM 4081 O O . MET B 1 211 ? -7.023 -14.695 -10.078 1 98.75 211 MET B O 1
ATOM 4085 N N . SER B 1 212 ? -6.02 -16.156 -8.641 1 98.81 212 SER B N 1
ATOM 4086 C CA . SER B 1 212 ? -6.887 -17.25 -9.047 1 98.81 212 SER B CA 1
ATOM 4087 C C . SER B 1 212 ? -8.352 -16.906 -8.812 1 98.81 212 SER B C 1
ATOM 4089 O O . SER B 1 212 ? -8.695 -16.219 -7.852 1 98.81 212 SER B O 1
ATOM 4091 N N . ASP B 1 213 ? -9.203 -17.422 -9.672 1 96.19 213 ASP B N 1
ATOM 4092 C CA . ASP B 1 213 ? -10.625 -17.094 -9.547 1 96.19 213 ASP B CA 1
ATOM 4093 C C . ASP B 1 213 ? -11.305 -18 -8.523 1 96.19 213 ASP B C 1
ATOM 4095 O O . ASP B 1 213 ? -12.508 -17.891 -8.297 1 96.19 213 ASP B O 1
ATOM 4099 N N . ILE B 1 214 ? -10.523 -18.938 -7.961 1 96.75 214 ILE B N 1
ATOM 4100 C CA . ILE B 1 214 ? -10.984 -19.75 -6.84 1 96.75 214 ILE B CA 1
ATOM 4101 C C . ILE B 1 214 ? -10.062 -19.531 -5.641 1 96.75 214 ILE B C 1
ATOM 4103 O O . ILE B 1 214 ? -8.906 -19.125 -5.797 1 96.75 214 ILE B O 1
ATOM 4107 N N . ALA B 1 215 ? -10.578 -19.719 -4.477 1 96.56 215 ALA B N 1
ATOM 4108 C CA . ALA B 1 215 ? -9.789 -19.812 -3.25 1 96.56 215 ALA B CA 1
ATOM 4109 C C . ALA B 1 215 ? -9.992 -21.156 -2.566 1 96.56 215 ALA B C 1
ATOM 4111 O O . ALA B 1 215 ? -11.102 -21.703 -2.562 1 96.56 215 ALA B O 1
ATOM 4112 N N . VAL B 1 216 ? -8.938 -21.688 -2.074 1 96.62 216 VAL B N 1
ATOM 4113 C CA . VAL B 1 216 ? -9.031 -22.906 -1.267 1 96.62 216 VAL B CA 1
ATOM 4114 C C . VAL B 1 216 ? -9.031 -22.531 0.216 1 96.62 216 VAL B C 1
ATOM 4116 O O . VAL B 1 216 ? -8.281 -21.656 0.642 1 96.62 216 VAL B O 1
ATOM 4119 N N . THR B 1 217 ? -9.891 -23.188 0.926 1 94.25 217 THR B N 1
ATOM 4120 C CA . THR B 1 217 ? -9.938 -22.938 2.363 1 94.25 217 THR B CA 1
ATOM 4121 C C . THR B 1 217 ? -8.656 -23.406 3.035 1 94.25 217 THR B C 1
ATOM 4123 O O . THR B 1 217 ? -8.109 -24.453 2.676 1 94.25 217 THR B O 1
ATOM 4126 N N . ALA B 1 218 ? -8.227 -22.656 4 1 92.5 218 ALA B N 1
ATOM 4127 C CA . ALA B 1 218 ? -6.938 -22.891 4.637 1 92.5 218 ALA B CA 1
ATOM 4128 C C . ALA B 1 218 ? -6.863 -24.297 5.211 1 92.5 218 ALA B C 1
ATOM 4130 O O . ALA B 1 218 ? -5.828 -24.969 5.117 1 92.5 218 ALA B O 1
ATOM 4131 N N . SER B 1 219 ? -7.824 -24.766 5.824 1 89.62 219 SER B N 1
ATOM 4132 C CA . SER B 1 219 ? -7.832 -26.078 6.48 1 89.62 219 SER B CA 1
ATOM 4133 C C . SER B 1 219 ? -7.523 -27.188 5.492 1 89.62 219 SER B C 1
ATOM 4135 O O . SER B 1 219 ? -7.098 -28.281 5.891 1 89.62 219 SER B O 1
ATOM 4137 N N . THR B 1 220 ? -7.691 -26.922 4.246 1 90.38 220 THR B N 1
ATOM 4138 C CA . THR B 1 220 ? -7.504 -27.938 3.221 1 90.38 220 THR B CA 1
ATOM 4139 C C . THR B 1 220 ? -6.035 -28.062 2.832 1 90.38 220 THR B C 1
ATOM 4141 O O . THR B 1 220 ? -5.59 -29.109 2.379 1 90.38 220 THR B O 1
ATOM 4144 N N . VAL B 1 221 ? -5.316 -26.953 3.076 1 94.31 221 VAL B N 1
ATOM 4145 C CA . VAL B 1 221 ? -4.023 -27 2.402 1 94.31 221 VAL B CA 1
ATOM 4146 C C . VAL B 1 221 ? -2.951 -26.391 3.311 1 94.31 221 VAL B C 1
ATOM 4148 O O . VAL B 1 221 ? -1.756 -26.531 3.041 1 94.31 221 VAL B O 1
ATOM 4151 N N . LEU B 1 222 ? -3.297 -25.844 4.414 1 93.06 222 LEU B N 1
ATOM 4152 C CA . LEU B 1 222 ? -2.355 -25.062 5.207 1 93.06 222 LEU B CA 1
ATOM 4153 C C . LEU B 1 222 ? -1.215 -25.938 5.715 1 93.06 222 LEU B C 1
ATOM 4155 O O . LEU B 1 222 ? -0.074 -25.484 5.82 1 93.06 222 LEU B O 1
ATOM 4159 N N . ASP B 1 223 ? -1.481 -27.188 6.016 1 93.19 223 ASP B N 1
ATOM 4160 C CA . ASP B 1 223 ? -0.47 -28.094 6.543 1 93.19 223 ASP B CA 1
ATOM 4161 C C . ASP B 1 223 ? 0.587 -28.406 5.488 1 93.19 223 ASP B C 1
ATOM 4163 O O . ASP B 1 223 ? 1.671 -28.906 5.816 1 93.19 223 ASP B O 1
ATOM 4167 N N . ARG B 1 224 ? 0.277 -28.156 4.23 1 94.75 224 ARG B N 1
ATOM 4168 C CA . ARG B 1 224 ? 1.188 -28.469 3.133 1 94.75 224 ARG B CA 1
ATOM 4169 C C . ARG B 1 224 ? 1.585 -27.203 2.379 1 94.75 224 ARG B C 1
ATOM 4171 O O . ARG B 1 224 ? 2.129 -27.281 1.275 1 94.75 224 ARG B O 1
ATOM 4178 N N . ILE B 1 225 ? 1.371 -26.141 2.959 1 95.75 225 ILE B N 1
ATOM 4179 C CA . ILE B 1 225 ? 1.486 -24.875 2.23 1 95.75 225 ILE B CA 1
ATOM 4180 C C . ILE B 1 225 ? 2.932 -24.672 1.786 1 95.75 225 ILE B C 1
ATOM 4182 O O . ILE B 1 225 ? 3.191 -23.969 0.8 1 95.75 225 ILE B O 1
ATOM 4186 N N . ASP B 1 226 ? 3.926 -25.312 2.445 1 95.38 226 ASP B N 1
ATOM 4187 C CA . ASP B 1 226 ? 5.34 -25.156 2.113 1 95.38 226 ASP B CA 1
ATOM 4188 C C . ASP B 1 226 ? 5.84 -26.328 1.268 1 95.38 226 ASP B C 1
ATOM 4190 O O . ASP B 1 226 ? 7.047 -26.516 1.12 1 95.38 226 ASP B O 1
ATOM 4194 N N . GLU B 1 227 ? 4.996 -27.094 0.656 1 96.69 227 GLU B N 1
ATOM 4195 C CA . GLU B 1 227 ? 5.422 -28.266 -0.115 1 96.69 227 GLU B CA 1
ATOM 4196 C C . GLU B 1 227 ? 4.609 -28.391 -1.4 1 96.69 227 GLU B C 1
ATOM 4198 O O . GLU B 1 227 ? 4.641 -29.438 -2.053 1 96.69 227 GLU B O 1
ATOM 4203 N N . LEU B 1 228 ? 3.92 -27.453 -1.718 1 98.19 228 LEU B N 1
ATOM 4204 C CA . LEU B 1 228 ? 3.08 -27.516 -2.908 1 98.19 228 LEU B CA 1
ATOM 4205 C C . LEU B 1 228 ? 3.92 -27.391 -4.176 1 98.19 228 LEU B C 1
ATOM 4207 O O . LEU B 1 228 ? 4.879 -26.609 -4.211 1 98.19 228 LEU B O 1
ATOM 4211 N N . THR B 1 229 ? 3.543 -28.125 -5.184 1 98.56 229 THR B N 1
ATOM 4212 C CA . THR B 1 229 ? 4.191 -28.016 -6.484 1 98.56 229 THR B CA 1
ATOM 4213 C C . THR B 1 229 ? 3.48 -26.969 -7.352 1 98.56 229 THR B C 1
ATOM 4215 O O . THR B 1 229 ? 2.301 -26.688 -7.145 1 98.56 229 THR B O 1
ATOM 4218 N N . ALA B 1 230 ? 4.234 -26.406 -8.273 1 98.75 230 ALA B N 1
ATOM 4219 C CA . ALA B 1 230 ? 3.715 -25.328 -9.117 1 98.75 230 ALA B CA 1
ATOM 4220 C C . ALA B 1 230 ? 4.328 -25.391 -10.516 1 98.75 230 ALA B C 1
ATOM 4222 O O . ALA B 1 230 ? 5.387 -26 -10.711 1 98.75 230 ALA B O 1
ATOM 4223 N N . SER B 1 231 ? 3.654 -24.797 -11.484 1 98.75 231 SER B N 1
ATOM 4224 C CA . SER B 1 231 ? 4.145 -24.797 -12.852 1 98.75 231 SER B CA 1
ATOM 4225 C C . SER B 1 231 ? 3.75 -23.516 -13.586 1 98.75 231 SER B C 1
ATOM 4227 O O . SER B 1 231 ? 2.811 -22.828 -13.18 1 98.75 231 SER B O 1
ATOM 4229 N N . VAL B 1 232 ? 4.484 -23.188 -14.602 1 98.62 232 VAL B N 1
ATOM 4230 C CA . VAL B 1 232 ? 4.25 -22.062 -15.508 1 98.62 232 VAL B CA 1
ATOM 4231 C C . VAL B 1 232 ? 4.121 -22.578 -16.938 1 98.62 232 VAL B C 1
ATOM 4233 O O . VAL B 1 232 ? 4.977 -23.328 -17.406 1 98.62 232 VAL B O 1
ATOM 4236 N N . GLN B 1 233 ? 3.1 -22.172 -17.594 1 98.56 233 GLN B N 1
ATOM 4237 C CA . GLN B 1 233 ? 2.949 -22.438 -19.016 1 98.56 233 GLN B CA 1
ATOM 4238 C C . GLN B 1 233 ? 2.797 -21.141 -19.812 1 98.56 233 GLN B C 1
ATOM 4240 O O . GLN B 1 233 ? 2.105 -20.219 -19.391 1 98.56 233 GLN B O 1
ATOM 4245 N N . VAL B 1 234 ? 3.453 -21.031 -20.906 1 98 234 VAL B N 1
ATOM 4246 C CA . VAL B 1 234 ? 3.305 -19.969 -21.906 1 98 234 VAL B CA 1
ATOM 4247 C C . VAL B 1 234 ? 2.979 -20.578 -23.266 1 98 234 VAL B C 1
ATOM 4249 O O . VAL B 1 234 ? 3.709 -21.438 -23.766 1 98 234 VAL B O 1
ATOM 4252 N N . ASN B 1 235 ? 1.859 -20.203 -23.812 1 97.69 235 ASN B N 1
ATOM 4253 C CA . ASN B 1 235 ? 1.388 -20.719 -25.094 1 97.69 235 ASN B CA 1
ATOM 4254 C C . ASN B 1 235 ? 1.288 -22.234 -25.078 1 97.69 235 ASN B C 1
ATOM 4256 O O . ASN B 1 235 ? 1.727 -22.906 -26.031 1 97.69 235 ASN B O 1
ATOM 4260 N N . GLY B 1 236 ? 0.893 -22.703 -23.984 1 97.5 236 GLY B N 1
ATOM 4261 C CA . GLY B 1 236 ? 0.604 -24.125 -23.859 1 97.5 236 GLY B CA 1
ATOM 4262 C C . GLY B 1 236 ? 1.825 -24.953 -23.516 1 97.5 236 GLY B C 1
ATOM 4263 O O . GLY B 1 236 ? 1.715 -26.156 -23.266 1 97.5 236 GLY B O 1
ATOM 4264 N N . LYS B 1 237 ? 2.973 -24.391 -23.469 1 97.62 237 LYS B N 1
ATOM 4265 C CA . LYS B 1 237 ? 4.207 -25.109 -23.156 1 97.62 237 LYS B CA 1
ATOM 4266 C C . LYS B 1 237 ? 4.637 -24.844 -21.703 1 97.62 237 LYS B C 1
ATOM 4268 O O . LYS B 1 237 ? 4.707 -23.703 -21.281 1 97.62 237 LYS B O 1
ATOM 4273 N N . THR B 1 238 ? 4.934 -25.953 -21.016 1 98.06 238 THR B N 1
ATOM 4274 C CA . THR B 1 238 ? 5.473 -25.812 -19.672 1 98.06 238 THR B CA 1
ATOM 4275 C C . THR B 1 238 ? 6.906 -25.281 -19.719 1 98.06 238 THR B C 1
ATOM 4277 O O . THR B 1 238 ? 7.793 -25.938 -20.266 1 98.06 238 THR B O 1
ATOM 4280 N N . VAL B 1 239 ? 7.113 -24.141 -19.125 1 97.38 239 VAL B N 1
ATOM 4281 C CA . VAL B 1 239 ? 8.438 -23.531 -19.219 1 97.38 239 VAL B CA 1
ATOM 4282 C C . VAL B 1 239 ? 9.133 -23.609 -17.859 1 97.38 239 VAL B C 1
ATOM 4284 O O . VAL B 1 239 ? 10.336 -23.359 -17.75 1 97.38 239 VAL B O 1
ATOM 4287 N N . ALA B 1 240 ? 8.406 -23.969 -16.812 1 97.69 240 ALA B N 1
ATOM 4288 C CA . ALA B 1 240 ? 9 -24.094 -15.484 1 97.69 240 ALA B CA 1
ATOM 4289 C C . ALA B 1 240 ? 8.148 -25 -14.586 1 97.69 240 ALA B C 1
ATOM 4291 O O . ALA B 1 240 ? 6.922 -25.031 -14.711 1 97.69 240 ALA B O 1
ATOM 4292 N N . ARG B 1 241 ? 8.773 -25.75 -13.781 1 98.31 241 ARG B N 1
ATOM 4293 C CA . ARG B 1 241 ? 8.203 -26.453 -12.641 1 98.31 241 ARG B CA 1
ATOM 4294 C C . ARG B 1 241 ? 8.922 -26.062 -11.344 1 98.31 241 ARG B C 1
ATOM 4296 O O . ARG B 1 241 ? 10.148 -25.938 -11.32 1 98.31 241 ARG B O 1
ATOM 4303 N N . THR B 1 242 ? 8.156 -25.734 -10.367 1 98.12 242 THR B N 1
ATOM 4304 C CA . THR B 1 242 ? 8.727 -25.281 -9.109 1 98.12 242 THR B CA 1
ATOM 4305 C C . THR B 1 242 ? 7.84 -25.688 -7.934 1 98.12 242 THR B C 1
ATOM 4307 O O . THR B 1 242 ? 7.016 -26.594 -8.055 1 98.12 242 THR B O 1
ATOM 4310 N N . SER B 1 243 ? 8.102 -25.109 -6.742 1 98.31 243 SER B N 1
ATOM 4311 C CA . SER B 1 243 ? 7.348 -25.438 -5.539 1 98.31 243 SER B CA 1
ATOM 4312 C C . SER B 1 243 ? 7.379 -24.297 -4.531 1 98.31 243 SER B C 1
ATOM 4314 O O . SER B 1 243 ? 8.102 -23.312 -4.719 1 98.31 243 SER B O 1
ATOM 4316 N N . THR B 1 244 ? 6.578 -24.453 -3.5 1 98.31 244 THR B N 1
ATOM 4317 C CA . THR B 1 244 ? 6.527 -23.469 -2.438 1 98.31 244 THR B CA 1
ATOM 4318 C C . THR B 1 244 ? 7.57 -23.766 -1.364 1 98.31 244 THR B C 1
ATOM 4320 O O . THR B 1 244 ? 7.543 -23.172 -0.284 1 98.31 244 THR B O 1
ATOM 4323 N N . ARG B 1 245 ? 8.492 -24.594 -1.693 1 97.38 245 ARG B N 1
ATOM 4324 C CA . ARG B 1 245 ? 9.508 -24.953 -0.714 1 97.38 245 ARG B CA 1
ATOM 4325 C C . ARG B 1 245 ? 10.555 -23.859 -0.57 1 97.38 245 ARG B C 1
ATOM 4327 O O . ARG B 1 245 ? 10.664 -22.984 -1.433 1 97.38 245 ARG B O 1
ATOM 4334 N N . THR B 1 246 ? 11.281 -23.766 0.512 1 96.88 246 THR B N 1
ATOM 4335 C CA . THR B 1 246 ? 12.531 -23.062 0.763 1 96.88 246 THR B CA 1
ATOM 4336 C C . THR B 1 246 ? 12.258 -21.625 1.188 1 96.88 246 THR B C 1
ATOM 4338 O O . THR B 1 246 ? 13.086 -20.734 0.968 1 96.88 246 THR B O 1
ATOM 4341 N N . MET B 1 247 ? 11.023 -21.375 1.646 1 97.5 247 MET B N 1
ATOM 4342 C CA . MET B 1 247 ? 10.805 -20.062 2.27 1 97.5 247 MET B CA 1
ATOM 4343 C C . MET B 1 247 ? 11.734 -19.859 3.455 1 97.5 247 MET B C 1
ATOM 4345 O O . MET B 1 247 ? 11.852 -20.734 4.32 1 97.5 247 MET B O 1
ATOM 4349 N N . ARG B 1 248 ? 12.422 -18.75 3.484 1 97.62 248 ARG B N 1
ATOM 4350 C CA . ARG B 1 248 ? 13.25 -18.453 4.648 1 97.62 248 ARG B CA 1
ATOM 4351 C C . ARG B 1 248 ? 12.391 -18.266 5.898 1 97.62 248 ARG B C 1
ATOM 4353 O O . ARG B 1 248 ? 12.758 -18.719 6.98 1 97.62 248 ARG B O 1
ATOM 4360 N N . TYR B 1 249 ? 11.344 -17.484 5.777 1 98.44 249 TYR B N 1
ATOM 4361 C CA . TYR B 1 249 ? 10.312 -17.297 6.797 1 98.44 249 TYR B CA 1
ATOM 4362 C C . TYR B 1 249 ? 9 -17.953 6.371 1 98.44 249 TYR B C 1
ATOM 4364 O O . TYR B 1 249 ? 8.586 -17.812 5.215 1 98.44 249 TYR B O 1
ATOM 4372 N N . SER B 1 250 ? 8.398 -18.656 7.336 1 98.12 250 SER B N 1
ATOM 4373 C CA . SER B 1 250 ? 7.078 -19.188 7.02 1 98.12 250 SER B CA 1
ATOM 4374 C C . SER B 1 250 ? 6.055 -18.078 6.832 1 98.12 250 SER B C 1
ATOM 4376 O O . SER B 1 250 ? 6.262 -16.953 7.285 1 98.12 250 SER B O 1
ATOM 4378 N N . VAL B 1 251 ? 5.004 -18.469 6.148 1 98.5 251 VAL B N 1
ATOM 4379 C CA . VAL B 1 2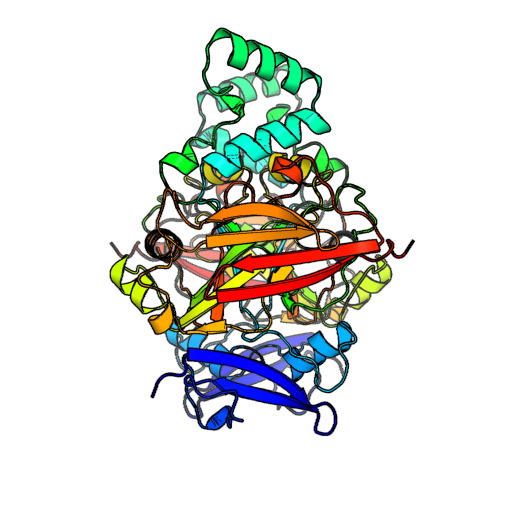51 ? 3.932 -17.5 5.934 1 98.5 251 VAL B CA 1
ATOM 4380 C C . VAL B 1 251 ? 3.414 -17 7.277 1 98.5 251 VAL B C 1
ATOM 4382 O O . VAL B 1 251 ? 3.305 -15.789 7.492 1 98.5 251 VAL B O 1
ATOM 4385 N N . PRO B 1 252 ? 3.158 -17.859 8.273 1 98.62 252 PRO B N 1
ATOM 4386 C CA . PRO B 1 252 ? 2.721 -17.375 9.586 1 98.62 252 PRO B CA 1
ATOM 4387 C C . PRO B 1 252 ? 3.75 -16.453 10.25 1 98.62 252 PRO B C 1
ATOM 4389 O O . PRO B 1 252 ? 3.381 -15.484 10.914 1 98.62 252 PRO B O 1
ATOM 4392 N N . GLU B 1 253 ? 5.059 -16.719 10.102 1 98.81 253 GLU B N 1
ATOM 4393 C CA . GLU B 1 253 ? 6.094 -15.844 10.641 1 98.81 253 GLU B CA 1
ATOM 4394 C C . GLU B 1 253 ? 6.012 -14.453 10.016 1 98.81 253 GLU B C 1
ATOM 4396 O O . GLU B 1 253 ? 6.156 -13.445 10.711 1 98.81 253 GLU B O 1
ATOM 4401 N N . ALA B 1 254 ? 5.816 -14.43 8.719 1 98.88 254 ALA B N 1
ATOM 4402 C CA . ALA B 1 254 ? 5.691 -13.164 8.008 1 98.88 254 ALA B CA 1
ATOM 4403 C C . ALA B 1 254 ? 4.484 -12.375 8.5 1 98.88 254 ALA B C 1
ATOM 4405 O O . ALA B 1 254 ? 4.578 -11.164 8.734 1 98.88 254 ALA B O 1
ATOM 4406 N N . ILE B 1 255 ? 3.404 -13.062 8.719 1 98.88 255 ILE B N 1
ATOM 4407 C CA . ILE B 1 255 ? 2.176 -12.43 9.188 1 98.88 255 ILE B CA 1
ATOM 4408 C C . ILE B 1 255 ? 2.369 -11.914 10.609 1 98.88 255 ILE B C 1
ATOM 4410 O O . ILE B 1 255 ? 1.946 -10.805 10.938 1 98.88 255 ILE B O 1
ATOM 4414 N N . ALA B 1 256 ? 2.953 -12.711 11.43 1 98.88 256 ALA B N 1
ATOM 4415 C CA . ALA B 1 256 ? 3.244 -12.273 12.789 1 98.88 256 ALA B CA 1
ATOM 4416 C C . ALA B 1 256 ? 4.102 -11.016 12.789 1 98.88 256 ALA B C 1
ATOM 4418 O O . ALA B 1 256 ? 3.832 -10.07 13.539 1 98.88 256 ALA B O 1
ATOM 4419 N N . HIS B 1 257 ? 5.105 -10.984 11.953 1 98.88 257 HIS B N 1
ATOM 4420 C CA . HIS B 1 257 ? 5.953 -9.805 11.812 1 98.88 257 HIS B CA 1
ATOM 4421 C C . HIS B 1 257 ? 5.137 -8.586 11.422 1 98.88 257 HIS B C 1
ATOM 4423 O O . HIS B 1 257 ? 5.277 -7.516 12.023 1 98.88 257 HIS B O 1
ATOM 4429 N N . ALA B 1 258 ? 4.285 -8.742 10.461 1 98.81 258 ALA B N 1
ATOM 4430 C CA . ALA B 1 258 ? 3.459 -7.637 9.984 1 98.81 258 ALA B CA 1
ATOM 4431 C C . ALA B 1 258 ? 2.535 -7.133 11.086 1 98.81 258 ALA B C 1
ATOM 4433 O O . ALA B 1 258 ? 2.234 -5.938 11.156 1 98.81 258 ALA B O 1
ATOM 4434 N N . SER B 1 259 ? 2.123 -7.969 11.953 1 98.75 259 SER B N 1
ATOM 4435 C CA . SER B 1 259 ? 1.102 -7.641 12.945 1 98.75 259 SER B CA 1
ATOM 4436 C C . SER B 1 259 ? 1.706 -6.922 14.148 1 98.75 259 SER B C 1
ATOM 4438 O O . SER B 1 259 ? 0.979 -6.426 15.008 1 98.75 259 SER B O 1
ATOM 4440 N N . ARG B 1 260 ? 3.021 -6.887 14.227 1 98.31 260 ARG B N 1
ATOM 4441 C CA . ARG B 1 260 ? 3.66 -6.238 15.367 1 98.31 260 ARG B CA 1
ATOM 4442 C C . ARG B 1 260 ? 3.33 -4.75 15.406 1 98.31 260 ARG B C 1
ATOM 4444 O O . ARG B 1 260 ? 3.752 -3.992 14.531 1 98.31 260 ARG B O 1
ATOM 4451 N N . ASP B 1 261 ? 2.564 -4.301 16.484 1 97.5 261 ASP B N 1
ATOM 4452 C CA . ASP B 1 261 ? 2.109 -2.932 16.703 1 97.5 261 ASP B CA 1
ATOM 4453 C C . ASP B 1 261 ? 1.33 -2.41 15.492 1 97.5 261 ASP B C 1
ATOM 4455 O O . ASP B 1 261 ? 1.36 -1.213 15.203 1 97.5 261 ASP B O 1
ATOM 4459 N N . GLU B 1 262 ? 0.714 -3.24 14.805 1 97.81 262 GLU B N 1
ATOM 4460 C CA . GLU B 1 262 ? -0.056 -2.938 13.602 1 97.81 262 GLU B CA 1
ATOM 4461 C C . GLU B 1 262 ? -1.314 -3.797 13.523 1 97.81 262 GLU B C 1
ATOM 4463 O O . GLU B 1 262 ? -1.246 -5.02 13.656 1 97.81 262 GLU B O 1
ATOM 4468 N N . GLN B 1 263 ? -2.447 -3.17 13.344 1 97.19 263 GLN B N 1
ATOM 4469 C CA . GLN B 1 263 ? -3.705 -3.902 13.242 1 97.19 263 GLN B CA 1
ATOM 4470 C C . GLN B 1 263 ? -3.896 -4.48 11.844 1 97.19 263 GLN B C 1
ATOM 4472 O O . GLN B 1 263 ? -3.871 -3.748 10.859 1 97.19 263 GLN B O 1
ATOM 4477 N N . LEU B 1 264 ? -4.02 -5.754 11.773 1 97.56 264 LEU B N 1
ATOM 4478 C CA . LEU B 1 264 ? -4.414 -6.43 10.547 1 97.56 264 LEU B CA 1
ATOM 4479 C C . LEU B 1 264 ? -5.891 -6.805 10.578 1 97.56 264 LEU B C 1
ATOM 4481 O O . LEU B 1 264 ? -6.43 -7.125 11.641 1 97.56 264 LEU B O 1
ATOM 4485 N N . PHE B 1 265 ? -6.547 -6.793 9.43 1 96.25 265 PHE B N 1
ATOM 4486 C CA . PHE B 1 265 ? -7.984 -7.035 9.352 1 96.25 265 PHE B CA 1
ATOM 4487 C C . PHE B 1 265 ? -8.281 -8.25 8.477 1 96.25 265 PHE B C 1
ATOM 4489 O O . PHE B 1 265 ? -7.488 -8.594 7.602 1 96.25 265 PHE B O 1
ATOM 4496 N N . PRO B 1 266 ? -9.461 -8.922 8.773 1 95.5 266 PRO B N 1
ATOM 4497 C CA . PRO B 1 266 ? -9.914 -9.945 7.828 1 95.5 266 PRO B CA 1
ATOM 4498 C C . PRO B 1 266 ? -10.086 -9.406 6.41 1 95.5 266 PRO B C 1
ATOM 4500 O O . PRO B 1 266 ? -10.625 -8.312 6.227 1 95.5 266 PRO B O 1
ATOM 4503 N N . GLY B 1 267 ? -9.57 -10.156 5.449 1 95.56 267 GLY B N 1
ATOM 4504 C CA . GLY B 1 267 ? -9.672 -9.719 4.066 1 95.56 267 GLY B CA 1
ATOM 4505 C C . GLY B 1 267 ? -8.359 -9.211 3.504 1 95.56 267 GLY B C 1
ATOM 4506 O O . GLY B 1 267 ? -8.242 -8.969 2.301 1 95.56 267 GLY B O 1
ATOM 4507 N N . GLU B 1 268 ? -7.395 -8.992 4.375 1 97.31 268 GLU B N 1
ATOM 4508 C CA . GLU B 1 268 ? -6.09 -8.57 3.879 1 97.31 268 GLU B CA 1
ATOM 4509 C C . GLU B 1 268 ? -5.367 -9.711 3.178 1 97.31 268 GLU B C 1
ATOM 4511 O O . GLU B 1 268 ? -5.434 -10.859 3.625 1 97.31 268 GLU B O 1
ATOM 4516 N N . LEU B 1 269 ? -4.762 -9.391 2.059 1 98.19 269 LEU B N 1
ATOM 4517 C CA . LEU B 1 269 ? -4.039 -10.344 1.219 1 98.19 269 LEU B CA 1
ATOM 4518 C C . LEU B 1 269 ? -2.537 -10.258 1.477 1 98.19 269 LEU B C 1
ATOM 4520 O O . LEU B 1 269 ? -1.958 -9.172 1.465 1 98.19 269 LEU B O 1
ATOM 4524 N N . ILE B 1 270 ? -1.898 -11.406 1.758 1 98.75 270 ILE B N 1
ATOM 4525 C CA . ILE B 1 270 ? -0.461 -11.547 1.963 1 98.75 270 ILE B CA 1
ATOM 4526 C C . ILE B 1 270 ? 0.11 -12.531 0.939 1 98.75 270 ILE B C 1
ATOM 4528 O O . ILE B 1 270 ? -0.384 -13.648 0.801 1 98.75 270 ILE B O 1
ATOM 4532 N N . ALA B 1 271 ? 1.091 -12.109 0.223 1 98.88 271 ALA B N 1
ATOM 4533 C CA . ALA B 1 271 ? 1.711 -12.992 -0.759 1 98.88 271 ALA B CA 1
ATOM 4534 C C . ALA B 1 271 ? 3.168 -13.273 -0.402 1 98.88 271 ALA B C 1
ATOM 4536 O O . ALA B 1 271 ? 3.828 -12.453 0.235 1 98.88 271 ALA B O 1
ATOM 4537 N N . THR B 1 272 ? 3.701 -14.367 -0.861 1 98.69 272 THR B N 1
ATOM 4538 C CA . THR B 1 272 ? 5.012 -14.875 -0.472 1 98.69 272 THR B CA 1
ATOM 4539 C C . THR B 1 272 ? 6.117 -14.195 -1.275 1 98.69 272 THR B C 1
ATOM 4541 O O . THR B 1 272 ? 7.285 -14.234 -0.888 1 98.69 272 THR B O 1
ATOM 4544 N N . GLY B 1 273 ? 5.75 -13.602 -2.324 1 98.56 273 GLY B N 1
ATOM 4545 C CA . GLY B 1 273 ? 6.742 -13.312 -3.348 1 98.56 273 GLY B CA 1
ATOM 4546 C C . GLY B 1 273 ? 6.906 -14.438 -4.352 1 98.56 273 GLY B C 1
ATOM 4547 O O . GLY B 1 273 ? 6.332 -15.516 -4.184 1 98.56 273 GLY B O 1
ATOM 4548 N N . THR B 1 274 ? 7.648 -14.188 -5.285 1 98.69 274 THR B N 1
ATOM 4549 C CA . THR B 1 274 ? 7.773 -15.078 -6.434 1 98.69 274 THR B CA 1
ATOM 4550 C C . THR B 1 274 ? 8.438 -16.391 -6.027 1 98.69 274 THR B C 1
ATOM 4552 O O . THR B 1 274 ? 9.484 -16.391 -5.379 1 98.69 274 THR B O 1
ATOM 4555 N N . LEU B 1 275 ? 7.773 -17.5 -6.391 1 98.69 275 LEU B N 1
ATOM 4556 C CA . LEU B 1 275 ? 8.398 -18.812 -6.227 1 98.69 275 LEU B CA 1
ATOM 4557 C C . LEU B 1 275 ? 9.664 -18.922 -7.07 1 98.69 275 LEU B C 1
ATOM 4559 O O . LEU B 1 275 ? 9.734 -18.359 -8.172 1 98.69 275 LEU B O 1
ATOM 4563 N N . PRO B 1 276 ? 10.695 -19.688 -6.543 1 97.38 276 PRO B N 1
ATOM 4564 C CA . PRO B 1 276 ? 11.906 -19.859 -7.348 1 97.38 276 PRO B CA 1
ATOM 4565 C C . PRO B 1 276 ? 11.617 -20.406 -8.742 1 97.38 276 PRO B C 1
ATOM 4567 O O . PRO B 1 276 ? 10.961 -21.438 -8.883 1 97.38 276 PRO B O 1
ATOM 4570 N N . GLY B 1 277 ? 12.039 -19.688 -9.719 1 96.56 277 GLY B N 1
ATOM 4571 C CA . GLY B 1 277 ? 11.789 -20.094 -11.094 1 96.56 277 GLY B CA 1
ATOM 4572 C C . GLY B 1 277 ? 10.414 -19.703 -11.594 1 96.56 277 GLY B C 1
ATOM 4573 O O . GLY B 1 277 ? 10.008 -20.094 -12.688 1 96.56 277 GLY B O 1
ATOM 4574 N N . GLY B 1 278 ? 9.742 -18.938 -10.812 1 97.75 278 GLY B N 1
ATOM 4575 C CA . GLY B 1 278 ? 8.352 -18.625 -11.125 1 97.75 278 GLY B CA 1
ATOM 4576 C C . GLY B 1 278 ? 8.188 -17.297 -11.844 1 97.75 278 GLY B C 1
ATOM 4577 O O . GLY B 1 278 ? 7.098 -16.719 -11.844 1 97.75 278 GLY B O 1
ATOM 4578 N N . SER B 1 279 ? 9.234 -16.719 -12.414 1 98 279 SER B N 1
ATOM 4579 C CA . SER B 1 279 ? 9.117 -15.453 -13.133 1 98 279 SER B CA 1
ATOM 4580 C C . SER B 1 279 ? 9.812 -15.516 -14.484 1 98 279 SER B C 1
ATOM 4582 O O . SER B 1 279 ? 10.727 -16.328 -14.68 1 98 279 SER B O 1
ATOM 4584 N N . GLY B 1 280 ? 9.336 -14.672 -15.414 1 96.19 280 GLY B N 1
ATOM 4585 C CA . GLY B 1 280 ? 9.984 -14.562 -16.719 1 96.19 280 GLY B CA 1
ATOM 4586 C C . GLY B 1 280 ? 11.422 -14.07 -16.609 1 96.19 280 GLY B C 1
ATOM 4587 O O . GLY B 1 280 ? 12.289 -14.531 -17.359 1 96.19 280 GLY B O 1
ATOM 4588 N N . MET B 1 281 ? 11.672 -13.164 -15.719 1 93.69 281 MET B N 1
ATOM 4589 C CA . MET B 1 281 ? 13.008 -12.609 -15.516 1 93.69 281 MET B CA 1
ATOM 4590 C C . MET B 1 281 ? 14.008 -13.719 -15.203 1 93.69 281 MET B C 1
ATOM 4592 O O . MET B 1 281 ? 15.133 -13.703 -15.703 1 93.69 281 MET B O 1
ATOM 4596 N N . GLU B 1 282 ? 13.633 -14.641 -14.398 1 93.12 282 GLU B N 1
ATOM 4597 C CA . GLU B 1 282 ? 14.5 -15.75 -14.023 1 93.12 282 GLU B CA 1
ATOM 4598 C C . GLU B 1 282 ? 14.711 -16.703 -15.195 1 93.12 282 GLU B C 1
ATOM 4600 O O . GLU B 1 282 ? 15.789 -17.297 -15.344 1 93.12 282 GLU B O 1
ATOM 4605 N N . LEU B 1 283 ? 13.68 -16.844 -15.977 1 93.44 283 LEU B N 1
ATOM 4606 C CA . LEU B 1 283 ? 13.672 -17.844 -17.031 1 93.44 283 LEU B CA 1
ATOM 4607 C C . LEU B 1 283 ? 14.242 -17.266 -18.328 1 93.44 283 LEU B C 1
ATOM 4609 O O . LEU B 1 283 ? 14.562 -18 -19.266 1 93.44 283 LEU B O 1
ATOM 4613 N N . GLY B 1 284 ? 14.391 -15.945 -18.391 1 89.31 284 GLY B N 1
ATOM 4614 C CA . GLY B 1 284 ? 14.773 -15.297 -19.641 1 89.31 284 GLY B CA 1
ATOM 4615 C C . GLY B 1 284 ? 13.656 -15.273 -20.672 1 89.31 284 GLY B C 1
ATOM 4616 O O . GLY B 1 284 ? 13.914 -15.367 -21.875 1 89.31 284 GLY B O 1
ATOM 4617 N N . GLN B 1 285 ? 12.445 -15.312 -20.219 1 87.5 285 GLN B N 1
ATOM 4618 C CA . GLN B 1 285 ? 11.273 -15.352 -21.078 1 87.5 285 GLN B CA 1
ATOM 4619 C C . GLN B 1 285 ? 10.266 -14.273 -20.688 1 87.5 285 GLN B C 1
ATOM 4621 O O . GLN B 1 285 ? 9.398 -14.492 -19.844 1 87.5 285 GLN B O 1
ATOM 4626 N N . TRP B 1 286 ? 10.258 -13.156 -21.5 1 87.38 286 TRP B N 1
ATOM 4627 C CA . TRP B 1 286 ? 9.32 -12.078 -21.25 1 87.38 286 TRP B CA 1
ATOM 4628 C C . TRP B 1 286 ? 8 -12.312 -21.984 1 87.38 286 TRP B C 1
ATOM 4630 O O . TRP B 1 286 ? 7.988 -12.906 -23.062 1 87.38 286 TRP B O 1
ATOM 4640 N N . LEU B 1 287 ? 6.988 -11.781 -21.312 1 96.31 287 LEU B N 1
ATOM 4641 C CA . LEU B 1 287 ? 5.684 -11.875 -21.969 1 96.31 287 LEU B CA 1
ATOM 4642 C C . LEU B 1 287 ? 5.594 -10.914 -23.141 1 96.31 287 LEU B C 1
ATOM 4644 O O . LEU B 1 287 ? 6.102 -9.789 -23.078 1 96.31 287 LEU B O 1
ATOM 4648 N N . ARG B 1 288 ? 4.992 -11.367 -24.297 1 94.56 288 ARG B N 1
ATOM 4649 C CA . ARG B 1 288 ? 4.754 -10.578 -25.5 1 94.56 288 ARG B CA 1
ATOM 4650 C C . ARG B 1 288 ? 3.268 -10.539 -25.844 1 94.56 288 ARG B C 1
ATOM 4652 O O . ARG B 1 288 ? 2.51 -11.43 -25.453 1 94.56 288 ARG B O 1
ATOM 4659 N N . PRO B 1 289 ? 2.961 -9.43 -26.516 1 95.25 289 PRO B N 1
ATOM 4660 C CA . PRO B 1 289 ? 1.58 -9.43 -27 1 95.25 289 PRO B CA 1
ATOM 4661 C C . PRO B 1 289 ? 1.222 -10.695 -27.766 1 95.25 289 PRO B C 1
ATOM 4663 O O . PRO B 1 289 ? 2.002 -11.156 -28.609 1 95.25 289 PRO B O 1
ATOM 4666 N N . GLY B 1 290 ? 0.032 -11.25 -27.422 1 95.81 290 GLY B N 1
ATOM 4667 C CA . GLY B 1 290 ? -0.421 -12.469 -28.078 1 95.81 290 GLY B CA 1
ATOM 4668 C C . GLY B 1 290 ? -0.172 -13.711 -27.25 1 95.81 290 GLY B C 1
ATOM 4669 O O . GLY B 1 290 ? -0.767 -14.766 -27.5 1 95.81 290 GLY B O 1
ATOM 4670 N N . ASP B 1 291 ? 0.718 -13.625 -26.297 1 97.56 291 ASP B N 1
ATOM 4671 C CA . ASP B 1 291 ? 1.029 -14.773 -25.453 1 97.56 291 ASP B CA 1
ATOM 4672 C C . ASP B 1 291 ? -0.177 -15.18 -24.609 1 97.56 291 ASP B C 1
ATOM 4674 O O . ASP B 1 291 ? -1.021 -14.344 -24.281 1 97.56 291 ASP B O 1
ATOM 4678 N N . ARG B 1 292 ? -0.276 -16.453 -24.328 1 98.12 292 ARG B N 1
ATOM 4679 C CA . ARG B 1 292 ? -1.173 -17 -23.312 1 98.12 292 ARG B CA 1
ATOM 4680 C C . ARG B 1 292 ? -0.389 -17.516 -22.109 1 98.12 292 ARG B C 1
ATOM 4682 O O . ARG B 1 292 ? 0.503 -18.344 -22.266 1 98.12 292 ARG B O 1
ATOM 4689 N N . LEU B 1 293 ? -0.702 -16.969 -20.969 1 98.56 293 LEU B N 1
ATOM 4690 C CA . LEU B 1 293 ? -0.016 -17.312 -19.734 1 98.56 293 LEU B CA 1
ATOM 4691 C C . LEU B 1 293 ? -0.895 -18.188 -18.844 1 98.56 293 LEU B C 1
ATOM 4693 O O . LEU B 1 293 ? -2.092 -17.938 -18.703 1 98.56 293 LEU B O 1
ATOM 4697 N N . ARG B 1 294 ? -0.349 -19.234 -18.328 1 98.75 294 ARG B N 1
ATOM 4698 C CA . ARG B 1 294 ? -1.009 -20.062 -17.312 1 98.75 294 ARG B CA 1
ATOM 4699 C C . ARG B 1 294 ? -0.087 -20.312 -16.125 1 98.75 294 ARG B C 1
ATOM 4701 O O . ARG B 1 294 ? 1.03 -20.812 -16.297 1 98.75 294 ARG B O 1
ATOM 4708 N N . LEU B 1 295 ? -0.444 -19.953 -14.945 1 98.88 295 LEU B N 1
ATOM 4709 C CA . LEU B 1 295 ? 0.234 -20.219 -13.68 1 98.88 295 LEU B CA 1
ATOM 4710 C C . LEU B 1 295 ? -0.593 -21.141 -12.797 1 98.88 295 LEU B C 1
ATOM 4712 O O . LEU B 1 295 ? -1.797 -20.938 -12.625 1 98.88 295 LEU B O 1
ATOM 4716 N N . GLU B 1 296 ? 0.057 -22.125 -12.227 1 98.88 296 GLU B N 1
ATOM 4717 C CA . GLU B 1 296 ? -0.695 -23.094 -11.438 1 98.88 296 GLU B CA 1
ATOM 4718 C C . GLU B 1 296 ? 0.074 -23.5 -10.18 1 98.88 296 GLU B C 1
ATOM 4720 O O . GLU B 1 296 ? 1.285 -23.719 -10.234 1 98.88 296 GLU B O 1
ATOM 4725 N N . ILE B 1 297 ? -0.529 -23.438 -9.07 1 98.81 297 ILE B N 1
ATOM 4726 C CA . ILE B 1 297 ? -0.076 -24.141 -7.871 1 98.81 297 ILE B CA 1
ATOM 4727 C C . ILE B 1 297 ? -1.011 -25.297 -7.559 1 98.81 297 ILE B C 1
ATOM 4729 O O . ILE B 1 297 ? -2.215 -25.109 -7.371 1 98.81 297 ILE B O 1
ATOM 4733 N N . ASP B 1 298 ? -0.451 -26.5 -7.438 1 97.5 298 ASP B N 1
ATOM 4734 C CA . ASP B 1 298 ? -1.242 -27.703 -7.203 1 97.5 298 ASP B CA 1
ATOM 4735 C C . ASP B 1 298 ? -2.051 -27.578 -5.914 1 97.5 298 ASP B C 1
ATOM 4737 O O . ASP B 1 298 ? -1.542 -27.109 -4.898 1 97.5 298 ASP B O 1
ATOM 4741 N N . GLU B 1 299 ? -3.355 -28 -6.004 1 95.94 299 GLU B N 1
ATOM 4742 C CA . GLU B 1 299 ? -4.285 -28.062 -4.883 1 95.94 299 GLU B CA 1
ATOM 4743 C C . GLU B 1 299 ? -4.766 -26.656 -4.5 1 95.94 299 GLU B C 1
ATOM 4745 O O . GLU B 1 299 ? -5.582 -26.5 -3.59 1 95.94 299 GLU B O 1
ATOM 4750 N N . VAL B 1 300 ? -4.293 -25.625 -5.172 1 97.94 300 VAL B N 1
ATOM 4751 C CA . VAL B 1 300 ? -4.699 -24.266 -4.816 1 97.94 300 VAL B CA 1
ATOM 4752 C C . VAL B 1 300 ? -5.531 -23.656 -5.945 1 97.94 300 VAL B C 1
ATOM 4754 O O . VAL B 1 300 ? -6.688 -23.281 -5.738 1 97.94 300 VAL B O 1
ATOM 4757 N N . GLY B 1 301 ? -4.867 -23.531 -7.125 1 98.12 301 GLY B N 1
ATOM 4758 C CA . GLY B 1 301 ? -5.637 -22.953 -8.211 1 98.12 301 GLY B CA 1
ATOM 4759 C C . GLY B 1 301 ? -4.789 -22.578 -9.414 1 98.12 301 GLY B C 1
ATOM 4760 O O . GLY B 1 301 ? -3.641 -23.016 -9.523 1 98.12 301 GLY B O 1
ATOM 4761 N N . VAL B 1 302 ? -5.48 -21.875 -10.336 1 98.56 302 VAL B N 1
ATOM 4762 C CA . VAL B 1 302 ? -4.859 -21.516 -11.609 1 98.56 302 VAL B CA 1
ATOM 4763 C C . VAL B 1 302 ? -5.152 -20.062 -11.945 1 98.56 302 VAL B C 1
ATOM 4765 O O . VAL B 1 302 ? -6.199 -19.531 -11.555 1 98.56 302 VAL B O 1
ATOM 4768 N N . ILE B 1 303 ? -4.195 -19.422 -12.57 1 98.81 303 ILE B N 1
ATOM 4769 C CA . ILE B 1 303 ? -4.383 -18.125 -13.219 1 98.81 303 ILE B CA 1
ATOM 4770 C C . ILE B 1 303 ? -4.109 -18.25 -14.719 1 98.81 303 ILE B C 1
ATOM 4772 O O . ILE B 1 303 ? -3.098 -18.828 -15.125 1 98.81 303 ILE B O 1
ATOM 4776 N N . GLU B 1 304 ? -4.98 -17.734 -15.492 1 98.5 304 GLU B N 1
ATOM 4777 C CA . GLU B 1 304 ? -4.812 -17.688 -16.938 1 98.5 304 GLU B CA 1
ATOM 4778 C C . GLU B 1 304 ? -5.074 -16.297 -17.484 1 98.5 304 GLU B C 1
ATOM 4780 O O . GLU B 1 304 ? -6.016 -15.617 -17.047 1 98.5 304 GLU B O 1
ATOM 4785 N N . HIS B 1 305 ? -4.211 -15.875 -18.391 1 98.19 305 HIS B N 1
ATOM 4786 C CA . HIS B 1 305 ? -4.41 -14.586 -19.047 1 98.19 305 HIS B CA 1
ATOM 4787 C C . HIS B 1 305 ? -4.008 -14.648 -20.516 1 98.19 305 HIS B C 1
ATOM 4789 O O . HIS B 1 305 ? -3.09 -15.383 -20.891 1 98.19 305 HIS B O 1
ATOM 4795 N N . HIS B 1 306 ? -4.73 -13.922 -21.344 1 97.5 306 HIS B N 1
ATOM 4796 C CA . HIS B 1 306 ? -4.258 -13.5 -22.656 1 97.5 306 HIS B CA 1
ATOM 4797 C C . HIS B 1 306 ? -3.576 -12.141 -22.578 1 97.5 306 HIS B C 1
ATOM 4799 O O . HIS B 1 306 ? -4.125 -11.195 -22.016 1 97.5 306 HIS B O 1
ATOM 4805 N N . ILE B 1 307 ? -2.375 -12.062 -23.125 1 97.31 307 ILE B N 1
ATOM 4806 C CA . ILE B 1 307 ? -1.63 -10.805 -23.125 1 97.31 307 ILE B CA 1
ATOM 4807 C C . ILE B 1 307 ? -1.918 -10.039 -24.406 1 97.31 307 ILE B C 1
ATOM 4809 O O . ILE B 1 307 ? -1.573 -10.5 -25.5 1 97.31 307 ILE B O 1
ATOM 4813 N N . GLY B 1 308 ? -2.562 -8.93 -24.25 1 94 308 GLY B N 1
ATOM 4814 C CA . GLY B 1 308 ? -2.959 -8.148 -25.406 1 94 308 GLY B CA 1
ATOM 4815 C C . GLY B 1 308 ? -1.928 -7.109 -25.812 1 94 308 GLY B C 1
ATOM 4816 O O . GLY B 1 308 ? -0.87 -7.004 -25.188 1 94 308 GLY B O 1
ATOM 4817 N N . GLU B 1 309 ? -2.248 -6.434 -27 1 83.44 309 GLU B N 1
ATOM 4818 C CA . GLU B 1 309 ? -1.406 -5.332 -27.469 1 83.44 309 GLU B CA 1
ATOM 4819 C C . GLU B 1 309 ? -1.552 -4.109 -26.562 1 83.44 309 GLU B C 1
ATOM 4821 O O . GLU B 1 309 ? -2.611 -3.889 -25.969 1 83.44 309 GLU B O 1
ATOM 4826 N N . ALA B 1 310 ? -0.332 -3.506 -26.344 1 68.69 310 ALA B N 1
ATOM 4827 C CA . ALA B 1 310 ? -0.425 -2.244 -25.625 1 68.69 310 ALA B CA 1
ATOM 4828 C C . ALA B 1 310 ? -1.41 -1.292 -26.297 1 68.69 310 ALA B C 1
ATOM 4830 O O . ALA B 1 310 ? -1.544 -1.291 -27.516 1 68.69 310 ALA B O 1
ATOM 4831 N N . ASN B 1 311 ? -2.416 -0.769 -25.562 1 55.97 311 ASN B N 1
ATOM 4832 C CA . ASN B 1 311 ? -3.318 0.208 -26.156 1 55.97 311 ASN B CA 1
ATOM 4833 C C . ASN B 1 311 ? -2.568 1.455 -26.625 1 55.97 311 ASN B C 1
ATOM 4835 O O . ASN B 1 311 ? -1.931 2.135 -25.812 1 55.97 311 ASN B O 1
ATOM 4839 N N . HIS B 1 312 ? -1.668 1.423 -27.625 1 45.78 312 HIS B N 1
ATOM 4840 C CA . HIS B 1 312 ? -1.089 2.658 -28.141 1 45.78 312 HIS B CA 1
ATOM 4841 C C . HIS B 1 312 ? -2.166 3.572 -28.719 1 45.78 312 HIS B C 1
ATOM 4843 O O . HIS B 1 312 ? -3.189 3.098 -29.219 1 45.78 312 HIS B O 1
#

pLDDT: mean 94.23, std 7.73, range [45.69, 98.94]

Foldseek 3Di:
DAFFKKWWFAAVVVLFIWIWTHNPPDTDTDDPVPDPNLFDDPDDSVVVSVLVVVLVDDGGDIWASFQFPWEKEWAFAFLQQLLLLLLLCVVPNVVVNVVQVVVCVVPVDGDVVSTDDPVVVVAIDIDTEASSQEIEFPGAAEDAPVADFKKKFKWKKWFFSAKFALDDLVRLLVRTFWIKIKIQIFRSNCQVVCVVVVNHGDPGGHNHMYIYSMIGTCVNPVVPQQFWKKFKDKQRHTQDIFTSHDGNDDPSRNSSVCNYRHMDGGRHMYIHTGTNVRMCSSSVHGDDQQMWIWIDIPSGGIHIYHYHYHPD/DAFFKKWWFAAVVVLFIWIWTHNPPDTDTDDPVVDPNLFDDPDDSVVVSVLVVVLVDDGGDIWASFQFPWEKEWAFAFLQQLLLLLLLCVVPPVVVNVVQVVVCVVVVDGDVVSTDDPVVVVAIDIDTEASSAEIEFPGAAEDAPVADFKKKFKWKKWFFSAKFALDDLVRLLVRTFWIKIKIQIFRSVCQVVCVVVVNHGDPGGHNHMYIYSMIGTCVNPVVPQQFWKKFKDKQRDTQDIFTSHDGNDDPSRNRSVCRYRHMDGGRHMYIHTGTNVRMCSSSVHGDDQQMWIWIDIPSTGIHIYHYHYHPD

InterPro domains:
  IPR011234 Fumarylacetoacetase-like, C-terminal [PF01557] (122-307)
  IPR036663 Fumarylacetoacetase-like, C-terminal domain superfamily [G3DSA:3.90.850.10] (44-311)
  IPR036663 Fumarylacetoacetase-like, C-terminal domain superfamily [SSF56529] (71-308)

Sequence (624 aa):
MIPHRIRRTLNRKVSRIDLHLDYGAGWVPADDTAVDVGLPRGYTEEFELARYEQLGLPDGATVLPVCPLSFRDFMLYETHAIDAARGMASRFLPAVHRVASAFESITRRTFPPFRPNRLWYRQPIYYMSNALTVVPSGTDVQCPSYSAALDFELELGVVLGSPLRDATVREAAAAIAAVVVINDFSARDVQLAEMRSGFGPQKSKHFRTSMSDIAVTASTVLDRIDELTASVQVNGKTVARTSTRTMRYSVPEAIAHASRDEQLFPGELIATGTLPGGSGMELGQWLRPGDRLRLEIDEVGVIEHHIGEANHMIPHRIRRTLNRKVSRIDLHLDYGAGWVPADDTAVDVGLPRGYTEEFELARYEQLGLPDGATVLPVCPLSFRDFMLYETHAIDAARGMASRFLPAVHRVASAFESITRRTFPPFRPNRLWYRQPIYYMSNALTVVPSGTDVQCPSYSAALDFELELGVVLGSPLRDATVREAAAAIAAVVVINDFSARDVQLAEMRSGFGPQKSKHFRTSMSDIAVTASTVLDRIDELTASVQVNGKTVARTSTRTMRYSVPEAIAHASRDEQLFPGELIATGTLPGGSGMELGQWLRPGDRLRLEIDEVGVIEHHIGEANH

Nearest PDB structures (foldseek):
  6foh-assembly1_A  TM=8.952E-01  e=4.592E-18  Homo sapiens
  6fog-assembly4_D  TM=8.797E-01  e=3.848E-18  Homo sapiens
  1saw-assembly1_A  TM=9.030E-01  e=1.327E-17  Homo sapiens
  6sbj-assembly2_C  TM=9.019E-01  e=1.680E-17  Mus musculus
  6sbj-assembly1_A  TM=8.837E-01  e=3.409E-17  Mus musculus